Protein AF-F8EYZ6-F1 (afdb_monomer)

Secondary structure (DSSP, 8-state):
---PPPPP---HHHHHHHHHHHHHHHHHHHHHH-SSHHHHHTHHHHHHHHHT--HHHHHHHHHHHHTSEEEEE-TT-SSSEEEEE-SSS-EEEEE-HHHHT---TTHHHHHHHHHTT---S---HHHHHHHHHHHHHHHHHHHHHHHHHH-GGGSHHHHHHHHHHHHHHHHHT--HHHHHHHHHS-SS---EEE-TTSBEEE-SSSSEEEEEE-TTS-EEEEEPTT----S-HHHHHHHHHHHHHHHHHHHHT-SSTTS-SS--SS-GGGS-HHHHHHHH---HHHHHHHHHHT--GGGS-HHHHHHHHHHHHHHHTT-EE-SSSEE----B-SSPPTT--EEEEEETTEEEEEEEEEEEEE-TTGGGGEETTEE---STTSS-EEEEEEEEETTT--EEEEE-S-S-EE-S-SS-SS-EEEETTEEEESSSB--SEEEEEEEE--HHHHSSSEEEEEES-BB--SSSS--BB-TTSSBTT-TTSPPPEE--B-TT---TT-BEEBPSS--TTTTT-TT-EETTEE-HHHHHHHHHIIIIIIS-PPTT--EEEEEEE--SSS----

Mean predicted aligned error: 15.94 Å

Organism: Gracilinema caldarium (strain ATCC 51460 / DSM 7334 / H1) (NCBI:txid744872)

Nearest PDB structures (foldseek):
  4l6t-assembly1_A  TM=3.099E-01  e=2.522E+00  Escherichia coli

Sequence (566 aa):
MNVGMGGADVSLGTVAQSIAGLDAWRVNAELWTSKQDEAHKYTSGMRTLYSVGGAQELALYQELLSGKTNIEELASGDYKAKTEANGDGTKTIYLGQGALADGSRFGLNILLAHEAYRNGIDDGVEGQRIETQQAVLGHIGAAFALAQTYGMGSIGEAMTGEVNTYLEALKSNNYEALGKLLAGYDASKDYWLIKMDGTIEDTEERAFYREYIDANGNIKREKIEGSEYTGSRMLALYNFLGDKMIQKMYEESLTSPSKLATVPKTDIFSFNDKVLQDVLGWSKKDKILARKEGFCMADLTEEQKKKLVIEQLLVQNGYTYGKDIWIGTGMKVPGMKANESIGIRLVNGQWEKFTAGMEIRRDADAFDVWKNNVASNDYNVKDSADVSFYKRNLDTGVTELYNGATTNWASIDKKSSGTEVSIGGNTYKGNTIVSEWFKMHFIDYPVATYGVAYVGVLTDAQILSDTAGTQILTKAGRRTGYPTEDRWLFHSFDKGASSAGCIGPMSDINSPIIWNSAAYSTSGSQSGAYYMQQIVNQLMSQWGIYKGYEFSVHLVGQQTPTYYKY

Structure (mmCIF, N/CA/C/O backbone):
data_AF-F8EYZ6-F1
#
_entry.id   AF-F8EYZ6-F1
#
loop_
_atom_site.group_PDB
_atom_site.id
_atom_site.type_symbol
_atom_site.label_atom_id
_atom_site.label_alt_id
_atom_site.label_comp_id
_atom_site.label_asym_id
_atom_site.label_entity_id
_atom_site.label_seq_id
_atom_site.pdbx_PDB_ins_code
_atom_site.Cartn_x
_ato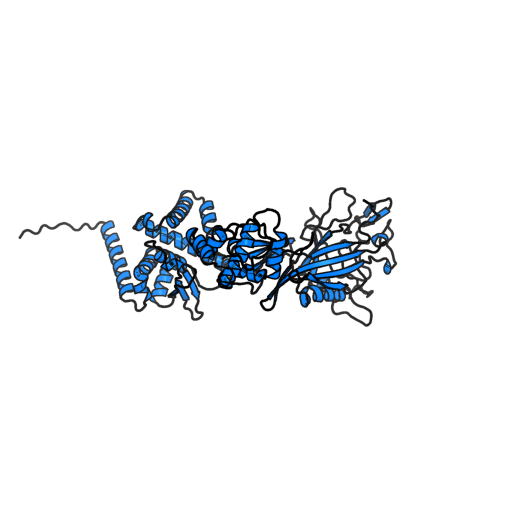m_site.Cartn_y
_atom_site.Cartn_z
_atom_site.occupancy
_atom_site.B_iso_or_equiv
_atom_site.auth_seq_id
_atom_site.auth_comp_id
_atom_site.auth_asym_id
_atom_site.auth_atom_id
_atom_site.pdbx_PDB_model_num
ATOM 1 N N . MET A 1 1 ? -11.326 -37.575 86.635 1.00 35.22 1 MET A N 1
ATOM 2 C CA . MET A 1 1 ? -10.266 -37.292 85.649 1.00 35.22 1 MET A CA 1
ATOM 3 C C . MET A 1 1 ? -9.972 -38.603 84.940 1.00 35.22 1 MET A C 1
ATOM 5 O O . MET A 1 1 ? -9.577 -39.539 85.612 1.00 35.22 1 MET A O 1
ATOM 9 N N . ASN A 1 2 ? -10.271 -38.696 83.647 1.00 32.50 2 ASN A N 1
ATOM 10 C CA . ASN A 1 2 ? -9.780 -39.745 82.754 1.00 32.50 2 ASN A CA 1
ATOM 11 C C . ASN A 1 2 ? -9.542 -39.052 81.413 1.00 32.50 2 ASN A C 1
ATOM 13 O O . ASN A 1 2 ? -10.494 -38.631 80.760 1.00 32.50 2 ASN A O 1
ATOM 17 N N . VAL A 1 3 ? -8.270 -38.854 81.076 1.00 35.31 3 VAL A N 1
ATOM 18 C CA . VAL A 1 3 ? -7.814 -38.310 79.795 1.00 35.31 3 VAL A CA 1
ATOM 19 C C . VAL A 1 3 ? -7.248 -39.494 79.021 1.00 35.31 3 VAL A C 1
ATOM 21 O O . VAL A 1 3 ? -6.259 -40.089 79.441 1.00 35.31 3 VAL A O 1
ATOM 24 N N . GLY A 1 4 ? -7.929 -39.876 77.942 1.00 36.06 4 GLY A N 1
ATOM 25 C CA . GLY A 1 4 ? -7.474 -40.902 77.010 1.00 36.06 4 GLY A CA 1
ATOM 26 C C . GLY A 1 4 ? -6.496 -40.308 75.999 1.00 36.06 4 GLY A C 1
ATOM 27 O O . GLY A 1 4 ? -6.799 -39.309 75.353 1.00 36.06 4 GLY A O 1
ATOM 28 N N . MET A 1 5 ? -5.326 -40.933 75.885 1.00 43.00 5 MET A N 1
ATOM 29 C CA . MET A 1 5 ? -4.312 -40.661 74.868 1.00 43.00 5 MET A CA 1
ATOM 30 C C . MET A 1 5 ? -4.779 -41.219 73.515 1.00 43.00 5 MET A C 1
ATOM 32 O O . MET A 1 5 ? -4.929 -42.430 73.368 1.00 43.00 5 MET A O 1
ATOM 36 N N . GLY A 1 6 ? -4.987 -40.342 72.531 1.00 38.09 6 GLY A N 1
ATOM 37 C CA . GLY A 1 6 ? -5.035 -40.700 71.112 1.00 38.09 6 GLY A CA 1
ATOM 38 C C . GLY A 1 6 ? -3.634 -40.557 70.520 1.00 38.09 6 GLY A C 1
ATOM 39 O O . GLY A 1 6 ? -3.060 -39.471 70.570 1.00 38.09 6 GLY A O 1
ATOM 40 N N . GLY A 1 7 ? -3.059 -41.659 70.036 1.00 42.44 7 GLY A N 1
ATOM 41 C CA . GLY A 1 7 ? -1.725 -41.686 69.433 1.00 42.44 7 GLY A CA 1
ATOM 42 C C . GLY A 1 7 ? -1.625 -40.753 68.224 1.00 42.44 7 GLY A C 1
ATOM 43 O O . GLY A 1 7 ? -2.520 -40.728 67.383 1.00 42.44 7 GLY A O 1
ATOM 44 N N . ALA A 1 8 ? -0.540 -39.979 68.158 1.00 49.12 8 ALA A N 1
ATOM 45 C CA . ALA A 1 8 ? -0.226 -39.116 67.026 1.00 49.12 8 ALA A CA 1
ATOM 46 C C . ALA A 1 8 ? 0.127 -39.970 65.798 1.00 49.12 8 ALA A C 1
ATOM 48 O O . ALA A 1 8 ? 1.050 -40.784 65.846 1.00 49.12 8 ALA A O 1
ATOM 49 N N . ASP A 1 9 ? -0.614 -39.781 64.709 1.00 48.88 9 ASP A N 1
ATOM 50 C CA . ASP A 1 9 ? -0.350 -40.407 63.416 1.00 48.88 9 ASP A CA 1
ATOM 51 C C . ASP A 1 9 ? 0.831 -39.701 62.727 1.00 48.88 9 ASP A C 1
ATOM 53 O O . ASP A 1 9 ? 0.693 -38.600 62.193 1.00 48.88 9 ASP A O 1
ATOM 57 N N . VAL A 1 10 ? 2.014 -40.323 62.767 1.00 46.94 10 VAL A N 1
ATOM 58 C CA . VAL A 1 10 ? 3.248 -39.838 62.121 1.00 46.94 10 VAL A CA 1
ATOM 59 C C . VAL A 1 10 ? 3.447 -40.551 60.777 1.00 46.94 10 VAL A C 1
ATOM 61 O O . VAL A 1 10 ? 4.474 -41.179 60.525 1.00 46.94 10 VAL A O 1
ATOM 64 N N . SER A 1 11 ? 2.441 -40.508 59.905 1.00 45.62 11 SER A N 1
ATOM 65 C CA . SER A 1 11 ? 2.588 -40.958 58.519 1.00 45.62 11 SER A CA 1
ATOM 66 C C . SER A 1 11 ? 3.407 -39.951 57.692 1.00 45.62 11 SER A C 1
ATOM 68 O O . SER A 1 11 ? 3.415 -38.748 57.968 1.00 45.62 11 SER A O 1
ATOM 70 N N . LEU A 1 12 ? 4.074 -40.421 56.630 1.00 44.53 12 LEU A N 1
ATOM 71 C CA . LEU A 1 12 ? 4.745 -39.564 55.632 1.00 44.53 12 LEU A CA 1
ATOM 72 C C . LEU A 1 12 ? 3.799 -38.489 55.060 1.00 44.53 12 LEU A C 1
ATOM 74 O O . LEU A 1 12 ? 4.240 -37.383 54.758 1.00 44.53 12 LEU A O 1
ATOM 78 N N . GLY A 1 13 ? 2.499 -38.795 54.971 1.00 43.28 13 GLY A N 1
ATOM 79 C CA . GLY A 1 13 ? 1.458 -37.847 54.574 1.00 43.28 13 GLY A CA 1
ATOM 80 C C . GLY A 1 13 ? 1.241 -36.733 55.602 1.00 43.28 13 GLY A C 1
ATOM 81 O O . GLY A 1 13 ? 1.203 -35.566 55.219 1.00 43.28 13 GLY A O 1
ATOM 82 N N . THR A 1 14 ? 1.183 -37.062 56.898 1.00 51.81 14 THR A N 1
ATOM 83 C CA . THR A 1 14 ? 1.048 -36.076 57.988 1.00 51.81 14 THR A CA 1
ATOM 84 C C . THR A 1 14 ? 2.268 -35.150 58.065 1.00 51.81 14 THR A C 1
ATOM 86 O O . THR A 1 14 ? 2.126 -33.940 58.241 1.00 51.81 14 THR A O 1
ATOM 89 N N . VAL A 1 15 ? 3.477 -35.691 57.869 1.00 49.38 15 VAL A N 1
ATOM 90 C CA . VAL A 1 15 ? 4.722 -34.902 57.838 1.00 49.38 15 VAL A CA 1
ATOM 91 C C . VAL A 1 15 ? 4.758 -33.978 56.615 1.00 49.38 15 VAL A C 1
ATOM 93 O O . VAL A 1 15 ? 5.010 -32.785 56.770 1.00 49.38 15 VAL A O 1
ATOM 96 N N . ALA A 1 16 ? 4.426 -34.470 55.419 1.00 45.50 16 ALA A N 1
ATOM 97 C CA . ALA A 1 16 ? 4.362 -33.648 54.206 1.00 45.50 16 ALA A CA 1
ATOM 98 C C . ALA A 1 16 ? 3.311 -32.522 54.303 1.00 45.50 16 ALA A C 1
ATOM 100 O O . ALA A 1 16 ? 3.597 -31.378 53.949 1.00 45.50 16 ALA A O 1
ATOM 101 N N . GLN A 1 17 ? 2.126 -32.810 54.851 1.00 51.25 17 GLN A N 1
ATOM 102 C CA . GLN A 1 17 ? 1.082 -31.806 55.096 1.00 51.25 17 GLN A CA 1
ATOM 103 C C . GLN A 1 17 ? 1.520 -30.751 56.122 1.00 51.25 17 GLN A C 1
ATOM 105 O O . GLN A 1 17 ? 1.242 -29.567 55.941 1.00 51.25 17 GLN A O 1
ATOM 110 N N . SER A 1 18 ? 2.249 -31.153 57.170 1.00 48.72 18 SER A N 1
ATOM 111 C CA . SER A 1 18 ? 2.800 -30.221 58.163 1.00 48.72 18 SER A CA 1
ATOM 112 C C . SER A 1 18 ? 3.868 -29.289 57.576 1.00 48.72 18 SER A C 1
ATOM 114 O O . SER A 1 18 ? 3.881 -28.102 57.893 1.00 48.72 18 SER A O 1
ATOM 116 N N . ILE A 1 19 ? 4.702 -29.787 56.655 1.00 58.62 19 ILE A N 1
ATOM 117 C CA . ILE A 1 19 ? 5.711 -28.991 55.941 1.00 58.62 19 ILE A CA 1
ATOM 118 C C . ILE A 1 19 ? 5.032 -27.990 54.995 1.00 58.62 19 ILE A C 1
ATOM 120 O O . ILE A 1 19 ? 5.386 -26.813 54.999 1.00 58.62 19 ILE A O 1
ATOM 124 N N . ALA A 1 20 ? 4.011 -28.422 54.248 1.00 62.31 20 ALA A N 1
ATOM 125 C CA . ALA A 1 20 ? 3.221 -27.534 53.392 1.00 62.31 20 ALA A CA 1
ATOM 126 C C . ALA A 1 20 ? 2.479 -26.452 54.203 1.00 62.31 20 ALA A C 1
ATOM 128 O O . ALA A 1 20 ? 2.418 -25.294 53.792 1.00 62.31 20 ALA A O 1
ATOM 129 N N . GLY A 1 21 ? 1.965 -26.802 55.388 1.00 60.66 21 GLY A N 1
ATOM 130 C CA . GLY A 1 21 ? 1.343 -25.851 56.311 1.00 60.66 21 GLY A CA 1
ATOM 131 C C . GLY A 1 21 ? 2.324 -24.813 56.869 1.00 60.66 21 GLY A C 1
ATOM 132 O O . GLY A 1 21 ? 1.970 -23.639 56.984 1.00 60.66 21 GLY A O 1
ATOM 133 N N . LEU A 1 22 ? 3.563 -25.217 57.169 1.00 69.75 22 LEU A N 1
ATOM 134 C CA . LEU A 1 22 ? 4.625 -24.306 57.611 1.00 69.75 22 LEU A CA 1
ATOM 135 C C . LEU A 1 22 ? 5.080 -23.358 56.496 1.00 69.75 22 LEU A C 1
ATOM 137 O O . LEU A 1 22 ? 5.297 -22.177 56.767 1.00 69.75 22 LEU A O 1
ATOM 141 N N . ASP A 1 23 ? 5.186 -23.832 55.254 1.00 73.12 23 ASP A N 1
ATOM 142 C CA . ASP A 1 23 ? 5.561 -22.971 54.127 1.00 73.12 23 ASP A CA 1
ATOM 143 C C . ASP A 1 23 ? 4.444 -21.975 53.776 1.00 73.12 23 ASP A C 1
ATOM 145 O O . ASP A 1 23 ? 4.701 -20.783 53.609 1.00 73.12 23 ASP A O 1
ATOM 149 N N . ALA A 1 24 ? 3.179 -22.408 53.809 1.00 74.19 24 ALA A N 1
ATOM 150 C CA . ALA A 1 24 ? 2.039 -21.502 53.671 1.00 74.19 24 ALA A CA 1
ATOM 151 C C . ALA A 1 24 ? 2.003 -20.440 54.787 1.00 74.19 24 ALA A C 1
ATOM 153 O O . ALA A 1 24 ? 1.691 -19.274 54.534 1.00 74.19 24 ALA A O 1
ATOM 154 N N . TRP A 1 25 ? 2.342 -20.814 56.027 1.00 74.56 25 TRP A N 1
ATOM 155 C CA . TRP A 1 25 ? 2.467 -19.863 57.134 1.00 74.56 25 TRP A CA 1
ATOM 156 C C . TRP A 1 25 ? 3.609 -18.866 56.908 1.00 74.56 25 TRP A C 1
ATOM 158 O O . TRP A 1 25 ? 3.411 -17.668 57.111 1.00 74.56 25 TRP A O 1
ATOM 168 N N . ARG A 1 26 ? 4.766 -19.333 56.424 1.00 85.44 26 ARG A N 1
ATOM 169 C CA . ARG A 1 26 ? 5.922 -18.488 56.093 1.00 85.44 26 ARG A CA 1
ATOM 170 C C . ARG A 1 26 ? 5.573 -17.441 55.033 1.00 85.44 26 ARG A C 1
ATOM 172 O O . ARG A 1 26 ? 5.820 -16.262 55.265 1.00 85.44 26 ARG A O 1
ATOM 179 N N . VAL A 1 27 ? 4.958 -17.846 53.920 1.00 86.75 27 VAL A N 1
ATOM 180 C CA . VAL A 1 27 ? 4.530 -16.934 52.839 1.00 86.75 27 VAL A CA 1
ATOM 181 C C . VAL A 1 27 ? 3.509 -15.917 53.351 1.00 86.75 27 VAL A C 1
ATOM 183 O O . VAL A 1 27 ? 3.590 -14.731 53.048 1.00 86.75 27 VAL A O 1
ATOM 186 N N . ASN A 1 28 ? 2.565 -16.350 54.189 1.00 82.75 28 ASN A N 1
ATOM 187 C CA . ASN A 1 28 ? 1.597 -15.437 54.794 1.00 82.75 28 ASN A CA 1
ATOM 188 C C . ASN A 1 28 ? 2.245 -14.421 55.738 1.00 82.75 28 ASN A C 1
ATOM 190 O O . ASN A 1 28 ? 1.840 -13.261 55.738 1.00 82.75 28 ASN A O 1
ATOM 194 N N . ALA A 1 29 ? 3.236 -14.837 56.526 1.00 80.81 29 ALA A N 1
ATOM 195 C CA . ALA A 1 29 ? 3.993 -13.936 57.386 1.00 80.81 29 ALA A CA 1
ATOM 196 C C . ALA A 1 29 ? 4.834 -12.942 56.566 1.00 80.81 29 ALA A C 1
ATOM 198 O O . ALA A 1 29 ? 4.887 -11.762 56.906 1.00 80.81 29 ALA A O 1
ATOM 199 N N . GLU A 1 30 ? 5.447 -13.395 55.471 1.00 90.81 30 GLU A N 1
ATOM 200 C CA . GLU A 1 30 ? 6.210 -12.553 54.542 1.00 90.81 30 GLU A CA 1
ATOM 201 C C . GLU A 1 30 ? 5.325 -11.472 53.904 1.00 90.81 30 GLU A C 1
ATOM 203 O O . GLU A 1 30 ? 5.655 -10.291 53.981 1.00 90.81 30 GLU A O 1
ATOM 208 N N . LEU A 1 31 ? 4.148 -11.840 53.385 1.00 90.56 31 LEU A N 1
ATOM 209 C CA . LEU A 1 31 ? 3.188 -10.877 52.835 1.00 90.56 31 LEU A CA 1
ATOM 210 C C . LEU A 1 31 ? 2.663 -9.910 53.904 1.00 90.56 31 LEU A C 1
ATOM 212 O O . LEU A 1 31 ? 2.619 -8.707 53.672 1.00 90.56 31 LEU A O 1
ATOM 216 N N . TRP A 1 32 ? 2.332 -10.414 55.096 1.00 85.56 32 TRP A N 1
ATOM 217 C CA . TRP A 1 32 ? 1.839 -9.597 56.210 1.00 85.56 32 TRP A CA 1
ATOM 218 C C . TRP A 1 32 ? 2.866 -8.581 56.727 1.00 85.56 32 TRP A C 1
ATOM 220 O O . TRP A 1 32 ? 2.503 -7.498 57.178 1.00 85.56 32 TRP A O 1
ATOM 230 N N . THR A 1 33 ? 4.152 -8.929 56.699 1.00 88.38 33 THR A N 1
ATOM 231 C CA . THR A 1 33 ? 5.236 -8.056 57.180 1.00 88.38 33 THR A CA 1
ATOM 232 C C . THR A 1 33 ? 5.881 -7.221 56.076 1.00 88.38 33 THR A C 1
ATOM 234 O O . THR A 1 33 ? 6.733 -6.377 56.371 1.00 88.38 33 THR A O 1
ATOM 237 N N . SER A 1 34 ? 5.465 -7.422 54.822 1.00 90.81 34 SER A N 1
ATOM 238 C CA . SER A 1 34 ? 5.936 -6.648 53.681 1.00 90.81 34 SER A CA 1
ATOM 239 C C . SER A 1 34 ? 5.595 -5.166 53.830 1.00 90.81 34 SER A C 1
ATOM 241 O O . SER A 1 34 ? 4.530 -4.789 54.326 1.00 90.81 34 SER A O 1
ATOM 243 N N . LYS A 1 35 ? 6.516 -4.320 53.361 1.00 91.06 35 LYS A N 1
ATOM 244 C CA . LYS A 1 35 ? 6.344 -2.862 53.295 1.00 91.06 35 LYS A CA 1
ATOM 245 C C . LYS A 1 35 ? 5.756 -2.384 51.963 1.00 91.06 35 LYS A C 1
ATOM 247 O O . LYS A 1 35 ? 5.581 -1.183 51.812 1.00 91.06 35 LYS A O 1
ATOM 252 N N . GLN A 1 36 ? 5.511 -3.298 51.024 1.00 92.50 36 GLN A N 1
ATOM 253 C CA . GLN A 1 36 ? 4.949 -2.994 49.709 1.00 92.50 36 GLN A CA 1
ATOM 254 C C . GLN A 1 36 ? 3.430 -3.147 49.741 1.00 92.50 36 GLN A C 1
ATOM 256 O O . GLN A 1 36 ? 2.921 -4.159 50.237 1.00 92.50 36 GLN A O 1
ATOM 261 N N . ASP A 1 37 ? 2.712 -2.164 49.202 1.00 89.88 37 ASP A N 1
ATOM 262 C CA . ASP A 1 37 ? 1.246 -2.141 49.209 1.00 89.88 37 ASP A CA 1
ATOM 263 C C . ASP A 1 37 ? 0.661 -3.304 48.393 1.00 89.88 37 ASP A C 1
ATOM 265 O O . ASP A 1 37 ? -0.371 -3.875 48.758 1.00 89.88 37 ASP A O 1
ATOM 269 N N . GLU A 1 38 ? 1.358 -3.739 47.342 1.00 91.38 38 GLU A N 1
ATOM 270 C CA . GLU A 1 38 ? 0.985 -4.858 46.479 1.00 91.38 38 GLU A CA 1
ATOM 271 C C . GLU A 1 38 ? 0.835 -6.173 47.252 1.00 91.38 38 GLU A C 1
ATOM 273 O O . GLU A 1 38 ? -0.068 -6.963 46.964 1.00 91.38 38 GLU A O 1
ATOM 278 N N . ALA A 1 39 ? 1.671 -6.399 48.273 1.00 88.75 39 ALA A N 1
ATOM 279 C CA . ALA A 1 39 ? 1.619 -7.604 49.100 1.00 88.75 39 ALA A CA 1
ATOM 280 C C . ALA A 1 39 ? 0.292 -7.723 49.870 1.00 88.75 39 ALA A C 1
ATOM 282 O O . ALA A 1 39 ? -0.222 -8.831 50.070 1.00 88.75 39 ALA A O 1
ATOM 283 N N . HIS A 1 40 ? -0.280 -6.579 50.254 1.00 88.62 40 HIS A N 1
ATOM 284 C CA . HIS A 1 40 ? -1.538 -6.471 50.996 1.00 88.62 40 HIS A CA 1
ATOM 285 C C . HIS A 1 40 ? -2.746 -6.375 50.065 1.00 88.62 40 HIS A C 1
ATOM 287 O O . HIS A 1 40 ? -3.771 -7.008 50.308 1.00 88.62 40 HIS A O 1
ATOM 293 N N . LYS A 1 41 ? -2.631 -5.607 48.976 1.00 90.06 41 LYS A N 1
ATOM 294 C CA . LYS A 1 41 ? -3.729 -5.376 48.030 1.00 90.06 41 LYS A CA 1
ATOM 295 C C . LYS A 1 41 ? -3.989 -6.585 47.130 1.00 90.06 41 LYS A C 1
ATOM 297 O O . LYS A 1 41 ? -5.143 -6.927 46.882 1.00 90.06 41 LYS A O 1
ATOM 302 N N . TYR A 1 42 ? -2.937 -7.281 46.701 1.00 91.62 42 TYR A N 1
ATOM 303 C CA . TYR A 1 42 ? -3.016 -8.405 45.761 1.00 91.62 42 TYR A CA 1
ATOM 304 C C . TYR A 1 42 ? -2.597 -9.738 46.396 1.00 91.62 42 TYR A C 1
ATOM 306 O O . TYR A 1 42 ? -2.127 -10.645 45.710 1.00 91.62 42 TYR A O 1
ATOM 314 N N . THR A 1 43 ? -2.808 -9.907 47.708 1.00 89.69 43 THR A N 1
ATOM 315 C CA . THR A 1 43 ? -2.359 -11.080 48.487 1.00 89.69 43 THR A CA 1
ATOM 316 C C . THR A 1 43 ? -2.746 -12.426 47.860 1.00 89.69 43 THR A C 1
ATOM 318 O O . THR A 1 43 ? -1.966 -13.377 47.899 1.00 89.69 43 THR A O 1
ATOM 321 N N . SER A 1 44 ? -3.945 -12.549 47.275 1.00 88.81 44 SER A N 1
ATOM 322 C CA . SER A 1 44 ? -4.366 -13.799 46.620 1.00 88.81 44 SER A CA 1
ATOM 323 C C . SER A 1 44 ? -3.546 -14.105 45.360 1.00 88.81 44 SER A C 1
ATOM 325 O O . SER A 1 44 ? -3.124 -15.249 45.165 1.00 88.81 44 SER A O 1
ATOM 327 N N . GLY A 1 45 ? -3.258 -13.081 44.555 1.00 90.31 45 GLY A N 1
ATOM 328 C CA . GLY A 1 45 ? -2.374 -13.176 43.397 1.00 90.31 45 GLY A CA 1
ATOM 329 C C . GLY A 1 45 ? -0.947 -13.517 43.810 1.00 90.31 45 GLY A C 1
ATOM 330 O O . GLY A 1 45 ? -0.381 -14.471 43.290 1.00 90.31 45 GLY A O 1
ATOM 331 N N . MET A 1 46 ? -0.423 -12.853 44.843 1.00 93.56 46 MET A N 1
ATOM 332 C CA . MET A 1 46 ? 0.909 -13.126 45.400 1.00 93.56 46 MET A CA 1
ATOM 333 C C . MET A 1 46 ? 1.070 -14.579 45.863 1.00 93.56 46 MET A C 1
ATOM 335 O O . MET A 1 46 ? 2.053 -15.239 45.534 1.00 93.56 46 MET A O 1
ATOM 339 N N . ARG A 1 47 ? 0.073 -15.123 46.575 1.00 90.19 47 ARG A N 1
ATOM 340 C CA . ARG A 1 47 ? 0.066 -16.545 46.960 1.00 90.19 47 ARG A CA 1
ATOM 341 C C . ARG A 1 47 ? 0.046 -17.467 45.747 1.00 90.19 47 ARG A C 1
ATOM 343 O O . ARG A 1 47 ? 0.668 -18.524 45.788 1.00 90.19 47 ARG A O 1
ATOM 350 N N . THR A 1 48 ? -0.671 -17.083 44.693 1.00 90.81 48 THR A N 1
ATOM 351 C CA . THR A 1 48 ? -0.738 -17.865 43.453 1.00 90.81 48 THR A CA 1
ATOM 352 C C . THR A 1 48 ? 0.622 -17.885 42.764 1.00 90.81 48 THR A C 1
ATOM 354 O O . THR A 1 48 ? 1.125 -18.969 42.497 1.00 90.81 48 THR A O 1
ATOM 357 N N . LEU A 1 49 ? 1.256 -16.723 42.581 1.00 91.69 49 LEU A N 1
ATOM 358 C CA . LEU A 1 49 ? 2.594 -16.608 41.992 1.00 91.69 49 LEU A CA 1
ATOM 359 C C . LEU A 1 49 ? 3.618 -17.499 42.707 1.00 91.69 49 LEU A C 1
ATOM 361 O O . LEU A 1 49 ? 4.367 -18.226 42.062 1.00 91.69 49 LEU A O 1
ATOM 365 N N . TYR A 1 50 ? 3.591 -17.513 44.042 1.00 90.88 50 TYR A N 1
ATOM 366 C CA . TYR A 1 50 ? 4.459 -18.388 44.828 1.00 90.88 50 TYR A CA 1
ATOM 367 C C . TYR A 1 50 ? 4.113 -19.882 44.663 1.00 90.88 50 TYR A C 1
ATOM 369 O O . TYR A 1 50 ? 5.000 -20.722 44.533 1.00 90.88 50 TYR A O 1
ATOM 377 N N . SER A 1 51 ? 2.822 -20.232 44.672 1.00 85.56 51 SER A N 1
ATOM 378 C CA . SER A 1 51 ? 2.371 -21.631 44.779 1.00 85.56 51 SER A CA 1
ATOM 379 C C . SER A 1 51 ? 2.340 -22.392 43.451 1.00 85.56 51 SER A C 1
ATOM 381 O O . SER A 1 51 ? 2.363 -23.619 43.467 1.00 85.56 51 SER A O 1
ATOM 383 N N . VAL A 1 52 ? 2.271 -21.698 42.309 1.00 83.19 52 VAL A N 1
ATOM 384 C CA . VAL A 1 52 ? 2.286 -22.331 40.974 1.00 83.19 52 VAL A CA 1
ATOM 385 C C . VAL A 1 52 ? 3.648 -22.983 40.680 1.00 83.19 52 VAL A C 1
ATOM 387 O O . VAL A 1 52 ? 3.711 -23.953 39.929 1.00 83.19 52 VAL A O 1
ATOM 390 N N . GLY A 1 53 ? 4.725 -22.514 41.325 1.00 70.25 53 GLY A N 1
ATOM 391 C CA . GLY A 1 53 ? 6.038 -23.169 41.319 1.00 70.25 53 GLY A CA 1
ATOM 392 C C . GLY A 1 53 ? 6.891 -22.936 40.066 1.00 70.25 53 GLY A C 1
ATOM 393 O O . GLY A 1 53 ? 7.951 -23.551 39.939 1.00 70.25 53 GLY A O 1
ATOM 394 N N . GLY A 1 54 ? 6.458 -22.063 39.152 1.00 83.12 54 GLY A N 1
ATOM 395 C CA . GLY A 1 54 ? 7.252 -21.627 38.003 1.00 83.12 54 GLY A CA 1
ATOM 396 C C . GLY A 1 54 ? 8.299 -20.571 38.380 1.00 83.12 54 GLY A C 1
ATOM 397 O O . GLY A 1 54 ? 8.153 -19.831 39.358 1.00 83.12 54 GLY A O 1
ATOM 398 N N . ALA A 1 55 ? 9.410 -20.537 37.638 1.00 86.69 55 ALA A N 1
ATOM 399 C CA . ALA A 1 55 ? 10.549 -19.677 37.963 1.00 86.69 55 ALA A CA 1
ATOM 400 C C . ALA A 1 55 ? 10.235 -18.186 37.751 1.00 86.69 55 ALA A C 1
ATOM 402 O O . ALA A 1 55 ? 10.660 -17.350 38.546 1.00 86.69 55 ALA A O 1
ATOM 403 N N . GLN A 1 56 ? 9.481 -17.861 36.701 1.00 91.38 56 GLN A N 1
ATOM 404 C CA . GLN A 1 56 ? 9.078 -16.503 36.344 1.00 91.38 56 GLN A CA 1
ATOM 405 C C . GLN A 1 56 ? 8.046 -15.954 37.331 1.00 91.38 56 GLN A C 1
ATOM 407 O O . GLN A 1 56 ? 8.159 -14.817 37.779 1.00 91.38 56 GLN A O 1
ATOM 412 N N . GLU A 1 57 ? 7.081 -16.772 37.742 1.00 92.75 57 GLU A N 1
ATOM 413 C CA . GLU A 1 57 ? 6.069 -16.415 38.733 1.00 92.75 57 GLU A CA 1
ATOM 414 C C . GLU A 1 57 ? 6.706 -16.164 40.105 1.00 92.75 57 GLU A C 1
ATOM 416 O O . GLU A 1 57 ? 6.392 -15.168 40.762 1.00 92.75 57 GLU A O 1
ATOM 421 N N . LEU A 1 58 ? 7.666 -17.006 40.510 1.00 92.25 58 LEU A N 1
ATOM 422 C CA . LEU A 1 58 ? 8.442 -16.782 41.730 1.00 92.25 58 LEU A CA 1
ATOM 423 C C . LEU A 1 58 ? 9.293 -15.506 41.641 1.00 92.25 58 LEU A C 1
ATOM 425 O O . LEU A 1 58 ? 9.412 -14.783 42.633 1.00 92.25 58 LEU A O 1
ATOM 429 N N . ALA A 1 59 ? 9.863 -15.210 40.470 1.00 93.94 59 ALA A N 1
ATOM 430 C CA . ALA A 1 59 ? 10.602 -13.973 40.248 1.00 93.94 59 ALA A CA 1
ATOM 431 C C . ALA A 1 59 ? 9.687 -12.748 40.388 1.00 93.94 59 ALA A C 1
ATOM 433 O O . ALA A 1 59 ? 10.017 -11.840 41.147 1.00 93.94 59 ALA A O 1
ATOM 434 N N . LEU A 1 60 ? 8.502 -12.755 39.764 1.00 95.06 60 LEU A N 1
ATOM 435 C CA . LEU A 1 60 ? 7.533 -11.667 39.906 1.00 95.06 60 LEU A CA 1
ATOM 436 C C . LEU A 1 60 ? 7.080 -11.492 41.367 1.00 95.06 60 LEU A C 1
ATOM 438 O O . LEU A 1 60 ? 7.010 -10.365 41.852 1.00 95.06 60 LEU A O 1
ATOM 442 N N . TYR A 1 61 ? 6.836 -12.586 42.100 1.00 95.69 61 TYR A N 1
ATOM 443 C CA . TYR A 1 61 ? 6.534 -12.538 43.539 1.00 95.69 61 TYR A CA 1
ATOM 444 C C . TYR A 1 61 ? 7.626 -11.797 44.332 1.00 95.69 61 TYR A C 1
ATOM 446 O O . TYR A 1 61 ? 7.328 -10.929 45.153 1.00 95.69 61 TYR A O 1
ATOM 454 N N . GLN A 1 62 ? 8.899 -12.098 44.067 1.00 95.25 62 GLN A N 1
ATOM 455 C CA . GLN A 1 62 ? 10.035 -11.447 44.728 1.00 95.25 62 GLN A CA 1
ATOM 456 C C . GLN A 1 62 ? 10.220 -9.987 44.285 1.00 95.25 62 GLN A C 1
ATOM 458 O O . GLN A 1 62 ? 10.562 -9.124 45.098 1.00 95.25 62 GLN A O 1
ATOM 463 N N . GLU A 1 63 ? 9.992 -9.684 43.008 1.00 95.56 63 GLU A N 1
ATOM 464 C CA . GLU A 1 63 ? 10.053 -8.323 42.472 1.00 95.56 63 GLU A CA 1
ATOM 465 C C . GLU A 1 63 ? 8.999 -7.417 43.112 1.00 95.56 63 GLU A C 1
ATOM 467 O O . GLU A 1 63 ? 9.343 -6.323 43.560 1.00 95.56 63 GLU A O 1
ATOM 472 N N . LEU A 1 64 ? 7.762 -7.900 43.244 1.00 95.50 64 LEU A N 1
ATOM 473 C CA . LEU A 1 64 ? 6.672 -7.195 43.923 1.00 95.50 64 LEU A CA 1
ATOM 474 C C . LEU A 1 64 ? 6.980 -6.974 45.411 1.00 95.50 64 LEU A C 1
ATOM 476 O O . LEU A 1 64 ? 6.757 -5.890 45.934 1.00 95.50 64 LEU A O 1
ATOM 480 N N . LEU A 1 65 ? 7.561 -7.960 46.106 1.00 94.75 65 LEU A N 1
ATOM 481 C CA . LEU A 1 65 ? 7.967 -7.803 47.514 1.00 94.75 65 LEU A CA 1
ATOM 482 C C . LEU A 1 65 ? 9.128 -6.824 47.722 1.00 94.75 65 LEU A C 1
ATOM 484 O O . LEU A 1 65 ? 9.263 -6.229 48.794 1.00 94.75 65 LEU A O 1
ATOM 488 N N . SER A 1 66 ? 9.987 -6.674 46.717 1.00 93.06 66 SER A N 1
ATOM 489 C CA . SER A 1 66 ? 11.157 -5.792 46.771 1.00 93.06 66 SER A CA 1
ATOM 490 C C . SER A 1 66 ? 10.901 -4.391 46.212 1.00 93.06 66 SER A C 1
ATOM 492 O O . SER A 1 66 ? 11.753 -3.523 46.394 1.00 93.06 66 SER A O 1
ATOM 494 N N . GLY A 1 67 ? 9.743 -4.155 45.585 1.00 92.62 67 GLY A N 1
ATOM 495 C CA . GLY A 1 67 ? 9.407 -2.893 44.917 1.00 92.62 67 GLY A CA 1
ATOM 496 C C . GLY A 1 67 ? 10.116 -2.699 43.571 1.00 92.62 67 GLY A C 1
ATOM 497 O O . GLY A 1 67 ? 10.278 -1.573 43.113 1.00 92.62 67 GLY A O 1
ATOM 498 N N . LYS A 1 68 ? 10.601 -3.782 42.946 1.00 94.00 68 LYS A N 1
ATOM 499 C CA . LYS A 1 68 ? 11.146 -3.747 41.574 1.00 94.00 68 LYS A CA 1
ATOM 500 C C . LYS A 1 68 ? 10.054 -3.773 40.512 1.00 94.00 68 LYS A C 1
ATOM 502 O O . LYS A 1 68 ? 10.270 -3.291 39.403 1.00 94.00 68 LYS A O 1
ATOM 507 N N . THR A 1 69 ? 8.907 -4.338 40.863 1.00 95.88 69 THR A N 1
ATOM 508 C CA . THR A 1 69 ? 7.702 -4.307 40.046 1.00 95.88 69 THR A CA 1
ATOM 509 C C . THR A 1 69 ? 6.596 -3.673 40.870 1.00 95.88 69 THR A C 1
ATOM 511 O O . THR A 1 69 ? 6.420 -4.062 42.021 1.00 95.88 69 THR A O 1
ATOM 514 N N . ASN A 1 70 ? 5.871 -2.724 40.284 1.00 95.62 70 ASN A N 1
ATOM 515 C CA . ASN A 1 70 ? 4.716 -2.075 40.905 1.00 95.62 70 ASN A CA 1
ATOM 516 C C . ASN A 1 70 ? 3.432 -2.478 40.176 1.00 95.62 70 ASN A C 1
ATOM 518 O O . ASN A 1 70 ? 3.481 -2.862 39.003 1.00 95.62 70 ASN A O 1
ATOM 522 N N . ILE A 1 71 ? 2.282 -2.369 40.843 1.00 94.81 71 ILE A N 1
ATOM 523 C CA . ILE A 1 71 ? 0.977 -2.604 40.207 1.00 94.81 71 ILE A CA 1
ATOM 524 C C . ILE A 1 71 ? 0.098 -1.364 40.339 1.00 94.81 71 ILE A C 1
ATOM 526 O O . ILE A 1 71 ? -0.323 -0.997 41.437 1.00 94.81 71 ILE A O 1
ATOM 530 N N . GLU A 1 72 ? -0.273 -0.781 39.203 1.00 93.56 72 GLU A N 1
ATOM 531 C CA . GLU A 1 72 ? -1.137 0.396 39.138 1.00 93.56 72 GLU A CA 1
ATOM 532 C C . GLU A 1 72 ? -2.480 0.066 38.487 1.00 93.56 72 GLU A C 1
ATOM 534 O O . GLU A 1 72 ? -2.547 -0.573 37.442 1.00 93.56 72 GLU A O 1
ATOM 539 N N . GLU A 1 73 ? -3.579 0.526 39.083 1.00 90.62 73 GLU A N 1
ATOM 540 C CA . GLU A 1 73 ? -4.911 0.389 38.489 1.00 90.62 73 GLU A CA 1
ATOM 541 C C . GLU A 1 73 ? -5.227 1.614 37.628 1.00 90.62 73 GLU A C 1
ATOM 543 O O . GLU A 1 73 ? -5.360 2.731 38.127 1.00 90.62 73 GLU A O 1
ATOM 548 N N . LEU A 1 74 ? -5.406 1.396 36.329 1.00 84.06 74 LEU A N 1
ATOM 549 C CA . LEU A 1 74 ? -5.814 2.402 35.356 1.00 84.06 74 LEU A CA 1
ATOM 550 C C . LEU A 1 74 ? -7.195 2.032 34.823 1.00 84.06 74 LEU A C 1
ATOM 552 O O . LEU A 1 74 ? -7.333 1.422 33.768 1.00 84.06 74 LEU A O 1
ATOM 556 N N . ALA A 1 75 ? -8.246 2.437 35.536 1.00 74.38 75 ALA A N 1
ATOM 557 C CA . ALA A 1 75 ? -9.630 2.113 35.170 1.00 74.38 75 ALA A CA 1
ATOM 558 C C . ALA A 1 75 ? -10.066 2.645 33.784 1.00 74.38 75 ALA A C 1
ATOM 560 O O . ALA A 1 75 ? -11.076 2.196 33.253 1.00 74.38 75 ALA A O 1
ATOM 561 N N . SER A 1 76 ? -9.317 3.584 33.196 1.00 68.94 76 SER A N 1
ATOM 562 C CA . SER A 1 76 ? -9.494 4.077 31.822 1.00 68.94 76 SER A CA 1
ATOM 563 C C . SER A 1 76 ? -8.752 3.256 30.757 1.00 68.94 76 SER A C 1
ATOM 565 O O . SER A 1 76 ? -8.896 3.533 29.567 1.00 68.94 76 SER A O 1
ATOM 567 N N . GLY A 1 77 ? -7.930 2.283 31.157 1.00 62.28 77 GLY A N 1
ATOM 568 C CA . GLY A 1 77 ? -7.171 1.423 30.257 1.00 62.28 77 GLY A CA 1
ATOM 569 C C . GLY A 1 77 ? -8.053 0.352 29.618 1.00 62.28 77 GLY A C 1
ATOM 570 O O . GLY A 1 77 ? -8.596 -0.500 30.317 1.00 62.28 77 GLY A O 1
ATOM 571 N N . ASP A 1 78 ? -8.156 0.362 28.290 1.00 71.50 78 ASP A N 1
ATOM 572 C CA . ASP A 1 78 ? -8.875 -0.644 27.490 1.00 71.50 78 ASP A CA 1
ATOM 573 C C . ASP A 1 78 ? -7.997 -1.888 27.243 1.00 71.50 78 ASP A C 1
ATOM 575 O O . ASP A 1 78 ? -7.591 -2.201 26.125 1.00 71.50 78 ASP A O 1
ATOM 579 N N . TYR A 1 79 ? -7.586 -2.526 28.339 1.00 69.12 79 TYR A N 1
ATOM 580 C CA . TYR A 1 79 ? -6.809 -3.766 28.383 1.00 69.12 79 TYR A CA 1
ATOM 581 C C . TYR A 1 79 ? -7.072 -4.494 29.711 1.00 69.12 79 TYR A C 1
ATOM 583 O O . TYR A 1 79 ? -7.637 -3.923 30.647 1.00 69.12 79 TYR A O 1
ATOM 591 N N . LYS A 1 80 ? -6.678 -5.772 29.815 1.00 78.75 80 LYS A N 1
ATOM 592 C CA . LYS A 1 80 ? -6.681 -6.487 31.104 1.00 78.75 80 LYS A CA 1
ATOM 593 C C . LYS A 1 80 ? -5.453 -6.102 31.925 1.00 78.75 80 LYS A C 1
ATOM 595 O O . LYS A 1 80 ? -5.599 -5.483 32.973 1.00 78.75 80 LYS A O 1
ATOM 600 N N . ALA A 1 81 ? -4.259 -6.383 31.412 1.00 85.06 81 ALA A N 1
ATOM 601 C CA . ALA A 1 81 ? -3.011 -5.893 31.976 1.00 85.06 81 ALA A CA 1
ATOM 602 C C . ALA A 1 81 ? -2.042 -5.433 30.881 1.00 85.06 81 ALA A C 1
ATOM 604 O O . ALA A 1 81 ? -2.174 -5.826 29.720 1.00 85.06 81 ALA A O 1
ATOM 605 N N . LYS A 1 82 ? -1.098 -4.571 31.260 1.00 84.75 82 LYS A N 1
ATOM 606 C CA . LYS A 1 82 ? 0.041 -4.159 30.440 1.00 84.75 82 LYS A CA 1
ATOM 607 C C . LYS A 1 82 ? 1.258 -3.962 31.337 1.00 84.75 82 LYS A C 1
ATOM 609 O O . LYS A 1 82 ? 1.211 -3.123 32.230 1.00 84.75 82 LYS A O 1
ATOM 614 N N . THR A 1 83 ? 2.345 -4.674 31.067 1.00 88.81 83 THR A N 1
ATOM 615 C CA . THR A 1 83 ? 3.639 -4.432 31.718 1.00 88.81 83 THR A CA 1
ATOM 616 C C . THR A 1 83 ? 4.467 -3.423 30.919 1.00 88.81 83 THR A C 1
ATOM 618 O O . THR A 1 83 ? 4.606 -3.565 29.705 1.00 88.81 83 THR A O 1
ATOM 621 N N . GLU A 1 84 ? 5.036 -2.418 31.584 1.00 88.62 84 GLU A N 1
ATOM 622 C CA . GLU A 1 84 ? 5.966 -1.442 30.997 1.00 88.62 84 GLU A CA 1
ATOM 623 C C . GLU A 1 84 ? 7.227 -1.309 31.855 1.00 88.62 84 GLU A C 1
ATOM 625 O O . GLU A 1 84 ? 7.146 -1.212 33.078 1.00 88.62 84 GLU A O 1
ATOM 630 N N . ALA A 1 85 ? 8.401 -1.288 31.225 1.00 89.88 85 ALA A N 1
ATOM 631 C CA . ALA A 1 85 ? 9.653 -0.983 31.908 1.00 89.88 85 ALA A CA 1
ATOM 632 C C . ALA A 1 85 ? 9.819 0.537 32.086 1.00 89.88 85 ALA A C 1
ATOM 634 O O . ALA A 1 85 ? 9.694 1.300 31.130 1.00 89.88 85 ALA A O 1
ATOM 635 N N . ASN A 1 86 ? 10.189 0.977 33.291 1.00 88.69 86 ASN A N 1
ATOM 636 C CA . ASN A 1 86 ? 10.309 2.402 33.635 1.00 88.69 86 ASN A CA 1
ATOM 637 C C . ASN A 1 86 ? 11.680 3.008 33.264 1.00 88.69 86 ASN A C 1
ATOM 639 O O . ASN A 1 86 ? 11.919 4.199 33.455 1.00 88.69 86 ASN A O 1
ATOM 643 N N . GLY A 1 87 ? 12.611 2.195 32.750 1.00 78.44 87 GLY A N 1
ATOM 644 C CA . GLY A 1 87 ? 13.960 2.622 32.350 1.00 78.44 87 GLY A CA 1
ATOM 645 C C . GLY A 1 87 ? 14.964 2.800 33.499 1.00 78.44 87 GLY A C 1
ATOM 646 O O . GLY A 1 87 ? 16.156 2.951 33.243 1.00 78.44 87 GLY A O 1
ATOM 647 N N . ASP A 1 88 ? 14.523 2.719 34.754 1.00 85.19 88 ASP A N 1
ATOM 648 C CA . ASP A 1 88 ? 15.346 2.810 35.972 1.00 85.19 88 ASP A CA 1
ATOM 649 C C . ASP A 1 88 ? 15.657 1.438 36.608 1.00 85.19 88 ASP A C 1
ATOM 651 O O . ASP A 1 88 ? 16.195 1.349 37.713 1.00 85.19 88 ASP A O 1
ATOM 655 N N . GLY A 1 89 ? 15.337 0.355 35.895 1.00 83.12 89 GLY A N 1
ATOM 656 C CA . GLY A 1 89 ? 15.452 -1.018 36.387 1.00 83.12 89 GLY A CA 1
ATOM 657 C C . GLY A 1 89 ? 14.216 -1.517 37.141 1.00 83.12 89 GLY A C 1
ATOM 658 O O . GLY A 1 89 ? 14.236 -2.655 37.611 1.00 83.12 89 GLY A O 1
ATOM 659 N N . THR A 1 90 ? 13.157 -0.706 37.230 1.00 92.25 90 THR A N 1
ATOM 660 C CA . THR A 1 90 ? 11.824 -1.125 37.678 1.00 92.25 90 THR A CA 1
ATOM 661 C C . THR A 1 90 ? 10.860 -1.288 36.502 1.00 92.25 90 THR A C 1
ATOM 663 O O . THR A 1 90 ? 11.113 -0.809 35.390 1.00 92.25 90 THR A O 1
ATOM 666 N N . LYS A 1 91 ? 9.741 -1.972 36.743 1.00 94.25 91 LYS A N 1
ATOM 667 C CA . LYS A 1 91 ? 8.625 -2.079 35.795 1.00 94.25 91 LYS A CA 1
ATOM 668 C C . LYS A 1 91 ? 7.281 -1.900 36.495 1.00 94.25 91 LYS A C 1
ATOM 670 O O . LYS A 1 91 ? 7.167 -2.109 37.702 1.00 94.25 91 LYS A O 1
ATOM 675 N N . THR A 1 92 ? 6.261 -1.539 35.732 1.00 95.31 92 THR A N 1
ATOM 676 C CA . THR A 1 92 ? 4.900 -1.335 36.231 1.00 95.31 92 THR A CA 1
ATOM 677 C C . THR A 1 92 ? 3.933 -2.223 35.467 1.00 95.31 92 THR A C 1
ATOM 679 O O . THR A 1 92 ? 3.939 -2.243 34.238 1.00 95.31 92 THR A O 1
ATOM 682 N N . ILE A 1 93 ? 3.096 -2.955 36.199 1.00 95.06 93 ILE A N 1
ATOM 683 C CA . ILE A 1 93 ? 1.955 -3.686 35.655 1.00 95.06 93 ILE A CA 1
ATOM 684 C C . ILE A 1 93 ? 0.724 -2.799 35.816 1.00 95.06 93 ILE A C 1
ATOM 686 O O . ILE A 1 93 ? 0.242 -2.571 36.926 1.00 95.06 93 ILE A O 1
ATOM 690 N N . TYR A 1 94 ? 0.195 -2.318 34.702 1.00 92.12 94 TYR A N 1
ATOM 691 C CA . TYR A 1 94 ? -1.042 -1.559 34.665 1.00 92.12 94 TYR A CA 1
ATOM 692 C C . TYR A 1 94 ? -2.235 -2.500 34.545 1.00 92.12 94 TYR A C 1
ATOM 694 O O . TYR A 1 94 ? -2.328 -3.251 33.578 1.00 92.12 94 TYR A O 1
ATOM 702 N N . LEU A 1 95 ? -3.168 -2.442 35.492 1.00 90.31 95 LEU A N 1
ATOM 703 C CA . LEU A 1 95 ? -4.436 -3.168 35.462 1.00 90.31 95 LEU A CA 1
ATOM 704 C C . LEU A 1 95 ? -5.526 -2.268 34.881 1.00 90.31 95 LEU A C 1
ATOM 706 O O . LEU A 1 95 ? -5.877 -1.245 35.470 1.00 90.31 95 LEU A O 1
ATOM 710 N N . GLY A 1 96 ? -6.051 -2.649 33.719 1.00 84.25 96 GLY A N 1
ATOM 711 C CA . GLY A 1 96 ? -7.074 -1.889 33.008 1.00 84.25 96 GLY A CA 1
ATOM 712 C C . GLY A 1 96 ? -8.503 -2.280 33.390 1.00 84.25 96 GLY A C 1
ATOM 713 O O . GLY A 1 96 ? -8.744 -3.158 34.226 1.00 84.25 96 GLY A O 1
ATOM 714 N N . GLN A 1 97 ? -9.482 -1.660 32.730 1.00 78.31 97 GLN A N 1
ATOM 715 C CA . GLN A 1 97 ? -10.910 -1.908 32.940 1.00 78.31 97 GLN A CA 1
ATOM 716 C C . GLN A 1 97 ? -11.262 -3.399 32.831 1.00 78.31 97 GLN A C 1
ATOM 718 O O . GLN A 1 97 ? -12.075 -3.899 33.607 1.00 78.31 97 GLN A O 1
ATOM 723 N N . GLY A 1 98 ? -10.630 -4.124 31.903 1.00 71.81 98 GLY A N 1
ATOM 724 C CA . GLY A 1 98 ? -10.908 -5.539 31.665 1.00 71.81 98 GLY A CA 1
ATOM 725 C C . GLY A 1 98 ? -10.506 -6.456 32.824 1.00 71.81 98 GLY A C 1
ATOM 726 O O . GLY A 1 98 ? -11.156 -7.477 33.026 1.00 71.81 98 GLY A O 1
ATOM 727 N N . ALA A 1 99 ? -9.469 -6.105 33.592 1.00 79.25 99 ALA A N 1
ATOM 728 C CA . ALA A 1 99 ? -9.085 -6.852 34.791 1.00 79.25 99 ALA A CA 1
ATOM 729 C C . ALA A 1 99 ? -9.977 -6.508 35.985 1.00 79.25 99 ALA A C 1
ATOM 731 O O . ALA A 1 99 ? -10.332 -7.384 36.767 1.00 79.25 99 ALA A O 1
ATOM 732 N N . LEU A 1 100 ? -10.368 -5.238 36.102 1.00 76.38 100 LEU A N 1
ATOM 733 C CA . LEU A 1 100 ? -11.195 -4.742 37.203 1.00 76.38 100 LEU A CA 1
ATOM 734 C C . LEU A 1 100 ? -12.670 -5.153 37.075 1.00 76.38 100 LEU A C 1
ATOM 736 O O . LEU A 1 100 ? -13.376 -5.236 38.078 1.00 76.38 100 LEU A O 1
ATOM 740 N N . ALA A 1 101 ? -13.136 -5.414 35.852 1.00 69.00 101 ALA A N 1
ATOM 741 C CA . ALA A 1 101 ? -14.486 -5.892 35.565 1.00 69.00 101 ALA A CA 1
ATOM 742 C C . ALA A 1 101 ? -14.607 -7.430 35.542 1.00 69.00 101 ALA A C 1
ATOM 744 O O . ALA A 1 101 ? -15.720 -7.947 35.415 1.00 69.00 101 ALA A O 1
ATOM 745 N N . ASP A 1 102 ? -13.495 -8.168 35.640 1.00 65.69 102 ASP A N 1
ATOM 746 C CA . ASP A 1 102 ? -13.500 -9.630 35.592 1.00 65.69 102 ASP A CA 1
ATOM 747 C C . ASP A 1 102 ? -14.108 -10.208 36.883 1.00 65.69 102 ASP A C 1
ATOM 749 O O . ASP A 1 102 ? -13.563 -10.076 37.977 1.00 65.69 102 ASP A O 1
ATOM 753 N N . GLY A 1 103 ? -15.275 -10.846 36.756 1.00 58.25 103 GLY A N 1
ATOM 754 C CA . GLY A 1 103 ? -15.994 -11.473 37.868 1.00 58.25 103 GLY A CA 1
ATOM 755 C C . GLY A 1 103 ? -15.502 -12.879 38.227 1.00 58.25 103 GLY A C 1
ATOM 756 O O . GLY A 1 103 ? -16.104 -13.532 39.084 1.00 58.25 103 GLY A O 1
ATOM 757 N N . SER A 1 104 ? -14.460 -13.392 37.564 1.00 66.94 104 SER A N 1
ATOM 758 C CA . SER A 1 104 ? -13.906 -14.708 37.879 1.00 66.94 104 SER A CA 1
ATOM 759 C C . SER A 1 104 ? -13.145 -14.692 39.208 1.00 66.94 104 SER A C 1
ATOM 761 O O . SER A 1 104 ? -12.388 -13.777 39.526 1.00 66.94 104 SER A O 1
ATOM 763 N N . ARG A 1 105 ? -13.322 -15.753 40.008 1.00 73.19 105 ARG A N 1
ATOM 764 C CA . ARG A 1 105 ? -12.760 -15.840 41.369 1.00 73.19 105 ARG A CA 1
ATOM 765 C C . ARG A 1 105 ? -11.232 -15.714 41.406 1.00 73.19 105 ARG A C 1
ATOM 767 O O . ARG A 1 105 ? -10.693 -15.261 42.411 1.00 73.19 105 ARG A O 1
ATOM 774 N N . PHE A 1 106 ? -10.552 -16.140 40.343 1.00 85.69 106 PHE A N 1
ATOM 775 C CA . PHE A 1 106 ? -9.093 -16.147 40.246 1.00 85.69 106 PHE A CA 1
ATOM 776 C C . PHE A 1 106 ? -8.546 -15.410 39.015 1.00 85.69 106 PHE A C 1
ATOM 778 O O . PHE A 1 106 ? -7.351 -15.513 38.749 1.00 85.69 106 PHE A O 1
ATOM 785 N N . GLY A 1 107 ? -9.372 -14.655 38.280 1.00 82.25 107 GLY A N 1
ATOM 786 C CA . GLY A 1 107 ? -8.956 -13.998 37.033 1.00 82.25 107 GLY A CA 1
ATOM 787 C C . GLY A 1 107 ? -7.730 -13.114 37.207 1.00 82.25 107 GLY A C 1
ATOM 788 O O . GLY A 1 107 ? -6.755 -13.261 36.476 1.00 82.25 107 GLY A O 1
ATOM 789 N N . LEU A 1 108 ? -7.720 -12.279 38.250 1.00 87.06 108 LEU A N 1
ATOM 790 C CA . LEU A 1 108 ? -6.572 -11.427 38.561 1.00 87.06 108 LEU A CA 1
ATOM 791 C C . LEU A 1 108 ? -5.317 -12.233 38.933 1.00 87.06 108 LEU A C 1
ATOM 793 O O . LEU A 1 108 ? -4.214 -11.870 38.541 1.00 87.06 108 LEU A O 1
ATOM 797 N N . ASN A 1 109 ? -5.464 -13.347 39.651 1.00 90.31 109 ASN A N 1
ATOM 798 C CA . ASN A 1 109 ? -4.323 -14.180 40.036 1.00 90.31 109 ASN A CA 1
ATOM 799 C C . ASN A 1 109 ? -3.636 -14.780 38.806 1.00 90.31 109 ASN A C 1
ATOM 801 O O . ASN A 1 109 ? -2.411 -14.831 38.737 1.00 90.31 109 ASN A O 1
ATOM 805 N N . ILE A 1 110 ? -4.439 -15.229 37.843 1.00 88.31 110 ILE A N 1
ATOM 806 C CA . ILE A 1 110 ? -3.940 -15.846 36.618 1.00 88.31 110 ILE A CA 1
ATOM 807 C C . ILE A 1 110 ? -3.408 -14.777 35.658 1.00 88.31 110 ILE A C 1
ATOM 809 O O . ILE A 1 110 ? -2.412 -15.003 34.975 1.00 88.31 110 ILE A O 1
ATOM 813 N N . LEU A 1 111 ? -4.008 -13.585 35.659 1.00 89.56 111 LEU A N 1
ATOM 814 C CA . LEU A 1 111 ? -3.485 -12.424 34.948 1.00 89.56 111 LEU A CA 1
ATOM 815 C C . LEU A 1 111 ? -2.095 -12.030 35.462 1.00 89.56 111 LEU A C 1
ATOM 817 O O . LEU A 1 111 ? -1.193 -11.843 34.661 1.00 89.56 111 LEU A O 1
ATOM 821 N N . LEU A 1 112 ? -1.872 -11.984 36.778 1.00 92.06 112 LEU A N 1
ATOM 822 C CA . LEU A 1 112 ? -0.535 -11.701 37.313 1.00 92.06 112 LEU A CA 1
ATOM 823 C C . LEU A 1 112 ? 0.480 -12.796 36.953 1.00 92.06 112 LEU A C 1
ATOM 825 O O . LEU A 1 112 ? 1.628 -12.484 36.656 1.00 92.06 112 LEU A O 1
ATOM 829 N N . ALA A 1 113 ? 0.068 -14.066 36.923 1.00 90.12 113 ALA A N 1
ATOM 830 C CA . ALA A 1 113 ? 0.931 -15.146 36.441 1.00 90.12 113 ALA A CA 1
ATOM 831 C C . ALA A 1 113 ? 1.265 -15.009 34.943 1.00 90.12 113 ALA A C 1
ATOM 833 O O . ALA A 1 113 ? 2.389 -15.296 34.546 1.00 90.12 113 ALA A O 1
ATOM 834 N N . HIS A 1 114 ? 0.331 -14.512 34.122 1.00 89.88 114 HIS A N 1
ATOM 835 C CA . HIS A 1 114 ? 0.599 -14.148 32.725 1.00 89.88 114 HIS A CA 1
ATOM 836 C C . HIS A 1 114 ? 1.648 -13.028 32.634 1.00 89.88 114 HIS A C 1
ATOM 838 O O . HIS A 1 114 ? 2.630 -13.155 31.903 1.00 89.88 114 HIS A O 1
ATOM 844 N N . GLU A 1 115 ? 1.484 -11.958 33.416 1.00 89.94 115 GLU A N 1
ATOM 845 C CA . GLU A 1 115 ? 2.409 -10.817 33.420 1.00 89.94 115 GLU A CA 1
ATOM 846 C C . GLU A 1 115 ? 3.807 -11.165 33.964 1.00 89.94 115 GLU A C 1
ATOM 848 O O . GLU A 1 115 ? 4.767 -10.454 33.685 1.00 89.94 115 GLU A O 1
ATOM 853 N N . ALA A 1 116 ? 3.980 -12.286 34.675 1.00 91.56 116 ALA A N 1
ATOM 854 C CA . ALA A 1 116 ? 5.292 -12.737 35.152 1.00 91.56 116 ALA A CA 1
ATOM 855 C C . ALA A 1 116 ? 6.295 -13.010 34.019 1.00 91.56 116 ALA A C 1
ATOM 857 O O . ALA A 1 116 ? 7.507 -12.903 34.212 1.00 91.56 116 ALA A O 1
ATOM 858 N N . TYR A 1 117 ? 5.790 -13.331 32.830 1.00 89.69 117 TYR A N 1
ATOM 859 C CA . TYR A 1 117 ? 6.597 -13.558 31.634 1.00 89.69 117 TYR A CA 1
ATOM 860 C C . TYR A 1 117 ? 6.811 -12.282 30.829 1.00 89.69 117 TYR A C 1
ATOM 862 O O . TYR A 1 117 ? 7.506 -12.332 29.815 1.00 89.69 117 TYR A O 1
ATOM 870 N N . ARG A 1 118 ? 6.234 -11.155 31.273 1.00 84.75 118 ARG A N 1
ATOM 871 C CA . ARG A 1 118 ? 6.342 -9.883 30.582 1.00 84.75 118 ARG A CA 1
ATOM 872 C C . ARG A 1 118 ? 7.537 -9.064 31.071 1.00 84.75 118 ARG A C 1
ATOM 874 O O . ARG A 1 118 ? 7.709 -8.825 32.274 1.00 84.75 118 ARG A O 1
ATOM 881 N N . ASN A 1 119 ? 8.383 -8.637 30.136 1.00 83.38 119 ASN A N 1
ATOM 882 C CA . ASN A 1 119 ? 9.568 -7.821 30.419 1.00 83.38 119 ASN A CA 1
ATOM 883 C C . ASN A 1 119 ? 9.272 -6.311 30.326 1.00 83.38 119 ASN A C 1
ATOM 885 O O . ASN A 1 119 ? 9.995 -5.515 30.922 1.00 83.38 119 ASN A O 1
ATOM 889 N N . GLY A 1 120 ? 8.190 -5.932 29.635 1.00 79.81 120 GLY A N 1
ATOM 890 C CA . GLY A 1 120 ? 7.763 -4.544 29.454 1.00 79.81 120 GLY A CA 1
ATOM 891 C C . GLY A 1 120 ? 8.642 -3.717 28.511 1.00 79.81 120 GLY A C 1
ATOM 892 O O . GLY A 1 120 ? 8.579 -2.488 28.558 1.00 79.81 120 GLY A O 1
ATOM 893 N N . ILE A 1 121 ? 9.468 -4.364 27.685 1.00 78.50 121 ILE A N 1
ATOM 894 C CA . ILE A 1 121 ? 10.393 -3.755 26.723 1.00 78.50 121 ILE A CA 1
ATOM 895 C C . ILE A 1 121 ? 9.953 -4.149 25.309 1.00 78.50 121 ILE A C 1
ATOM 897 O O . ILE A 1 121 ? 9.674 -5.313 25.052 1.00 78.50 121 ILE A O 1
ATOM 901 N N . ASP A 1 122 ? 9.950 -3.206 24.366 1.00 73.94 122 ASP A N 1
ATOM 902 C CA . ASP A 1 122 ? 9.796 -3.529 22.943 1.00 73.94 122 ASP A CA 1
ATOM 903 C C . ASP A 1 122 ? 11.116 -4.095 22.386 1.00 73.94 122 ASP A C 1
ATOM 905 O O . ASP A 1 122 ? 12.004 -3.359 21.953 1.00 73.94 122 ASP A O 1
ATOM 909 N N . ASP A 1 123 ? 11.275 -5.416 22.461 1.00 66.31 123 ASP A N 1
ATOM 910 C CA . ASP A 1 123 ? 12.420 -6.174 21.946 1.00 66.31 123 ASP A CA 1
ATOM 911 C C . ASP A 1 123 ? 12.219 -6.664 20.494 1.00 66.31 123 ASP A C 1
ATOM 913 O O . ASP A 1 123 ? 12.942 -7.538 20.002 1.00 66.31 123 ASP A O 1
ATOM 917 N N . GLY A 1 124 ? 11.280 -6.039 19.774 1.00 50.19 124 GLY A N 1
ATOM 918 C CA . GLY A 1 124 ? 10.947 -6.340 18.388 1.00 50.19 124 GLY A CA 1
ATOM 919 C C . GLY A 1 124 ? 9.976 -7.513 18.229 1.00 50.19 124 GLY A C 1
ATOM 920 O O . GLY A 1 124 ? 9.682 -8.260 19.157 1.00 50.19 124 GLY A O 1
ATOM 921 N N . VAL A 1 125 ? 9.478 -7.698 17.002 1.00 54.47 125 VAL A N 1
ATOM 922 C CA . VAL A 1 125 ? 8.371 -8.627 16.683 1.00 54.47 125 VAL A CA 1
ATOM 923 C C . VAL A 1 125 ? 8.616 -10.057 17.176 1.00 54.47 125 VAL A C 1
ATOM 925 O O . VAL A 1 125 ? 7.715 -10.687 17.722 1.00 54.47 125 VAL A O 1
ATOM 928 N N . GLU A 1 126 ? 9.827 -10.584 16.992 1.00 57.72 126 GLU A N 1
ATOM 929 C CA . GLU A 1 126 ? 10.142 -11.960 17.390 1.00 57.72 126 GLU A CA 1
ATOM 930 C C . GLU A 1 126 ? 10.283 -12.114 18.912 1.00 57.72 126 GLU A C 1
ATOM 932 O O . GLU A 1 126 ? 9.867 -13.138 19.456 1.00 57.72 126 GLU A O 1
ATOM 937 N N . GLY A 1 127 ? 10.811 -11.098 19.603 1.00 64.19 127 GLY A N 1
ATOM 938 C CA . GLY A 1 127 ? 10.893 -11.076 21.065 1.00 64.19 127 GLY A CA 1
ATOM 939 C C . GLY A 1 127 ? 9.502 -11.049 21.693 1.00 64.19 127 GLY A C 1
ATOM 940 O O . GLY A 1 127 ? 9.150 -11.956 22.448 1.00 64.19 127 GLY A O 1
ATOM 941 N N . GLN A 1 128 ? 8.647 -10.142 21.217 1.00 63.69 128 GLN A N 1
ATOM 942 C CA . GLN A 1 128 ? 7.242 -10.034 21.615 1.00 63.69 128 GLN A CA 1
ATOM 943 C C . GLN A 1 128 ? 6.435 -11.311 21.341 1.00 63.69 128 GLN A C 1
ATOM 945 O O . GLN A 1 128 ? 5.591 -11.725 22.148 1.00 63.69 128 GLN A O 1
ATOM 950 N N . ARG A 1 129 ? 6.715 -11.995 20.222 1.00 63.69 129 ARG A N 1
ATOM 951 C CA . ARG A 1 129 ? 6.110 -13.293 19.890 1.00 63.69 129 ARG A CA 1
ATOM 952 C C . ARG A 1 129 ? 6.490 -14.372 20.902 1.00 63.69 129 ARG A C 1
ATOM 954 O O . ARG A 1 129 ? 5.619 -15.113 21.360 1.00 63.69 129 ARG A O 1
ATOM 961 N N . ILE A 1 130 ? 7.773 -14.477 21.248 1.00 68.38 130 ILE A N 1
ATOM 962 C CA . ILE A 1 130 ? 8.268 -15.453 22.228 1.00 68.38 130 ILE A CA 1
ATOM 963 C C . ILE A 1 130 ? 7.707 -15.138 23.618 1.00 68.38 130 ILE A C 1
ATOM 965 O O . ILE A 1 130 ? 7.184 -16.038 24.276 1.00 68.38 130 ILE A O 1
ATOM 969 N N . GLU A 1 131 ? 7.763 -13.874 24.036 1.00 72.88 131 GLU A N 1
ATOM 970 C CA . GLU A 1 131 ? 7.251 -13.383 25.318 1.00 72.88 131 GLU A CA 1
ATOM 971 C C . GLU A 1 131 ? 5.767 -13.727 25.484 1.00 72.88 131 GLU A C 1
ATOM 973 O O . GLU A 1 131 ? 5.359 -14.297 26.494 1.00 72.88 131 GLU A O 1
ATOM 978 N N . THR A 1 132 ? 4.970 -13.490 24.442 1.00 72.50 132 THR A N 1
ATOM 979 C CA . THR A 1 132 ? 3.543 -13.816 24.448 1.00 72.50 132 THR A CA 1
ATOM 980 C C . THR A 1 132 ? 3.293 -15.313 24.550 1.00 72.50 132 THR A C 1
ATOM 982 O O . THR A 1 132 ? 2.477 -15.739 25.362 1.00 72.50 132 THR A O 1
ATOM 985 N N . GLN A 1 133 ? 4.001 -16.138 23.777 1.00 71.31 133 GLN A N 1
ATOM 986 C CA . GLN A 1 133 ? 3.818 -17.590 23.847 1.00 71.31 133 GLN A CA 1
ATOM 987 C C . GLN A 1 133 ? 4.156 -18.146 25.233 1.00 71.31 133 GLN A C 1
ATOM 989 O O . GLN A 1 133 ? 3.438 -19.008 25.742 1.00 71.31 133 GLN A O 1
ATOM 994 N N . GLN A 1 134 ? 5.216 -17.635 25.863 1.00 76.19 134 GLN A N 1
ATOM 995 C CA . GLN A 1 134 ? 5.588 -18.025 27.222 1.00 76.19 134 GLN A CA 1
ATOM 996 C C . GLN A 1 134 ? 4.568 -17.527 28.254 1.00 76.19 134 GLN A C 1
ATOM 998 O O . GLN A 1 134 ? 4.145 -18.305 29.105 1.00 76.19 134 GLN A O 1
ATOM 1003 N N . ALA A 1 135 ? 4.090 -16.286 28.126 1.00 81.56 135 ALA A N 1
ATOM 1004 C CA . ALA A 1 135 ? 3.061 -15.721 28.999 1.00 81.56 135 ALA A CA 1
ATOM 1005 C C . ALA A 1 135 ? 1.746 -16.511 28.951 1.00 81.56 135 ALA A C 1
ATOM 1007 O O . ALA A 1 135 ? 1.090 -16.711 29.973 1.00 81.56 135 ALA A O 1
ATOM 1008 N N . VAL A 1 136 ? 1.369 -17.019 27.778 1.00 78.31 136 VAL A N 1
ATOM 1009 C CA . VAL A 1 136 ? 0.169 -17.849 27.596 1.00 78.31 136 VAL A CA 1
ATOM 1010 C C . VAL A 1 136 ? 0.351 -19.238 28.198 1.00 78.31 136 VAL A C 1
ATOM 1012 O O . VAL A 1 136 ? -0.560 -19.760 28.836 1.00 78.31 136 VAL A O 1
ATOM 1015 N N . LEU A 1 137 ? 1.533 -19.838 28.061 1.00 77.69 137 LEU A N 1
ATOM 1016 C CA . LEU A 1 137 ? 1.829 -21.106 28.728 1.00 77.69 137 LEU A CA 1
ATOM 1017 C C . LEU A 1 137 ? 1.836 -20.957 30.256 1.00 77.69 137 LEU A C 1
ATOM 1019 O O . LEU A 1 137 ? 1.256 -21.799 30.941 1.00 77.69 137 LEU A O 1
ATOM 1023 N N . GLY A 1 138 ? 2.411 -19.873 30.781 1.00 78.69 138 GLY A N 1
ATOM 1024 C CA . GLY A 1 138 ? 2.353 -19.524 32.202 1.00 78.69 138 GLY A CA 1
ATOM 1025 C C . GLY A 1 138 ? 0.924 -19.302 32.700 1.00 78.69 138 GLY A C 1
ATOM 1026 O O . GLY A 1 138 ? 0.515 -19.860 33.717 1.00 78.69 138 GLY A O 1
ATOM 1027 N N . HIS A 1 139 ? 0.119 -18.574 31.923 1.00 85.38 139 HIS A N 1
ATOM 1028 C CA . HIS A 1 139 ? -1.310 -18.365 32.162 1.00 85.38 139 HIS A CA 1
ATOM 1029 C C . HIS A 1 139 ? -2.078 -19.690 32.281 1.00 85.38 139 HIS A C 1
ATOM 1031 O O . HIS A 1 139 ? -2.762 -19.929 33.280 1.00 85.38 139 HIS A O 1
ATOM 1037 N N . ILE A 1 140 ? -1.926 -20.585 31.299 1.00 82.38 140 ILE A N 1
ATOM 1038 C CA . ILE A 1 140 ? -2.571 -21.906 31.295 1.00 82.38 140 ILE A CA 1
ATOM 1039 C C . ILE A 1 140 ? -2.060 -22.766 32.462 1.00 82.38 140 ILE A C 1
ATOM 1041 O O . ILE A 1 140 ? -2.848 -23.459 33.110 1.00 82.38 140 ILE A O 1
ATOM 1045 N N . GLY A 1 141 ? -0.762 -22.705 32.768 1.00 83.38 141 GLY A N 1
ATOM 1046 C CA . GLY A 1 141 ? -0.150 -23.418 33.890 1.00 83.38 141 GLY A CA 1
ATOM 1047 C C . GLY A 1 141 ? -0.724 -22.992 35.243 1.00 83.38 141 GLY A C 1
ATOM 1048 O O . GLY A 1 141 ? -1.134 -23.840 36.040 1.00 83.38 141 GLY A O 1
ATOM 1049 N N . ALA A 1 142 ? -0.842 -21.685 35.479 1.00 85.75 142 ALA A N 1
ATOM 1050 C CA . ALA A 1 142 ? -1.448 -21.139 36.690 1.00 85.75 142 ALA A CA 1
ATOM 1051 C C . ALA A 1 142 ? -2.938 -21.500 36.801 1.00 85.75 142 ALA A C 1
ATOM 1053 O O . ALA A 1 142 ? -3.405 -21.906 37.870 1.00 85.75 142 ALA A O 1
ATOM 1054 N N . ALA A 1 143 ? -3.674 -21.425 35.688 1.00 85.88 143 ALA A N 1
ATOM 1055 C CA . ALA A 1 143 ? -5.068 -21.855 35.610 1.00 85.88 143 ALA A CA 1
ATOM 1056 C C . ALA A 1 143 ? -5.228 -23.328 36.003 1.00 85.88 143 ALA A C 1
ATOM 1058 O O . ALA A 1 143 ? -6.091 -23.681 36.809 1.00 85.88 143 ALA A O 1
ATOM 1059 N N . PHE A 1 144 ? -4.363 -24.189 35.467 1.00 85.38 144 PHE A N 1
ATOM 1060 C CA . PHE A 1 144 ? -4.370 -25.614 35.751 1.00 85.38 144 PHE A CA 1
ATOM 1061 C C . PHE A 1 144 ? -4.058 -25.912 37.223 1.00 85.38 144 PHE A C 1
ATOM 1063 O O . PHE A 1 144 ? -4.781 -26.687 37.849 1.00 85.38 144 PHE A O 1
ATOM 1070 N N . ALA A 1 145 ? -3.045 -25.269 37.808 1.00 85.31 145 ALA A N 1
ATOM 1071 C CA . ALA A 1 145 ? -2.692 -25.444 39.220 1.00 85.31 145 ALA A CA 1
ATOM 1072 C C . ALA A 1 145 ? -3.839 -25.034 40.165 1.00 85.31 145 ALA A C 1
ATOM 1074 O O . ALA A 1 145 ? -4.168 -25.741 41.127 1.00 85.31 145 ALA A O 1
ATOM 1075 N N . LEU A 1 146 ? -4.508 -23.919 39.861 1.00 85.88 146 LEU A N 1
ATOM 1076 C CA . LEU A 1 146 ? -5.690 -23.482 40.600 1.00 85.88 146 LEU A CA 1
ATOM 1077 C C . LEU A 1 146 ? -6.860 -24.450 40.419 1.00 85.88 146 LEU A C 1
ATOM 1079 O O . LEU A 1 146 ? -7.523 -24.784 41.400 1.00 85.88 146 LEU A O 1
ATOM 1083 N N . ALA A 1 147 ? -7.083 -24.955 39.206 1.00 84.75 147 ALA A N 1
ATOM 1084 C CA . ALA A 1 147 ? -8.129 -25.932 38.940 1.00 84.75 147 ALA A CA 1
ATOM 1085 C C . ALA A 1 147 ? -7.887 -27.281 39.638 1.00 84.75 147 ALA A C 1
ATOM 1087 O O . ALA A 1 147 ? -8.848 -27.908 40.079 1.00 84.75 147 ALA A O 1
ATOM 1088 N N . GLN A 1 148 ? -6.633 -27.718 39.805 1.00 83.69 148 GLN A N 1
ATOM 1089 C CA . GLN A 1 148 ? -6.315 -28.904 40.611 1.00 83.69 148 GLN A CA 1
ATOM 1090 C C . GLN A 1 148 ? -6.678 -28.716 42.087 1.00 83.69 148 GLN A C 1
ATOM 1092 O O . GLN A 1 148 ? -7.133 -29.653 42.738 1.00 83.69 148 GLN A O 1
ATOM 1097 N N . THR A 1 149 ? -6.484 -27.504 42.608 1.00 83.62 149 THR A N 1
ATOM 1098 C CA . THR A 1 149 ? -6.687 -27.202 44.030 1.00 83.62 149 THR A CA 1
ATOM 1099 C C . THR A 1 149 ? -8.154 -26.907 44.356 1.00 83.62 149 THR A C 1
ATOM 1101 O O . THR A 1 149 ? -8.662 -27.343 45.387 1.00 83.62 149 THR A O 1
ATOM 1104 N N . TYR A 1 150 ? -8.847 -26.167 43.486 1.00 82.44 150 TYR A N 1
ATOM 1105 C CA . TYR A 1 150 ? -10.180 -25.607 43.748 1.00 82.44 150 TYR A CA 1
ATOM 1106 C C . TYR A 1 150 ? -11.274 -26.103 42.784 1.00 82.44 150 TYR A C 1
ATOM 1108 O O . TYR A 1 150 ? -12.445 -25.762 42.964 1.00 82.44 150 TYR A O 1
ATOM 1116 N N . GLY A 1 151 ? -10.915 -26.935 41.802 1.00 83.25 151 GLY A N 1
ATOM 1117 C CA . GLY A 1 151 ? -11.805 -27.492 40.781 1.00 83.25 151 GLY A CA 1
ATOM 1118 C C . GLY A 1 151 ? -11.912 -26.631 39.515 1.00 83.25 151 GLY A C 1
ATOM 1119 O O . GLY A 1 151 ? -11.834 -25.410 39.567 1.00 83.25 151 GLY A O 1
ATOM 1120 N N . MET A 1 152 ? -12.168 -27.255 38.356 1.00 80.12 152 MET A N 1
ATOM 1121 C CA . MET A 1 152 ? -12.270 -26.558 37.054 1.00 80.12 152 MET A CA 1
ATOM 1122 C C . MET A 1 152 ? -13.309 -25.422 37.040 1.00 80.12 152 MET A C 1
ATOM 1124 O O . MET A 1 152 ? -13.113 -24.403 36.387 1.00 80.12 152 MET A O 1
ATOM 1128 N N . GLY A 1 153 ? -14.393 -25.542 37.812 1.00 77.94 153 GLY A N 1
ATOM 1129 C CA . GLY A 1 153 ? -15.412 -24.491 37.904 1.00 77.94 153 GLY A CA 1
ATOM 1130 C C . GLY A 1 153 ? -14.904 -23.169 38.498 1.00 77.94 153 GLY A C 1
ATOM 1131 O O . GLY A 1 153 ? -15.549 -22.141 38.311 1.00 77.94 153 GLY A O 1
ATOM 1132 N N . SER A 1 154 ? -13.758 -23.157 39.193 1.00 78.88 154 SER A N 1
ATOM 1133 C CA . SER A 1 154 ? -13.229 -21.941 39.822 1.00 78.88 154 SER A CA 1
ATOM 1134 C C . SER A 1 154 ? -12.485 -21.005 38.868 1.00 78.88 154 SER A C 1
ATOM 1136 O O . SER A 1 154 ? -12.257 -19.853 39.234 1.00 78.88 154 SER A O 1
ATOM 1138 N N . ILE A 1 155 ? -12.088 -21.487 37.685 1.00 78.06 155 ILE A N 1
ATOM 1139 C CA . ILE A 1 155 ? -11.326 -20.715 36.686 1.00 78.06 155 ILE A CA 1
ATOM 1140 C C . ILE A 1 155 ? -12.199 -20.184 35.534 1.00 78.06 155 ILE A C 1
ATOM 1142 O O . ILE A 1 155 ? -11.712 -19.469 34.669 1.00 78.06 155 ILE A O 1
ATOM 1146 N N . GLY A 1 156 ? -13.501 -20.489 35.530 1.00 77.00 156 GLY A N 1
ATOM 1147 C CA . GLY A 1 156 ? -14.433 -20.058 34.482 1.00 77.00 156 GLY A CA 1
ATOM 1148 C C . GLY A 1 156 ? -14.374 -20.905 33.202 1.00 77.00 156 GLY A C 1
ATOM 1149 O O . GLY A 1 156 ? -13.467 -21.714 32.994 1.00 77.00 156 GLY A O 1
ATOM 1150 N N . GLU A 1 157 ? -15.382 -20.743 32.339 1.00 74.19 157 GLU A N 1
ATOM 1151 C CA . GLU A 1 157 ? -15.582 -21.593 31.152 1.00 74.19 157 GLU A CA 1
ATOM 1152 C C . GLU A 1 157 ? -14.493 -21.414 30.086 1.00 74.19 157 GLU A C 1
ATOM 1154 O O . GLU A 1 157 ? -14.004 -22.403 29.542 1.00 74.19 157 GLU A O 1
ATOM 1159 N N . ALA A 1 158 ? -14.072 -20.172 29.824 1.00 72.00 158 ALA A N 1
ATOM 1160 C CA . ALA A 1 158 ? -13.037 -19.878 28.832 1.00 72.00 158 ALA A CA 1
ATOM 1161 C C . ALA A 1 158 ? -11.710 -20.575 29.185 1.00 72.00 158 ALA A C 1
ATOM 1163 O O . ALA A 1 158 ? -11.183 -21.355 28.394 1.00 72.00 158 ALA A O 1
ATOM 1164 N N . MET A 1 159 ? -11.239 -20.399 30.422 1.00 79.38 159 MET A N 1
ATOM 1165 C CA . MET A 1 159 ? -9.980 -20.992 30.890 1.00 79.38 159 MET A CA 1
ATOM 1166 C C . MET A 1 159 ? -10.059 -22.514 31.018 1.00 79.38 159 MET A C 1
ATOM 1168 O O . MET A 1 159 ? -9.077 -23.219 30.792 1.00 79.38 159 MET A O 1
ATOM 1172 N N . THR A 1 160 ? -11.245 -23.045 31.330 1.00 81.50 160 THR A N 1
ATOM 1173 C CA . THR A 1 160 ? -11.498 -24.492 31.320 1.00 81.50 160 THR A CA 1
ATOM 1174 C C . THR A 1 160 ? -11.211 -25.091 29.941 1.00 81.50 160 THR A C 1
ATOM 1176 O O . THR A 1 160 ? -10.598 -26.156 29.852 1.00 81.50 160 THR A O 1
ATOM 1179 N N . GLY A 1 161 ? -11.613 -24.410 28.863 1.00 80.00 161 GLY A N 1
ATOM 1180 C CA . GLY A 1 161 ? -11.340 -24.846 27.491 1.00 80.00 161 GLY A CA 1
ATOM 1181 C C . GLY A 1 161 ? -9.845 -24.909 27.161 1.00 80.00 161 GLY A C 1
ATOM 1182 O O . GLY A 1 161 ? -9.379 -25.867 26.538 1.00 80.00 161 GLY A O 1
ATOM 1183 N N . GLU A 1 162 ? -9.076 -23.932 27.629 1.00 81.50 162 GLU A N 1
ATOM 1184 C CA . GLU A 1 162 ? -7.633 -23.839 27.380 1.00 81.50 162 GLU A CA 1
ATOM 1185 C C . GLU A 1 162 ? -6.839 -24.889 28.149 1.00 81.50 162 GLU A C 1
ATOM 1187 O O . GLU A 1 162 ? -6.014 -25.595 27.566 1.00 81.50 162 GLU A O 1
ATOM 1192 N N . VAL A 1 163 ? -7.156 -25.067 29.434 1.00 84.81 163 VAL A N 1
ATOM 1193 C CA . VAL A 1 163 ? -6.567 -26.119 30.272 1.00 84.81 163 VAL A CA 1
ATOM 1194 C C . VAL A 1 163 ? -6.865 -27.501 29.690 1.00 84.81 163 VAL A C 1
ATOM 1196 O O . VAL A 1 163 ? -5.967 -28.337 29.609 1.00 84.81 163 VAL A O 1
ATOM 1199 N N . ASN A 1 164 ? -8.091 -27.748 29.219 1.00 85.88 164 ASN A N 1
ATOM 1200 C CA . ASN A 1 164 ? -8.430 -29.014 28.565 1.00 85.88 164 ASN A CA 1
ATOM 1201 C C . ASN A 1 164 ? -7.627 -29.225 27.274 1.00 85.88 164 ASN A C 1
ATOM 1203 O O . ASN A 1 164 ? -7.111 -30.318 27.053 1.00 85.88 164 ASN A O 1
ATOM 1207 N N . THR A 1 165 ? -7.466 -28.185 26.454 1.00 80.19 165 THR A N 1
ATOM 1208 C CA . THR A 1 165 ? -6.660 -28.249 25.223 1.00 80.19 165 THR A CA 1
ATOM 1209 C C . THR A 1 165 ? -5.198 -28.584 25.530 1.00 80.19 165 THR A C 1
ATOM 1211 O O . THR A 1 165 ? -4.600 -29.434 24.870 1.00 80.19 165 THR A O 1
ATOM 1214 N N . TYR A 1 166 ? -4.635 -27.968 26.570 1.00 82.88 166 TYR A N 1
ATOM 1215 C CA . TYR A 1 166 ? -3.283 -28.251 27.047 1.00 82.88 166 TYR A CA 1
ATOM 1216 C C . TYR A 1 166 ? -3.132 -29.688 27.569 1.00 82.88 166 TYR A C 1
ATOM 1218 O O . TYR A 1 166 ? -2.198 -30.395 27.187 1.00 82.88 166 TYR A O 1
ATOM 1226 N N . LEU A 1 167 ? -4.079 -30.165 28.381 1.00 82.62 167 LEU A N 1
ATOM 1227 C CA . LEU A 1 167 ? -4.065 -31.530 28.912 1.00 82.62 167 LEU A CA 1
ATOM 1228 C C . LEU A 1 167 ? -4.205 -32.592 27.823 1.00 82.62 167 LEU A C 1
ATOM 1230 O O . LEU A 1 167 ? -3.520 -33.613 27.879 1.00 82.62 167 LEU A O 1
ATOM 1234 N N . GLU A 1 168 ? -5.065 -32.373 26.832 1.00 82.38 168 GLU A N 1
ATOM 1235 C CA . GLU A 1 168 ? -5.211 -33.300 25.710 1.00 82.38 168 GLU A CA 1
ATOM 1236 C C . GLU A 1 168 ? -3.949 -33.349 24.846 1.00 82.38 168 GLU A C 1
ATOM 1238 O O . GLU A 1 168 ? -3.552 -34.437 24.425 1.00 82.38 168 GLU A O 1
ATOM 1243 N N . ALA A 1 169 ? -3.249 -32.225 24.657 1.00 81.56 169 ALA A N 1
ATOM 1244 C CA . ALA A 1 169 ? -1.955 -32.220 23.974 1.00 81.56 169 ALA A CA 1
ATOM 1245 C C . ALA A 1 169 ? -0.908 -33.067 24.717 1.00 81.56 169 ALA A C 1
ATOM 1247 O O . ALA A 1 169 ? -0.226 -33.883 24.096 1.00 81.56 169 ALA A O 1
ATOM 1248 N N . LEU A 1 170 ? -0.834 -32.946 26.050 1.00 80.12 170 LEU A N 1
ATOM 1249 C CA . LEU A 1 170 ? 0.070 -33.752 26.881 1.00 80.12 170 LEU A CA 1
ATOM 1250 C C . LEU A 1 170 ? -0.276 -35.248 26.862 1.00 80.12 170 LEU A C 1
ATOM 1252 O O . LEU A 1 170 ? 0.621 -36.084 26.793 1.00 80.12 170 LEU A O 1
ATOM 1256 N N . LYS A 1 171 ? -1.566 -35.601 26.916 1.00 81.50 171 LYS A N 1
ATOM 1257 C CA . LYS A 1 171 ? -2.015 -37.005 26.913 1.00 81.50 171 LYS A CA 1
ATOM 1258 C C . LYS A 1 171 ? -1.826 -37.685 25.559 1.00 81.50 171 LYS A C 1
ATOM 1260 O O . LYS A 1 171 ? -1.466 -38.857 25.510 1.00 81.50 171 LYS A O 1
ATOM 1265 N N . SER A 1 172 ? -2.125 -36.974 24.473 1.00 79.31 172 SER A N 1
ATOM 1266 C CA . SER A 1 172 ? -2.123 -37.523 23.111 1.00 79.31 172 SER A CA 1
ATOM 1267 C C . SER A 1 172 ? -0.775 -37.397 22.400 1.00 79.31 172 SER A C 1
ATOM 1269 O O . SER A 1 172 ? -0.599 -37.979 21.331 1.00 79.31 172 SER A O 1
ATOM 1271 N N . ASN A 1 173 ? 0.166 -36.636 22.972 1.00 76.44 173 ASN A N 1
ATOM 1272 C CA . ASN A 1 173 ? 1.413 -36.224 22.327 1.00 76.44 173 ASN A CA 1
ATOM 1273 C C . ASN A 1 173 ? 1.181 -35.544 20.956 1.00 76.44 173 ASN A C 1
ATOM 1275 O O . ASN A 1 173 ? 2.029 -35.612 20.065 1.00 76.44 173 ASN A O 1
ATOM 1279 N N . ASN A 1 174 ? 0.014 -34.907 20.776 1.00 71.19 174 ASN A N 1
ATOM 1280 C CA . ASN A 1 174 ? -0.358 -34.142 19.590 1.00 71.19 174 ASN A CA 1
ATOM 1281 C C . ASN A 1 174 ? -0.566 -32.671 19.966 1.00 71.19 174 ASN A C 1
ATOM 1283 O O . ASN A 1 174 ? -1.556 -32.289 20.588 1.00 71.19 174 ASN A O 1
ATOM 1287 N N . TYR A 1 175 ? 0.375 -31.837 19.538 1.00 73.88 175 TYR A N 1
ATOM 1288 C CA . TYR A 1 175 ? 0.415 -30.418 19.866 1.00 73.88 175 TYR A CA 1
ATOM 1289 C C . TYR A 1 175 ? -0.285 -29.528 18.835 1.00 73.88 175 TYR A C 1
ATOM 1291 O O . TYR A 1 175 ? -0.203 -28.314 18.955 1.00 73.88 175 TYR A O 1
ATOM 1299 N N . GLU A 1 176 ? -0.979 -30.069 17.830 1.00 70.94 176 GLU A N 1
ATOM 1300 C CA . GLU A 1 176 ? -1.593 -29.253 16.772 1.00 70.94 176 GLU A CA 1
ATOM 1301 C C . GLU A 1 176 ? -2.671 -28.301 17.320 1.00 70.94 176 GLU A C 1
ATOM 1303 O O . GLU A 1 176 ? -2.676 -27.111 17.005 1.00 70.94 176 GLU A O 1
ATOM 1308 N N . ALA A 1 177 ? -3.568 -28.804 18.174 1.00 68.25 177 ALA A N 1
ATOM 1309 C CA . ALA A 1 177 ? -4.620 -27.994 18.787 1.00 68.25 177 ALA A CA 1
ATOM 1310 C C . ALA A 1 177 ? -4.049 -26.963 19.773 1.00 68.25 177 ALA A C 1
ATOM 1312 O O . ALA A 1 177 ? -4.491 -25.816 19.779 1.00 68.25 177 ALA A O 1
ATOM 1313 N N . LEU A 1 178 ? -3.023 -27.344 20.546 1.00 68.94 178 LEU A N 1
ATOM 1314 C CA . LEU A 1 178 ? -2.309 -26.414 21.421 1.00 68.94 178 LEU A CA 1
ATOM 1315 C C . LEU A 1 178 ? -1.552 -25.359 20.606 1.00 68.94 178 LEU A C 1
ATOM 1317 O O . LEU A 1 178 ? -1.596 -24.190 20.949 1.00 68.94 178 LEU A O 1
ATOM 1321 N N . GLY A 1 179 ? -0.923 -25.733 19.493 1.00 64.56 179 GLY A N 1
ATOM 1322 C CA . GLY A 1 179 ? -0.248 -24.812 18.582 1.00 64.56 179 GLY A CA 1
ATOM 1323 C C . GLY A 1 179 ? -1.211 -23.807 17.955 1.00 64.56 179 GLY A C 1
ATOM 1324 O O . GLY A 1 179 ? -0.886 -22.629 17.884 1.00 64.56 179 GLY A 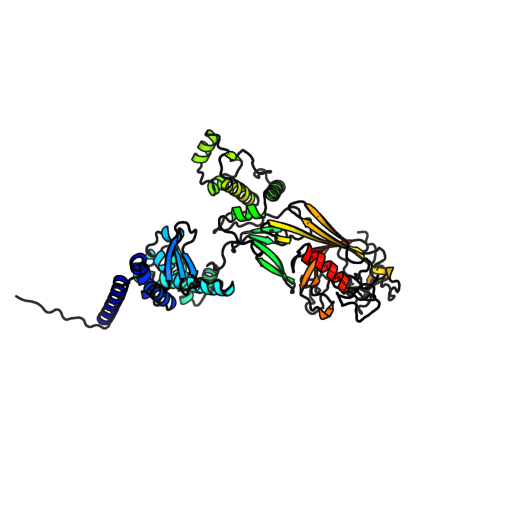O 1
ATOM 1325 N N . LYS A 1 180 ? -2.424 -24.233 17.574 1.00 68.38 180 LYS A N 1
ATOM 1326 C CA . LYS A 1 180 ? -3.494 -23.331 17.111 1.00 68.38 180 LYS A CA 1
ATOM 1327 C C . LYS A 1 180 ? -4.021 -22.428 18.224 1.00 68.38 180 LYS A C 1
ATOM 1329 O O . LYS A 1 180 ? -4.311 -21.272 17.950 1.00 68.38 180 LYS A O 1
ATOM 1334 N N . LEU A 1 181 ? -4.129 -22.932 19.455 1.00 66.38 181 LEU A N 1
ATOM 1335 C CA . LEU A 1 181 ? -4.493 -22.120 20.616 1.00 66.38 181 LEU A CA 1
ATOM 1336 C C . LEU A 1 181 ? -3.424 -21.051 20.882 1.00 66.38 181 LEU A C 1
ATOM 1338 O O . LEU A 1 181 ? -3.757 -19.878 20.943 1.00 66.38 181 LEU A O 1
ATOM 1342 N N . LEU A 1 182 ? -2.147 -21.440 20.953 1.00 62.00 182 LEU A N 1
ATOM 1343 C CA . LEU A 1 182 ? -1.011 -20.533 21.158 1.00 62.00 182 LEU A CA 1
ATOM 1344 C C . LEU A 1 182 ? -0.825 -19.541 20.002 1.00 62.00 182 LEU A C 1
ATOM 1346 O O . LEU A 1 182 ? -0.381 -18.428 20.238 1.00 62.00 182 LEU A O 1
ATOM 1350 N N . ALA A 1 183 ? -1.154 -19.930 18.766 1.00 54.81 183 ALA A N 1
ATOM 1351 C CA . ALA A 1 183 ? -1.157 -19.039 17.603 1.00 54.81 183 ALA A CA 1
ATOM 1352 C C . ALA A 1 183 ? -2.404 -18.143 17.529 1.00 54.81 183 ALA A C 1
ATOM 1354 O O . ALA A 1 183 ? -2.370 -17.121 16.858 1.00 54.81 183 ALA A O 1
ATOM 1355 N N . GLY A 1 184 ? -3.503 -18.537 18.179 1.00 53.72 184 GLY A N 1
ATOM 1356 C CA . GLY A 1 184 ? -4.700 -17.711 18.354 1.00 53.72 184 GLY A CA 1
ATOM 1357 C C . GLY A 1 184 ? -4.617 -16.786 19.568 1.00 53.72 184 GLY A C 1
ATOM 1358 O O . GLY A 1 184 ? -5.490 -15.940 19.743 1.00 53.72 184 GLY A O 1
ATOM 1359 N N . TYR A 1 185 ? -3.590 -16.965 20.401 1.00 46.53 185 TYR A N 1
ATOM 1360 C CA . TYR A 1 185 ? -3.222 -16.051 21.461 1.00 46.53 185 TYR A CA 1
ATOM 1361 C C . TYR A 1 185 ? -2.322 -14.962 20.902 1.00 46.53 185 TYR A C 1
ATOM 1363 O O . TYR A 1 185 ? -1.246 -15.216 20.359 1.00 46.53 185 TYR A O 1
ATOM 1371 N N . ASP A 1 186 ? -2.812 -13.745 21.037 1.00 43.69 186 ASP A N 1
ATOM 1372 C CA . ASP A 1 186 ? -2.328 -12.635 20.261 1.00 43.69 186 ASP A CA 1
ATOM 1373 C C . ASP A 1 186 ? -1.021 -12.034 20.810 1.00 43.69 186 ASP A C 1
ATOM 1375 O O . ASP A 1 186 ? -0.983 -11.498 21.921 1.00 43.69 186 ASP A O 1
ATOM 1379 N N . ALA A 1 187 ? 0.052 -12.117 20.017 1.00 37.72 187 ALA A N 1
ATOM 1380 C CA . ALA A 1 187 ? 1.314 -11.404 20.237 1.00 37.72 187 ALA A CA 1
ATOM 1381 C C . ALA A 1 187 ? 1.424 -10.105 19.408 1.00 37.72 187 ALA A C 1
ATOM 1383 O O . ALA A 1 187 ? 2.470 -9.456 19.409 1.00 37.72 187 ALA A O 1
ATOM 1384 N N . SER A 1 188 ? 0.369 -9.740 18.678 1.00 38.97 188 SER A N 1
ATOM 1385 C CA . SER A 1 188 ? 0.310 -8.766 17.583 1.00 38.97 188 SER A CA 1
ATOM 1386 C C . SER A 1 188 ? -1.102 -8.145 17.462 1.00 38.97 188 SER A C 1
ATOM 1388 O O . SER A 1 188 ? -2.024 -8.763 16.965 1.00 38.97 188 SER A O 1
ATOM 1390 N N . LYS A 1 189 ? -1.270 -6.885 17.872 1.00 43.56 189 LYS A N 1
ATOM 1391 C CA . LYS A 1 189 ? -2.555 -6.202 18.174 1.00 43.56 189 LYS A CA 1
ATOM 1392 C C . LYS A 1 189 ? -3.220 -5.364 17.034 1.00 43.56 189 LYS A C 1
ATOM 1394 O O . LYS A 1 189 ? -2.714 -4.292 16.816 1.00 43.56 189 LYS A O 1
ATOM 1399 N N . ASP A 1 190 ? -4.393 -5.636 16.429 1.00 48.22 190 ASP A N 1
ATOM 1400 C CA . ASP A 1 190 ? -5.295 -4.773 15.539 1.00 48.22 190 ASP A CA 1
ATOM 1401 C C . ASP A 1 190 ? -4.834 -3.809 14.342 1.00 48.22 190 ASP A C 1
ATOM 1403 O O . ASP A 1 190 ? -4.664 -2.622 14.587 1.00 48.22 190 ASP A O 1
ATOM 1407 N N . TYR A 1 191 ? -4.726 -4.188 13.027 1.00 67.94 191 TYR A N 1
ATOM 1408 C CA . TYR A 1 191 ? -4.116 -3.425 11.864 1.00 67.94 191 TYR A CA 1
ATOM 1409 C C . TYR A 1 191 ? -5.082 -3.166 10.723 1.00 67.94 191 TYR A C 1
ATOM 1411 O O . TYR A 1 191 ? -5.946 -3.978 10.447 1.00 67.94 191 TYR A O 1
ATOM 1419 N N . TRP A 1 192 ? -4.862 -2.079 9.977 1.00 88.50 192 TRP A N 1
ATOM 1420 C CA . TRP A 1 192 ? -5.434 -1.907 8.640 1.00 88.50 192 TRP A CA 1
ATOM 1421 C C . TRP A 1 192 ? -4.399 -2.242 7.569 1.00 88.50 192 TRP A C 1
ATOM 1423 O O . TRP A 1 192 ? -3.413 -1.522 7.414 1.00 88.50 192 TRP A O 1
ATOM 1433 N N . LEU A 1 193 ? -4.621 -3.303 6.797 1.00 90.81 193 LEU A N 1
ATOM 1434 C CA . LEU A 1 193 ? -3.825 -3.621 5.616 1.00 90.81 193 LEU A CA 1
ATOM 1435 C C . LEU A 1 193 ? -4.451 -3.016 4.371 1.00 90.81 193 LEU A C 1
ATOM 1437 O O . LEU A 1 193 ? -5.615 -3.269 4.069 1.00 90.81 193 LEU A O 1
ATOM 1441 N N . ILE A 1 194 ? -3.643 -2.306 3.591 1.00 94.19 194 ILE A N 1
ATOM 1442 C CA . ILE A 1 194 ? -4.032 -1.875 2.256 1.00 94.19 194 ILE A CA 1
ATOM 1443 C C . ILE A 1 194 ? -3.255 -2.675 1.214 1.00 94.19 194 ILE A C 1
ATOM 1445 O O . ILE A 1 194 ? -2.027 -2.585 1.110 1.00 94.19 194 ILE A O 1
ATOM 1449 N N . LYS A 1 195 ? -3.988 -3.483 0.450 1.00 93.25 195 LYS A N 1
ATOM 1450 C CA . LYS A 1 195 ? -3.445 -4.315 -0.625 1.00 93.25 195 LYS A CA 1
ATOM 1451 C C . LYS A 1 195 ? -3.064 -3.482 -1.835 1.00 93.25 195 LYS A C 1
ATOM 1453 O O . LYS A 1 195 ? -3.604 -2.395 -2.036 1.00 93.25 195 LYS A O 1
ATOM 1458 N N . MET A 1 196 ? -2.188 -4.013 -2.688 1.00 93.06 196 MET A N 1
ATOM 1459 C CA . MET A 1 196 ? -1.748 -3.302 -3.901 1.00 93.06 196 MET A CA 1
ATOM 1460 C C . MET A 1 196 ? -2.908 -2.941 -4.840 1.00 93.06 196 MET A C 1
ATOM 1462 O O . MET A 1 196 ? -2.846 -1.921 -5.522 1.00 93.06 196 MET A O 1
ATOM 1466 N N . ASP A 1 197 ? -3.984 -3.730 -4.845 1.00 91.38 197 ASP A N 1
ATOM 1467 C CA . ASP A 1 197 ? -5.192 -3.475 -5.637 1.00 91.38 197 ASP A CA 1
ATOM 1468 C C . ASP A 1 197 ? -6.179 -2.493 -4.973 1.00 91.38 197 ASP A C 1
ATOM 1470 O O . ASP A 1 197 ? -7.289 -2.289 -5.470 1.00 91.38 197 ASP A O 1
ATOM 1474 N N . GLY A 1 198 ? -5.786 -1.889 -3.848 1.00 92.56 198 GLY A N 1
ATOM 1475 C CA . GLY A 1 198 ? -6.572 -0.916 -3.098 1.00 92.56 198 GLY A CA 1
ATOM 1476 C C . GLY A 1 198 ? -7.527 -1.523 -2.081 1.00 92.56 198 GLY A C 1
ATOM 1477 O O . GLY A 1 198 ? -8.175 -0.757 -1.370 1.00 92.56 198 GLY A O 1
ATOM 1478 N N . THR A 1 199 ? -7.632 -2.853 -1.993 1.00 91.75 199 THR A N 1
ATOM 1479 C CA . THR A 1 199 ? -8.486 -3.515 -0.999 1.00 91.75 199 TH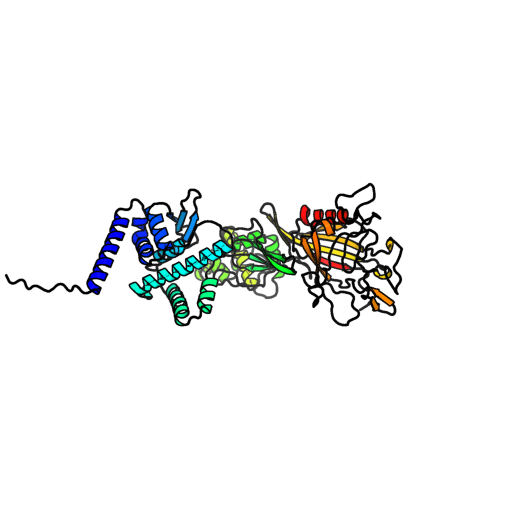R A CA 1
ATOM 1480 C C . THR A 1 199 ? -8.027 -3.186 0.417 1.00 91.75 199 THR A C 1
ATOM 1482 O O . THR A 1 199 ? -6.831 -3.199 0.705 1.00 91.75 199 THR A O 1
ATOM 1485 N N . ILE A 1 200 ? -8.988 -2.896 1.293 1.00 93.00 200 ILE A N 1
ATOM 1486 C CA . ILE A 1 200 ? -8.762 -2.555 2.700 1.00 93.00 200 ILE A CA 1
ATOM 1487 C C . ILE A 1 200 ? -9.166 -3.749 3.560 1.00 93.00 200 ILE A C 1
ATOM 1489 O O . ILE A 1 200 ? -10.309 -4.189 3.496 1.00 93.00 200 ILE A O 1
ATOM 1493 N N . GLU A 1 201 ? -8.265 -4.267 4.380 1.00 89.81 201 GLU A N 1
ATOM 1494 C CA . GLU A 1 201 ? -8.554 -5.370 5.301 1.00 89.81 201 GLU A CA 1
ATOM 1495 C C . GLU A 1 201 ? -8.269 -4.935 6.737 1.00 89.81 201 GLU A C 1
ATOM 1497 O O . GLU A 1 201 ? -7.244 -4.306 6.999 1.00 89.81 201 GLU A O 1
ATOM 1502 N N . ASP A 1 202 ? -9.191 -5.249 7.650 1.00 83.81 202 ASP A N 1
ATOM 1503 C CA . ASP A 1 202 ? -8.912 -5.186 9.086 1.00 83.81 202 ASP A CA 1
ATOM 1504 C C . ASP A 1 202 ? -8.224 -6.483 9.504 1.00 83.81 202 ASP A C 1
ATOM 1506 O O . ASP A 1 202 ? -8.520 -7.572 9.008 1.00 83.81 202 ASP A O 1
ATOM 1510 N N . THR A 1 203 ? -7.274 -6.335 10.397 1.00 68.88 203 THR A N 1
ATOM 1511 C CA . THR A 1 203 ? -6.226 -7.297 10.718 1.00 68.88 203 THR A CA 1
ATOM 1512 C C . THR A 1 203 ? -5.686 -6.928 12.109 1.00 68.88 203 THR A C 1
ATOM 1514 O O . THR A 1 203 ? -6.434 -6.382 12.909 1.00 68.88 203 THR A O 1
ATOM 1517 N N . GLU A 1 204 ? -4.423 -7.187 12.459 1.00 59.47 204 GLU A N 1
ATOM 1518 C CA . GLU A 1 204 ? -3.988 -7.399 13.855 1.00 59.47 204 GLU A CA 1
ATOM 1519 C C . GLU A 1 204 ? -2.720 -6.568 14.336 1.00 59.47 204 GLU A C 1
ATOM 1521 O O . GLU A 1 204 ? -1.863 -7.107 14.973 1.00 59.47 204 GLU A O 1
ATOM 1526 N N . GLU A 1 205 ? -2.493 -5.268 14.057 1.00 65.38 205 GLU A N 1
ATOM 1527 C CA . GLU A 1 205 ? -1.402 -4.259 14.341 1.00 65.38 205 GLU A CA 1
ATOM 1528 C C . GLU A 1 205 ? -1.883 -2.765 14.467 1.00 65.38 205 GLU A C 1
ATOM 1530 O O . GLU A 1 205 ? -2.082 -2.196 13.416 1.00 65.38 205 GLU A O 1
ATOM 1535 N N . ARG A 1 206 ? -2.061 -2.050 15.609 1.00 72.56 206 ARG A N 1
ATOM 1536 C CA . ARG A 1 206 ? -2.672 -0.674 15.711 1.00 72.56 206 ARG A CA 1
ATOM 1537 C C . ARG A 1 206 ? -1.918 0.424 14.960 1.00 72.56 206 ARG A C 1
ATOM 1539 O O . ARG A 1 206 ? -1.338 1.330 15.550 1.00 72.56 206 ARG A O 1
ATOM 1546 N N . ALA A 1 207 ? -1.965 0.333 13.649 1.00 85.81 207 ALA A N 1
ATOM 1547 C CA . ALA A 1 207 ? -1.154 0.966 12.642 1.00 85.81 207 ALA A CA 1
ATOM 1548 C C . ALA A 1 207 ? -1.769 0.653 11.265 1.00 85.81 207 ALA A C 1
ATOM 1550 O O . ALA A 1 207 ? -2.742 -0.102 11.127 1.00 85.81 207 ALA A O 1
ATOM 1551 N N . PHE A 1 208 ? -1.182 1.234 10.226 1.00 91.56 208 PHE A N 1
ATOM 1552 C CA . PHE A 1 208 ? -1.508 0.916 8.845 1.00 91.56 208 PHE A CA 1
ATOM 1553 C C . PHE A 1 208 ? -0.350 0.187 8.185 1.00 91.56 208 PHE A C 1
ATOM 1555 O O . PHE A 1 208 ? 0.820 0.543 8.332 1.00 91.56 208 PHE A O 1
ATOM 1562 N N . TYR A 1 209 ? -0.715 -0.802 7.387 1.00 92.44 209 TYR A N 1
ATOM 1563 C CA . TYR A 1 209 ? 0.178 -1.619 6.596 1.00 92.44 209 TYR A CA 1
ATOM 1564 C C . TYR A 1 209 ? -0.107 -1.437 5.118 1.00 92.44 209 TYR A C 1
ATOM 1566 O O . TYR A 1 209 ? -1.235 -1.165 4.702 1.00 92.44 209 TYR A O 1
ATOM 1574 N N . ARG A 1 210 ? 0.923 -1.660 4.310 1.00 93.56 210 ARG A N 1
ATOM 1575 C CA . ARG A 1 210 ? 0.799 -1.759 2.856 1.00 93.56 210 ARG A CA 1
ATOM 1576 C C . ARG A 1 210 ? 1.491 -3.007 2.338 1.00 93.56 210 ARG A C 1
ATOM 1578 O O . ARG A 1 210 ? 2.446 -3.497 2.945 1.00 93.56 210 ARG A O 1
ATOM 1585 N N . GLU A 1 211 ? 1.013 -3.506 1.208 1.00 93.50 211 GLU A N 1
ATOM 1586 C CA . GLU A 1 211 ? 1.719 -4.533 0.449 1.00 93.50 211 GLU A CA 1
ATOM 1587 C C . GLU A 1 211 ? 2.829 -3.927 -0.419 1.00 93.50 211 GLU A C 1
ATOM 1589 O O . GLU A 1 211 ? 2.673 -2.849 -0.991 1.00 93.50 211 GLU A O 1
ATOM 1594 N N . TYR A 1 212 ? 3.941 -4.648 -0.535 1.00 93.50 212 TYR A N 1
ATOM 1595 C CA . TYR A 1 212 ? 5.042 -4.339 -1.444 1.00 93.50 212 TYR A CA 1
ATOM 1596 C C . TYR A 1 212 ? 5.647 -5.632 -2.002 1.00 93.50 212 TYR A C 1
ATOM 1598 O O . TYR A 1 212 ? 5.445 -6.718 -1.452 1.00 93.50 212 TYR A O 1
ATOM 1606 N N . ILE A 1 213 ? 6.400 -5.525 -3.095 1.00 91.75 213 ILE A N 1
ATOM 1607 C CA . ILE A 1 213 ? 7.115 -6.652 -3.701 1.00 91.75 213 ILE A CA 1
ATOM 1608 C C . ILE A 1 213 ? 8.570 -6.642 -3.226 1.00 91.75 213 ILE A C 1
ATOM 1610 O O . ILE A 1 213 ? 9.294 -5.668 -3.436 1.00 91.75 213 ILE A O 1
ATOM 1614 N N . ASP A 1 214 ? 9.009 -7.725 -2.583 1.00 90.31 214 ASP A N 1
ATOM 1615 C CA . ASP A 1 214 ? 10.403 -7.873 -2.163 1.00 90.31 214 ASP A CA 1
ATOM 1616 C C . ASP A 1 214 ? 11.343 -8.160 -3.346 1.00 90.31 214 ASP A C 1
ATOM 1618 O O . ASP A 1 214 ? 10.922 -8.459 -4.464 1.00 90.31 214 ASP A O 1
ATOM 1622 N N . ALA A 1 215 ? 12.656 -8.128 -3.102 1.00 89.50 215 ALA A N 1
ATOM 1623 C CA . ALA A 1 215 ? 13.642 -8.360 -4.155 1.00 89.50 215 ALA A CA 1
ATOM 1624 C C . ALA A 1 215 ? 13.541 -9.752 -4.803 1.00 89.50 215 ALA A C 1
ATOM 1626 O O . ALA A 1 215 ? 14.088 -9.958 -5.881 1.00 89.50 215 ALA A O 1
ATOM 1627 N N . ASN A 1 216 ? 12.869 -10.724 -4.187 1.00 86.88 216 ASN A N 1
ATOM 1628 C CA . ASN A 1 216 ? 12.667 -12.063 -4.739 1.00 86.88 216 ASN A CA 1
ATOM 1629 C C . ASN A 1 216 ? 11.334 -12.201 -5.486 1.00 86.88 216 ASN A C 1
ATOM 1631 O O . ASN A 1 216 ? 11.052 -13.279 -6.006 1.00 86.88 216 ASN A O 1
ATOM 1635 N N . GLY A 1 217 ? 10.543 -11.131 -5.581 1.00 85.88 217 GLY A N 1
ATOM 1636 C CA . GLY A 1 217 ? 9.237 -11.141 -6.226 1.00 85.88 217 GLY A CA 1
ATOM 1637 C C . GLY A 1 217 ? 8.105 -11.638 -5.329 1.00 85.88 217 GLY A C 1
ATOM 1638 O O . GLY A 1 217 ? 7.032 -11.953 -5.840 1.00 85.88 217 GLY A O 1
ATOM 1639 N N . ASN A 1 218 ? 8.310 -11.745 -4.014 1.00 89.81 218 ASN A N 1
ATOM 1640 C CA . ASN A 1 218 ? 7.231 -12.125 -3.107 1.00 89.81 218 ASN A CA 1
ATOM 1641 C C . ASN A 1 218 ? 6.457 -10.889 -2.662 1.00 89.81 218 ASN A C 1
ATOM 1643 O O . ASN A 1 218 ? 7.050 -9.862 -2.331 1.00 89.81 218 ASN A O 1
ATOM 1647 N N . ILE A 1 219 ? 5.138 -11.030 -2.559 1.00 86.88 219 ILE A N 1
ATOM 1648 C CA . ILE A 1 219 ? 4.300 -10.030 -1.901 1.00 86.88 219 ILE A CA 1
ATOM 1649 C C . ILE A 1 219 ? 4.571 -10.106 -0.398 1.00 86.88 219 ILE A C 1
ATOM 1651 O O . ILE A 1 219 ? 4.451 -11.165 0.227 1.00 86.88 219 ILE A O 1
ATOM 1655 N N . LYS A 1 220 ? 4.963 -8.975 0.173 1.00 89.62 220 LYS A N 1
ATOM 1656 C CA . LYS A 1 220 ? 5.217 -8.771 1.595 1.00 89.62 220 LYS A CA 1
ATOM 1657 C C . LYS A 1 220 ? 4.355 -7.628 2.102 1.00 89.62 220 LYS A C 1
ATOM 1659 O O . LYS A 1 220 ? 3.784 -6.869 1.327 1.00 89.62 220 LYS A O 1
ATOM 1664 N N . ARG A 1 221 ? 4.257 -7.529 3.422 1.00 88.50 221 ARG A N 1
ATOM 1665 C CA . ARG A 1 221 ? 3.561 -6.450 4.119 1.00 88.50 221 ARG A CA 1
ATOM 1666 C C . ARG A 1 221 ? 4.590 -5.667 4.911 1.00 88.50 221 ARG A C 1
ATOM 1668 O O . ARG A 1 221 ? 5.505 -6.266 5.474 1.00 88.50 221 ARG A O 1
ATOM 1675 N N . GLU A 1 222 ? 4.440 -4.355 4.952 1.00 87.44 222 GLU A N 1
ATOM 1676 C CA . GLU A 1 222 ? 5.244 -3.488 5.809 1.00 87.44 222 GLU A CA 1
ATOM 1677 C C . GLU A 1 222 ? 4.364 -2.476 6.526 1.00 87.44 222 GLU A C 1
ATOM 1679 O O . GLU A 1 222 ? 3.373 -1.989 5.968 1.00 87.44 222 GLU A O 1
ATOM 1684 N N . LYS A 1 223 ? 4.747 -2.167 7.764 1.00 89.56 223 LYS A N 1
ATOM 1685 C CA . LYS A 1 223 ? 4.142 -1.090 8.529 1.00 89.56 223 LYS A CA 1
ATOM 1686 C C . LYS A 1 223 ? 4.522 0.242 7.907 1.00 89.56 223 LYS A C 1
ATOM 1688 O O . LYS A 1 223 ? 5.682 0.466 7.565 1.00 89.56 223 LYS A O 1
ATOM 1693 N N . ILE A 1 224 ? 3.563 1.150 7.816 1.00 90.12 224 ILE A N 1
ATOM 1694 C CA . ILE A 1 224 ? 3.838 2.533 7.448 1.00 90.12 224 ILE A CA 1
ATOM 1695 C C . ILE A 1 224 ? 4.354 3.252 8.695 1.00 90.12 224 ILE A C 1
ATOM 1697 O O . ILE A 1 224 ? 3.668 3.311 9.712 1.00 90.12 224 ILE A O 1
ATOM 1701 N N . GLU A 1 225 ? 5.569 3.788 8.635 1.00 85.81 225 GLU A N 1
ATOM 1702 C CA . GLU A 1 225 ? 6.187 4.487 9.766 1.00 85.81 225 GLU A CA 1
ATOM 1703 C C . GLU A 1 225 ? 5.310 5.647 10.272 1.00 85.81 225 GLU A C 1
ATOM 1705 O O . GLU A 1 225 ? 4.808 6.452 9.481 1.00 85.81 225 GLU A O 1
ATOM 1710 N N . GLY A 1 226 ? 5.106 5.712 11.592 1.00 84.44 226 GLY A N 1
ATOM 1711 C CA . GLY A 1 226 ? 4.295 6.738 12.254 1.00 84.44 226 GLY A CA 1
ATOM 1712 C C . GLY A 1 226 ? 2.784 6.568 12.082 1.00 84.44 226 GLY A C 1
ATOM 1713 O O . GLY A 1 226 ? 2.025 7.470 12.436 1.00 84.44 226 GLY A O 1
ATOM 1714 N N . SER A 1 227 ? 2.334 5.452 11.502 1.00 89.06 227 SER A N 1
ATOM 1715 C CA . SER A 1 227 ? 0.911 5.168 11.300 1.00 89.06 227 SER A CA 1
ATOM 1716 C C . SER A 1 227 ? 0.199 4.619 12.530 1.00 89.06 227 SER A C 1
ATOM 1718 O O . SER A 1 227 ? -1.009 4.374 12.464 1.00 89.06 227 SER A O 1
ATOM 1720 N N . GLU A 1 228 ? 0.930 4.417 13.626 1.00 84.88 228 GLU A N 1
ATOM 1721 C CA . GLU A 1 228 ? 0.387 3.932 14.880 1.00 84.88 228 GLU A CA 1
ATOM 1722 C C . GLU A 1 228 ? -0.734 4.843 15.385 1.00 84.88 228 GLU A C 1
ATOM 1724 O O . GLU A 1 228 ? -0.648 6.072 15.329 1.00 84.88 228 GLU A O 1
ATOM 1729 N N . TYR A 1 229 ? -1.799 4.241 15.907 1.00 73.31 229 TYR A N 1
ATOM 1730 C CA . TYR A 1 229 ? -2.942 4.990 16.411 1.00 73.31 229 TYR A CA 1
ATOM 1731 C C . TYR A 1 229 ? -3.429 4.475 17.763 1.00 73.31 229 TYR A C 1
ATOM 1733 O O . TYR A 1 229 ? -3.428 3.282 18.067 1.00 73.31 229 TYR A O 1
ATOM 1741 N N . THR A 1 230 ? -3.910 5.406 18.583 1.00 63.28 230 THR A N 1
ATOM 1742 C CA . THR A 1 230 ? -4.567 5.125 19.862 1.00 63.28 230 THR A CA 1
ATOM 1743 C C . THR A 1 230 ? -6.073 5.356 19.739 1.00 63.28 230 THR A C 1
ATOM 1745 O O . THR A 1 230 ? -6.544 6.119 18.894 1.00 63.28 230 THR A O 1
ATOM 1748 N N . GLY A 1 231 ? -6.865 4.667 20.562 1.00 64.31 231 GLY A N 1
ATOM 1749 C CA . GLY A 1 231 ? -8.325 4.778 20.513 1.00 64.31 231 GLY A CA 1
ATOM 1750 C C . GLY A 1 231 ? -8.962 4.033 19.332 1.00 64.31 231 GLY A C 1
ATOM 1751 O O . GLY A 1 231 ? -8.443 3.032 18.847 1.00 64.31 231 GLY A O 1
ATOM 1752 N N . SER A 1 232 ? -10.144 4.467 18.904 1.00 74.19 232 SER A N 1
ATOM 1753 C CA . SER A 1 232 ? -10.999 3.690 17.995 1.00 74.19 232 SER A CA 1
ATOM 1754 C C . SER A 1 232 ? -10.364 3.399 16.623 1.00 74.19 232 SER A C 1
ATOM 1756 O O . SER A 1 232 ? -10.082 4.327 15.861 1.00 74.19 232 SER A O 1
ATOM 1758 N N . ARG A 1 233 ? -10.280 2.113 16.242 1.00 79.56 233 ARG A N 1
ATOM 1759 C CA . ARG A 1 233 ? -9.857 1.667 14.894 1.00 79.56 233 ARG A CA 1
ATOM 1760 C C . ARG A 1 233 ? -10.702 2.263 13.770 1.00 79.56 233 ARG A C 1
ATOM 1762 O O . ARG A 1 233 ? -10.195 2.565 12.695 1.00 79.56 233 ARG A O 1
ATOM 1769 N N . MET A 1 234 ? -11.989 2.484 14.042 1.00 82.62 234 MET A N 1
ATOM 1770 C CA . MET A 1 234 ? -12.919 3.101 13.100 1.00 82.62 234 MET A CA 1
ATOM 1771 C C . MET A 1 234 ? -12.547 4.561 12.841 1.00 82.62 234 MET A C 1
ATOM 1773 O O . MET A 1 234 ? -12.602 5.027 11.708 1.00 82.62 234 MET A O 1
ATOM 1777 N N . LEU A 1 235 ? -12.117 5.283 13.879 1.00 84.19 235 LEU A N 1
ATOM 1778 C CA . LEU A 1 235 ? -11.656 6.662 13.719 1.00 84.19 235 LEU A CA 1
ATOM 1779 C C . LEU A 1 235 ? -10.314 6.720 12.997 1.00 84.19 235 LEU A C 1
ATOM 1781 O O . LEU A 1 235 ? -10.110 7.621 12.190 1.00 84.19 235 LEU A O 1
ATOM 1785 N N . ALA A 1 236 ? -9.423 5.760 13.253 1.00 89.12 236 ALA A N 1
ATOM 1786 C CA . ALA A 1 236 ? -8.175 5.641 12.513 1.00 89.12 236 ALA A CA 1
ATOM 1787 C C . ALA A 1 236 ? -8.446 5.452 11.014 1.00 89.12 236 ALA A C 1
ATOM 1789 O O . ALA A 1 236 ? -7.919 6.214 10.202 1.00 89.12 236 ALA A O 1
ATOM 1790 N N . LEU A 1 237 ? -9.345 4.529 10.648 1.00 93.38 237 LEU A N 1
ATOM 1791 C CA . LEU A 1 237 ? -9.758 4.331 9.257 1.00 93.38 237 LEU A CA 1
ATOM 1792 C C . LEU A 1 237 ? -10.428 5.579 8.668 1.00 93.38 237 LEU A C 1
ATOM 1794 O O . LEU A 1 237 ? -10.112 5.971 7.545 1.00 93.38 237 LEU A O 1
ATOM 1798 N N . TYR A 1 238 ? -11.308 6.242 9.427 1.00 93.81 238 TYR A N 1
ATOM 1799 C CA . TYR A 1 238 ? -11.925 7.500 9.002 1.00 93.81 238 TYR A CA 1
ATOM 1800 C C . TYR A 1 238 ? -10.862 8.552 8.670 1.00 93.81 238 TYR A C 1
ATOM 1802 O O . TYR A 1 238 ? -10.924 9.183 7.619 1.00 93.81 238 TYR A O 1
ATOM 1810 N N . ASN A 1 239 ? -9.873 8.735 9.548 1.00 92.19 239 ASN A N 1
ATOM 1811 C CA . ASN A 1 239 ? -8.807 9.720 9.366 1.00 92.19 239 ASN A CA 1
ATOM 1812 C C . ASN A 1 239 ? -7.865 9.350 8.208 1.00 92.19 239 ASN A C 1
ATOM 1814 O O . ASN A 1 239 ? -7.367 10.242 7.525 1.00 92.19 239 ASN A O 1
ATOM 1818 N N . PHE A 1 240 ? -7.641 8.055 7.964 1.00 94.94 240 PHE A N 1
ATOM 1819 C CA . PHE A 1 240 ? -6.890 7.567 6.806 1.00 94.94 240 PHE A CA 1
ATOM 1820 C C . PHE A 1 240 ? -7.579 7.894 5.481 1.00 94.94 240 PHE A C 1
ATOM 1822 O O . PHE A 1 240 ? -6.940 8.408 4.556 1.00 94.94 240 PHE A O 1
ATOM 1829 N N . LEU A 1 241 ? -8.879 7.611 5.386 1.00 94.94 241 LEU A N 1
ATOM 1830 C CA . LEU A 1 241 ? -9.657 7.862 4.177 1.00 94.94 241 LEU A CA 1
ATOM 1831 C C . LEU A 1 241 ? -9.900 9.364 3.979 1.00 94.94 241 LEU A C 1
ATOM 1833 O O . LEU A 1 241 ? -9.663 9.891 2.895 1.00 94.94 241 LEU A O 1
ATOM 1837 N N . GLY A 1 242 ? -10.335 10.059 5.027 1.00 93.75 242 GLY A N 1
ATOM 1838 C CA . GLY A 1 242 ? -10.771 11.450 4.969 1.00 93.75 242 GLY A CA 1
ATOM 1839 C C . GLY A 1 242 ? -12.123 11.629 4.266 1.00 93.75 242 GLY A C 1
ATOM 1840 O O . GLY A 1 242 ? -12.580 10.782 3.495 1.00 93.75 242 GLY A O 1
ATOM 1841 N N . ASP A 1 243 ? -12.766 12.773 4.507 1.00 91.69 243 ASP A N 1
ATOM 1842 C CA . ASP A 1 243 ? -14.155 13.033 4.094 1.00 91.69 243 ASP A CA 1
ATOM 1843 C C . ASP A 1 243 ? -14.386 12.851 2.588 1.00 91.69 243 ASP A C 1
ATOM 1845 O O . ASP A 1 243 ? -15.377 12.259 2.162 1.00 91.69 243 ASP A O 1
ATOM 1849 N N . LYS A 1 244 ? -13.451 13.348 1.765 1.00 90.62 244 LYS A N 1
ATOM 1850 C CA . LYS A 1 244 ? -13.556 13.281 0.300 1.00 90.62 244 LYS A CA 1
ATOM 1851 C C . LYS A 1 244 ? -13.514 11.843 -0.206 1.00 90.62 244 LYS A C 1
ATOM 1853 O O . LYS A 1 244 ? -14.276 11.505 -1.107 1.00 90.62 244 LYS A O 1
ATOM 1858 N N . MET A 1 245 ? -12.630 11.014 0.349 1.00 92.44 245 MET A N 1
ATOM 1859 C CA . MET A 1 245 ? -12.510 9.618 -0.066 1.00 92.44 245 MET A CA 1
ATOM 1860 C C . MET A 1 245 ? -13.720 8.817 0.398 1.00 92.44 245 MET A C 1
ATOM 1862 O O . MET A 1 245 ? -14.293 8.076 -0.391 1.00 92.44 245 MET A O 1
ATOM 1866 N N . ILE A 1 246 ? -14.154 9.026 1.643 1.00 93.75 246 ILE A N 1
ATOM 1867 C CA . ILE A 1 246 ? -15.364 8.406 2.188 1.00 93.75 246 ILE A CA 1
ATOM 1868 C C . ILE A 1 246 ? -16.557 8.718 1.285 1.00 93.75 246 ILE A C 1
ATOM 1870 O O . ILE A 1 246 ? -17.245 7.799 0.855 1.00 93.75 246 ILE A O 1
ATOM 1874 N N . GLN A 1 247 ? -16.768 9.986 0.924 1.00 90.75 247 GLN A N 1
ATOM 1875 C CA . GLN A 1 247 ? -17.867 10.374 0.042 1.00 90.75 247 GLN A CA 1
ATOM 1876 C C . GLN A 1 247 ? -17.803 9.661 -1.322 1.00 90.75 247 GLN A C 1
ATOM 1878 O O . GLN A 1 247 ? -18.817 9.114 -1.751 1.00 90.75 247 GLN A O 1
ATOM 1883 N N . LYS A 1 248 ? -16.622 9.574 -1.958 1.00 89.19 248 LYS A N 1
ATOM 1884 C CA . LYS A 1 248 ? -16.440 8.790 -3.197 1.00 89.19 248 LYS A CA 1
ATOM 1885 C C . LYS A 1 248 ? -16.785 7.311 -2.997 1.00 89.19 248 LYS A C 1
ATOM 1887 O O . LYS A 1 248 ? -17.452 6.715 -3.832 1.00 89.19 248 LYS A O 1
ATOM 1892 N N . MET A 1 249 ? -16.378 6.713 -1.877 1.00 90.25 249 MET A N 1
ATOM 1893 C CA . MET A 1 249 ? -16.679 5.307 -1.581 1.00 90.25 249 MET A CA 1
ATOM 1894 C C . MET A 1 249 ? -18.176 5.056 -1.355 1.00 90.25 249 MET A C 1
ATOM 1896 O O . MET A 1 249 ? -18.671 3.990 -1.713 1.00 90.25 249 MET A O 1
ATOM 1900 N N . TYR A 1 250 ? -18.915 6.019 -0.794 1.00 89.31 250 TYR A N 1
ATOM 1901 C CA . TYR A 1 250 ? -20.380 5.951 -0.735 1.00 89.31 250 TYR A CA 1
ATOM 1902 C C . TYR A 1 250 ? -20.989 5.963 -2.145 1.00 89.31 250 TYR A C 1
ATOM 1904 O O . TYR A 1 250 ? -21.802 5.092 -2.457 1.00 89.31 250 TYR A O 1
ATOM 1912 N N . GLU A 1 251 ? -20.539 6.880 -3.004 1.00 85.50 251 GLU A N 1
ATOM 1913 C CA . GLU A 1 251 ? -21.003 7.013 -4.393 1.00 85.50 251 GLU A CA 1
ATOM 1914 C C . GLU A 1 251 ? -20.713 5.758 -5.236 1.00 85.50 251 GLU A C 1
ATOM 1916 O O . GLU A 1 251 ? -21.555 5.338 -6.026 1.00 85.50 251 GLU A O 1
ATOM 1921 N N . GLU A 1 252 ? -19.554 5.122 -5.049 1.00 80.88 252 GLU A N 1
ATOM 1922 C CA . GLU A 1 252 ? -19.148 3.929 -5.805 1.00 80.88 252 GLU A CA 1
ATOM 1923 C C . GLU A 1 252 ? -19.747 2.619 -5.267 1.00 80.88 252 GLU A C 1
ATOM 1925 O O . GLU A 1 252 ? -19.82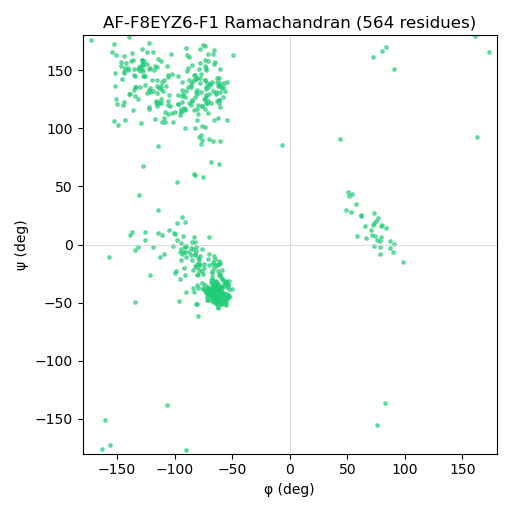2 1.628 -5.992 1.00 80.88 252 GLU A O 1
ATOM 1930 N N . SER A 1 253 ? -20.237 2.588 -4.023 1.00 71.19 253 SER A N 1
ATOM 1931 C CA . SER A 1 253 ? -20.761 1.362 -3.393 1.00 71.19 253 SER A CA 1
ATOM 1932 C C . SER A 1 253 ? -22.100 0.847 -3.970 1.00 71.19 253 SER A C 1
ATOM 1934 O O . SER A 1 253 ? -22.673 -0.118 -3.448 1.00 71.19 253 SER A O 1
ATOM 1936 N N . LEU A 1 254 ? -22.605 1.445 -5.054 1.00 61.78 254 LEU A N 1
ATOM 1937 C CA . LEU A 1 254 ? -23.943 1.246 -5.617 1.00 61.78 254 LEU A CA 1
ATOM 1938 C C . LEU A 1 254 ? -24.100 -0.058 -6.413 1.00 61.78 254 LEU A C 1
ATOM 1940 O O . LEU A 1 254 ? -23.898 -0.102 -7.623 1.00 61.78 254 LEU A O 1
ATOM 1944 N N . THR A 1 255 ? -24.584 -1.107 -5.748 1.00 53.41 255 THR A N 1
ATOM 1945 C CA . THR A 1 255 ? -25.139 -2.299 -6.424 1.00 53.41 255 THR A CA 1
ATOM 1946 C C . THR A 1 255 ? -26.411 -2.862 -5.769 1.00 53.41 255 THR A C 1
ATOM 1948 O O . THR A 1 255 ? -26.885 -3.917 -6.182 1.00 53.41 255 THR A O 1
ATOM 1951 N N . SER A 1 256 ? -27.010 -2.183 -4.774 1.00 50.97 256 SER A N 1
ATOM 1952 C CA . SER A 1 256 ? -28.240 -2.656 -4.109 1.00 50.97 256 SER A CA 1
ATOM 1953 C C . SER A 1 256 ? -29.111 -1.509 -3.547 1.00 50.97 256 SER A C 1
ATOM 1955 O O . SER A 1 256 ? -28.540 -0.515 -3.093 1.00 50.97 256 SER A O 1
ATOM 1957 N N . PRO A 1 257 ? -30.462 -1.621 -3.509 1.00 48.72 257 PRO A N 1
ATOM 1958 C CA . PRO A 1 257 ? -31.380 -0.548 -3.081 1.00 48.72 257 PRO A CA 1
ATOM 1959 C C . PRO A 1 257 ? -31.295 -0.137 -1.600 1.00 48.72 257 PRO A C 1
ATOM 1961 O O . PRO A 1 257 ? -31.915 0.843 -1.203 1.00 48.72 257 PRO A O 1
ATOM 1964 N N . SER A 1 258 ? -30.573 -0.895 -0.771 1.00 57.00 258 SER A N 1
ATOM 1965 C CA . SER A 1 258 ? -30.457 -0.685 0.679 1.00 57.00 258 SER A CA 1
ATOM 1966 C C . SER A 1 258 ? -29.173 0.038 1.107 1.00 57.00 258 SER A C 1
ATOM 1968 O O . SER A 1 258 ? -28.861 0.060 2.297 1.00 57.00 258 SER A O 1
ATOM 1970 N N . LYS A 1 259 ? -28.391 0.566 0.157 1.00 70.88 259 LYS A N 1
ATOM 1971 C CA . LYS A 1 259 ? -27.125 1.268 0.418 1.00 70.88 259 LYS A CA 1
ATOM 1972 C C . LYS A 1 259 ? -27.303 2.780 0.313 1.00 70.88 259 LYS A C 1
ATOM 1974 O O . LYS A 1 259 ? -28.093 3.261 -0.497 1.00 70.88 259 LYS A O 1
ATOM 1979 N N . LEU A 1 260 ? -26.554 3.532 1.116 1.00 75.50 260 LEU A N 1
ATOM 1980 C CA . LEU A 1 260 ? -26.559 4.990 1.052 1.00 75.50 260 LEU A CA 1
ATOM 1981 C C . LEU A 1 260 ? -25.658 5.450 -0.098 1.00 75.50 260 LEU A C 1
ATOM 1983 O O . LEU A 1 260 ? -24.507 5.038 -0.184 1.00 75.50 260 LEU A O 1
ATOM 1987 N N . ALA A 1 261 ? -26.170 6.326 -0.964 1.00 75.81 261 ALA A N 1
ATOM 1988 C CA . ALA A 1 261 ? -25.399 6.895 -2.077 1.00 75.81 261 ALA A CA 1
ATOM 1989 C C . ALA A 1 261 ? -24.490 8.061 -1.647 1.00 75.81 261 ALA A C 1
ATOM 1991 O O . ALA A 1 261 ? -23.559 8.430 -2.354 1.00 75.81 261 ALA A O 1
ATOM 1992 N N . THR A 1 262 ? -24.777 8.676 -0.499 1.00 81.50 262 THR A N 1
ATOM 1993 C CA . THR A 1 262 ? -24.051 9.836 0.031 1.00 81.50 262 THR A CA 1
ATOM 1994 C C . THR A 1 262 ? -24.031 9.783 1.547 1.00 81.50 262 THR A C 1
ATOM 1996 O O . THR A 1 262 ? -24.978 9.270 2.147 1.00 81.50 262 THR A O 1
ATOM 1999 N N . VAL A 1 263 ? -23.024 10.398 2.167 1.00 79.94 263 VAL A N 1
ATOM 2000 C CA . VAL A 1 263 ? -22.984 10.552 3.624 1.00 79.94 263 VAL A CA 1
ATOM 2001 C C . VAL A 1 263 ? -24.195 11.377 4.101 1.00 79.94 263 VAL A C 1
ATOM 2003 O O . VAL A 1 263 ? -24.364 12.519 3.655 1.00 79.94 263 VAL A O 1
ATOM 2006 N N . PRO A 1 264 ? -25.049 10.845 4.998 1.00 79.81 264 PRO A N 1
ATOM 2007 C CA . PRO A 1 264 ? -26.182 11.588 5.538 1.00 79.81 264 PRO A CA 1
ATOM 2008 C C . PRO A 1 264 ? -25.724 12.835 6.294 1.00 79.81 264 PRO A C 1
ATOM 2010 O O . PRO A 1 264 ? -24.931 12.756 7.230 1.00 79.81 264 PRO A O 1
ATOM 2013 N N . LYS A 1 265 ? -26.238 14.004 5.897 1.00 79.75 265 LYS A N 1
ATOM 2014 C CA . LYS A 1 265 ? -25.862 15.291 6.511 1.00 79.75 265 LYS A CA 1
ATOM 2015 C C . LYS A 1 265 ? -26.751 15.692 7.685 1.00 79.75 265 LYS A C 1
ATOM 2017 O O . LYS A 1 265 ? -26.319 16.456 8.540 1.00 79.75 265 LYS A O 1
ATOM 2022 N N . THR A 1 266 ? -27.993 15.219 7.705 1.00 79.56 266 THR A N 1
ATOM 2023 C CA . THR A 1 266 ? -29.019 15.658 8.663 1.00 79.56 266 THR A CA 1
ATOM 2024 C C . THR A 1 266 ? -29.785 14.483 9.256 1.00 79.56 266 THR A C 1
ATOM 2026 O O . THR A 1 266 ? -29.893 14.388 10.476 1.00 79.56 266 THR A O 1
ATOM 2029 N N . ASP A 1 267 ? -30.281 13.571 8.417 1.00 85.75 267 ASP A N 1
ATOM 2030 C CA . ASP A 1 267 ? -31.110 12.447 8.857 1.00 85.75 267 ASP A CA 1
ATOM 2031 C C . ASP A 1 267 ? -30.275 11.266 9.375 1.00 85.75 267 ASP A C 1
ATOM 2033 O O . ASP A 1 267 ? -29.767 10.446 8.606 1.00 85.75 267 ASP A O 1
ATOM 2037 N N . ILE A 1 268 ? -30.181 11.163 10.700 1.00 87.56 268 ILE A N 1
ATOM 2038 C CA . ILE A 1 268 ? -29.530 10.057 11.412 1.00 87.56 268 ILE A CA 1
ATOM 2039 C C . ILE A 1 268 ? -30.262 8.716 11.230 1.00 87.56 268 ILE A C 1
ATOM 2041 O O . ILE A 1 268 ? -29.672 7.653 11.393 1.00 87.56 268 ILE A O 1
ATOM 2045 N N . PHE A 1 269 ? -31.541 8.717 10.857 1.00 87.69 269 PHE A N 1
ATOM 2046 C CA . PHE A 1 269 ? -32.315 7.481 10.718 1.00 87.69 269 PHE A CA 1
ATOM 2047 C C . PHE A 1 269 ? -32.156 6.804 9.356 1.00 87.69 269 PHE A C 1
ATOM 2049 O O . PHE A 1 269 ? -32.786 5.776 9.106 1.00 87.69 269 PHE A O 1
ATOM 2056 N N . SER A 1 270 ? -31.323 7.374 8.489 1.00 87.12 270 SER A N 1
ATOM 2057 C CA . SER A 1 270 ? -30.898 6.757 7.235 1.00 87.12 270 SER A CA 1
ATOM 2058 C C . SER A 1 270 ? -29.812 5.687 7.435 1.00 87.12 270 SER A C 1
ATOM 2060 O O . SER A 1 270 ? -29.620 4.840 6.564 1.00 87.12 270 SER A O 1
ATOM 2062 N N . PHE A 1 271 ? -29.131 5.689 8.588 1.00 87.25 271 PHE A N 1
ATOM 2063 C CA . PHE A 1 271 ? -28.150 4.673 8.964 1.00 87.25 271 PHE A CA 1
ATOM 2064 C C . PHE A 1 271 ? -28.811 3.337 9.319 1.00 87.25 271 PHE A C 1
ATOM 2066 O O . PHE A 1 271 ? -29.947 3.277 9.791 1.00 87.25 271 PHE A O 1
ATOM 2073 N N . ASN A 1 272 ? -28.072 2.247 9.116 1.00 87.50 272 ASN A N 1
ATOM 2074 C CA . ASN A 1 272 ? -28.512 0.907 9.463 1.00 87.50 272 ASN A CA 1
ATOM 2075 C C . ASN A 1 272 ? -28.789 0.795 10.971 1.00 87.50 272 ASN A C 1
ATOM 2077 O O . ASN A 1 272 ? -28.026 1.268 11.811 1.00 87.50 272 ASN A O 1
ATOM 2081 N N . ASP A 1 273 ? -29.871 0.100 11.310 1.00 85.75 273 ASP A N 1
ATOM 2082 C CA . ASP A 1 273 ? -30.315 -0.114 12.685 1.00 85.75 273 ASP A CA 1
ATOM 2083 C C . ASP A 1 273 ? -29.245 -0.717 13.606 1.00 85.75 273 ASP A C 1
ATOM 2085 O O . ASP A 1 273 ? -29.198 -0.364 14.784 1.00 85.75 273 ASP A O 1
ATOM 2089 N N . LYS A 1 274 ? -28.418 -1.626 13.078 1.00 83.62 274 LYS A N 1
ATOM 2090 C CA . LYS A 1 274 ? -27.310 -2.254 13.799 1.00 83.62 274 LYS A CA 1
ATOM 2091 C C . LYS A 1 274 ? -26.174 -1.260 14.037 1.00 83.62 274 LYS A C 1
ATOM 2093 O O . LYS A 1 274 ? -25.689 -1.183 15.153 1.00 83.62 274 LYS A O 1
ATOM 2098 N N . VAL A 1 275 ? -25.860 -0.424 13.049 1.00 85.94 275 VAL A N 1
ATOM 2099 C CA . VAL A 1 275 ? -24.844 0.637 13.166 1.00 85.94 275 VAL A CA 1
ATOM 2100 C C . VAL A 1 275 ? -25.247 1.679 14.214 1.00 85.94 275 VAL A C 1
ATOM 2102 O O . VAL A 1 275 ? -24.444 2.085 15.048 1.00 85.94 275 VAL A O 1
ATOM 2105 N N . LEU A 1 276 ? -26.522 2.082 14.234 1.00 83.50 276 LEU A N 1
ATOM 2106 C CA . LEU A 1 276 ? -27.041 2.976 15.275 1.00 83.50 276 LEU A CA 1
ATOM 2107 C C . LEU A 1 276 ? -26.947 2.346 16.671 1.00 83.50 276 LEU A C 1
ATOM 2109 O O . LEU A 1 276 ? -26.631 3.034 17.641 1.00 83.50 276 LEU A O 1
ATOM 2113 N N . GLN A 1 277 ? -27.218 1.045 16.780 1.00 80.38 277 GLN A N 1
ATOM 2114 C CA . GLN A 1 277 ? -27.071 0.321 18.038 1.00 80.38 277 GLN A CA 1
ATOM 2115 C C . GLN A 1 277 ? -25.603 0.242 18.476 1.00 80.38 277 GLN A C 1
ATOM 2117 O O . GLN A 1 277 ? -25.321 0.463 19.649 1.00 80.38 277 GLN A O 1
ATOM 2122 N N . ASP A 1 278 ? -24.688 -0.050 17.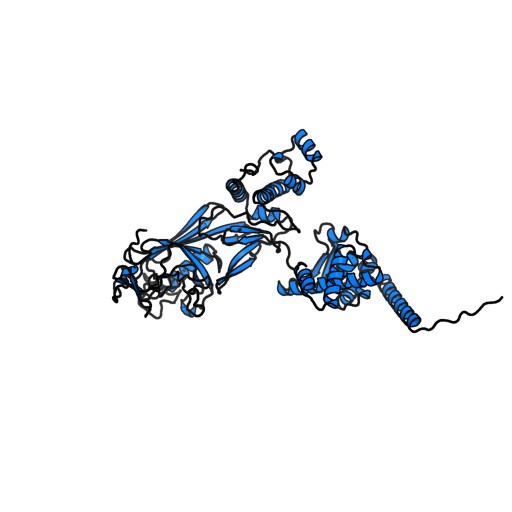559 1.00 76.69 278 ASP A N 1
ATOM 2123 C CA . ASP A 1 278 ? -23.279 -0.301 17.869 1.00 76.69 278 ASP A CA 1
ATOM 2124 C C . ASP A 1 278 ? -22.532 0.991 18.224 1.00 76.69 278 ASP A C 1
ATOM 2126 O O . ASP A 1 278 ? -21.780 1.024 19.198 1.00 76.69 278 ASP A O 1
ATOM 2130 N N . VAL A 1 279 ? -22.812 2.095 17.524 1.00 78.56 279 VAL A N 1
ATOM 2131 C CA . VAL A 1 279 ? -22.140 3.378 17.780 1.00 78.56 279 VAL A CA 1
ATOM 2132 C C . VAL A 1 279 ? -22.784 4.175 18.917 1.00 78.56 279 VAL A C 1
ATOM 2134 O O . VAL A 1 279 ? -22.080 4.857 19.663 1.00 78.56 279 VAL A O 1
ATOM 2137 N N . LEU A 1 280 ? -24.116 4.141 19.041 1.00 80.56 280 LEU A N 1
ATOM 2138 C CA . LEU A 1 280 ? -24.855 4.996 19.985 1.00 80.56 280 LEU A CA 1
ATOM 2139 C C . LEU A 1 280 ? -25.452 4.229 21.170 1.00 80.56 280 LEU A C 1
ATOM 2141 O O . LEU A 1 280 ? -25.999 4.850 22.079 1.00 80.56 280 LEU A O 1
ATOM 2145 N N . GLY A 1 281 ? -25.399 2.894 21.165 1.00 77.94 281 GLY A N 1
ATOM 2146 C CA . GLY A 1 281 ? -26.046 2.059 22.180 1.00 77.94 281 GLY A CA 1
ATOM 2147 C C . GLY A 1 281 ? -27.576 2.051 22.089 1.00 77.94 281 GLY A C 1
ATOM 2148 O O . GLY A 1 281 ? -28.246 1.616 23.024 1.00 77.94 281 GLY A O 1
ATOM 2149 N N . TRP A 1 282 ? -28.154 2.555 20.995 1.00 81.12 282 TRP A N 1
ATOM 2150 C CA . TRP A 1 282 ? -29.594 2.775 20.891 1.00 81.12 282 TRP A CA 1
ATOM 2151 C C . TRP A 1 282 ? -30.388 1.474 20.764 1.00 81.12 282 TRP A C 1
ATOM 2153 O O . TRP A 1 282 ? -30.264 0.717 19.799 1.00 81.12 282 TRP A O 1
ATOM 2163 N N . SER A 1 283 ? -31.311 1.259 21.699 1.00 81.75 283 SER A N 1
ATOM 2164 C CA . SER A 1 283 ? -32.348 0.240 21.585 1.00 81.75 283 SER A CA 1
ATOM 2165 C C . SER A 1 283 ? -33.452 0.664 20.605 1.00 81.75 283 SER A C 1
ATOM 2167 O O . SER A 1 283 ? -33.564 1.816 20.178 1.00 81.75 283 SER A O 1
ATOM 2169 N N . LYS A 1 284 ? -34.367 -0.263 20.281 1.00 84.12 284 LYS A N 1
ATOM 2170 C CA . LYS A 1 284 ? -35.571 0.065 19.492 1.00 84.12 284 LYS A CA 1
ATOM 2171 C C . LYS A 1 284 ? -36.405 1.190 20.119 1.00 84.12 284 LYS A C 1
ATOM 2173 O O . LYS A 1 284 ? -37.007 1.962 19.380 1.00 84.12 284 LYS A O 1
ATOM 2178 N N . LYS A 1 285 ? -36.458 1.276 21.454 1.00 82.19 285 LYS A N 1
ATOM 2179 C CA . LYS A 1 285 ? -37.213 2.323 22.159 1.00 82.19 285 LYS A CA 1
ATOM 2180 C C . LYS A 1 285 ? -36.518 3.677 22.046 1.00 82.19 285 LYS A C 1
ATOM 2182 O O . LYS A 1 285 ? -37.195 4.658 21.750 1.00 82.19 285 LYS A O 1
ATOM 2187 N N . ASP A 1 286 ? -35.194 3.700 22.188 1.00 83.88 286 ASP A N 1
ATOM 2188 C CA . ASP A 1 286 ? -34.393 4.928 22.096 1.00 83.88 286 ASP A CA 1
ATOM 2189 C C . ASP A 1 286 ? -34.534 5.563 20.713 1.00 83.88 286 ASP A C 1
ATOM 2191 O O . ASP A 1 286 ? -34.774 6.758 20.606 1.00 83.88 286 ASP A O 1
ATOM 2195 N N . LYS A 1 287 ? -34.544 4.750 19.650 1.00 85.38 287 LYS A N 1
ATOM 2196 C CA . LYS A 1 287 ? -34.775 5.230 18.277 1.00 85.38 287 LYS A CA 1
ATOM 2197 C C . LYS A 1 287 ? -36.141 5.885 18.076 1.00 85.38 287 LYS A C 1
ATOM 2199 O O . LYS A 1 287 ? -36.243 6.897 17.387 1.00 85.38 287 LYS A O 1
ATOM 2204 N N . ILE A 1 288 ? -37.202 5.307 18.647 1.00 87.88 288 ILE A N 1
ATOM 2205 C CA . ILE A 1 288 ? -38.559 5.872 18.552 1.00 87.88 288 ILE A CA 1
ATOM 2206 C C . ILE A 1 288 ? -38.618 7.211 19.289 1.00 87.88 288 ILE A C 1
ATOM 2208 O O . ILE A 1 288 ? -39.202 8.164 18.772 1.00 87.88 288 ILE A O 1
ATOM 2212 N N . LEU A 1 289 ? -38.013 7.278 20.477 1.00 87.75 289 LEU A N 1
ATOM 2213 C CA . LEU A 1 289 ? -37.958 8.498 21.271 1.00 87.75 289 LEU A CA 1
ATOM 2214 C C . LEU A 1 289 ? -37.153 9.587 20.552 1.00 87.75 289 LEU A C 1
ATOM 2216 O O . LEU A 1 289 ? -37.697 10.657 20.299 1.00 87.75 289 LEU A O 1
ATOM 2220 N N . ALA A 1 290 ? -35.938 9.267 20.105 1.00 88.62 290 ALA A N 1
ATOM 2221 C CA . ALA A 1 290 ? -35.072 10.167 19.349 1.00 88.62 290 ALA A CA 1
ATOM 2222 C C . ALA A 1 290 ? -35.777 10.720 18.100 1.00 88.62 290 ALA A C 1
ATOM 2224 O O . ALA A 1 290 ? -35.735 11.918 17.832 1.00 88.62 290 ALA A O 1
ATOM 2225 N N . ARG A 1 291 ? -36.510 9.875 17.357 1.00 89.94 291 ARG A N 1
ATOM 2226 C CA . ARG A 1 291 ? -37.279 10.322 16.184 1.00 89.94 291 ARG A CA 1
ATOM 2227 C C . ARG A 1 291 ? -38.412 11.273 16.562 1.00 89.94 291 ARG A C 1
ATOM 2229 O O . ARG A 1 291 ? -38.659 12.238 15.845 1.00 89.94 291 ARG A O 1
ATOM 2236 N N . LYS A 1 292 ? -39.113 11.004 17.666 1.00 90.81 292 LYS A N 1
ATOM 2237 C CA . LYS A 1 292 ? -40.195 11.864 18.165 1.00 90.81 292 LYS A CA 1
ATOM 2238 C C . LYS A 1 292 ? -39.670 13.224 18.632 1.00 90.81 292 LYS A C 1
ATOM 2240 O O . LYS A 1 292 ? -40.360 14.224 18.468 1.00 90.81 292 LYS A O 1
ATOM 2245 N N . GLU A 1 293 ? -38.473 13.243 19.204 1.00 90.62 293 GLU A N 1
ATOM 2246 C CA . GLU A 1 293 ? -37.802 14.447 19.703 1.00 90.62 293 GLU A CA 1
ATOM 2247 C C . GLU A 1 293 ? -37.088 15.240 18.600 1.00 90.62 293 GLU A C 1
ATOM 2249 O O . GLU A 1 293 ? -36.622 16.346 18.849 1.00 90.62 293 GLU A O 1
ATOM 2254 N N . GLY A 1 294 ? -37.053 14.720 17.368 1.00 88.12 294 GLY A N 1
ATOM 2255 C CA . GLY A 1 294 ? -36.418 15.390 16.234 1.00 88.12 294 GLY A CA 1
ATOM 2256 C C . GLY A 1 294 ? -34.891 15.297 16.238 1.00 88.12 294 GLY A C 1
ATOM 2257 O O . GLY A 1 294 ? -34.247 16.126 15.602 1.00 88.12 294 GLY A O 1
ATOM 2258 N N . PHE A 1 295 ? -34.327 14.298 16.926 1.00 88.94 295 PHE A N 1
ATOM 2259 C CA . PHE A 1 295 ? -32.886 14.068 17.003 1.00 88.94 295 PHE A CA 1
ATOM 2260 C C . PHE A 1 295 ? -32.288 13.883 15.605 1.00 88.94 295 PHE A C 1
ATOM 2262 O O . PHE A 1 295 ? -32.827 13.150 14.769 1.00 88.94 295 PHE A O 1
ATOM 2269 N N . CYS A 1 296 ? -31.159 14.529 15.351 1.00 88.88 296 CYS A N 1
ATOM 2270 C CA . CYS A 1 296 ? -30.527 14.579 14.043 1.00 88.88 296 CYS A CA 1
ATOM 2271 C C . CYS A 1 296 ? -29.003 14.459 14.145 1.00 88.88 296 CYS A C 1
ATOM 2273 O O . CYS A 1 296 ? -28.423 14.377 15.226 1.00 88.88 296 CYS A O 1
ATOM 2275 N N . MET A 1 297 ? -28.327 14.471 12.994 1.00 87.25 297 MET A N 1
ATOM 2276 C CA . MET A 1 297 ? -26.863 14.424 12.958 1.00 87.25 297 MET A CA 1
ATOM 2277 C C . MET A 1 297 ? -26.213 15.564 13.754 1.00 87.25 297 MET A C 1
ATOM 2279 O O . MET A 1 297 ? -25.138 15.358 14.303 1.00 87.25 297 MET A O 1
ATOM 2283 N N . ALA A 1 298 ? -26.834 16.747 13.847 1.00 89.44 298 ALA A N 1
ATOM 2284 C CA . ALA A 1 298 ? -26.259 17.894 14.557 1.00 89.44 298 ALA A CA 1
ATOM 2285 C C . ALA A 1 298 ? -26.157 17.691 16.080 1.00 89.44 298 ALA A C 1
ATOM 2287 O O . ALA A 1 298 ? -25.308 18.324 16.703 1.00 89.44 298 ALA A O 1
ATOM 2288 N N . ASP A 1 299 ? -26.961 16.788 16.647 1.00 87.69 299 ASP A N 1
ATOM 2289 C CA . ASP A 1 299 ? -27.008 16.506 18.087 1.00 87.69 299 ASP A CA 1
ATOM 2290 C C . ASP A 1 299 ? -25.900 15.538 18.547 1.00 87.69 299 ASP A C 1
ATOM 2292 O O . ASP A 1 299 ? -25.702 15.320 19.742 1.00 87.69 299 ASP A O 1
ATOM 2296 N N . LEU A 1 300 ? -25.162 14.950 17.600 1.00 85.44 300 LEU A N 1
ATOM 2297 C CA . LEU A 1 300 ? -24.059 14.028 17.859 1.00 85.44 300 LEU A CA 1
ATOM 2298 C C . LEU A 1 300 ? -22.720 14.749 18.036 1.00 85.44 300 LEU A C 1
ATOM 2300 O O . LEU A 1 300 ? -22.445 15.765 17.389 1.00 85.44 300 LEU A O 1
ATOM 2304 N N . THR A 1 301 ? -21.822 14.142 18.816 1.00 87.19 301 THR A N 1
ATOM 2305 C CA . THR A 1 301 ? -20.411 14.550 18.826 1.00 87.19 301 THR A CA 1
ATOM 2306 C C . THR A 1 301 ? -19.750 14.253 17.478 1.00 87.19 301 THR A C 1
ATOM 2308 O O . THR A 1 301 ? -20.153 13.344 16.750 1.00 87.19 301 THR A O 1
ATOM 2311 N N . GLU A 1 302 ? -18.684 14.984 17.144 1.00 86.00 302 GLU A N 1
ATOM 2312 C CA . GLU A 1 302 ? -17.911 14.723 15.919 1.00 86.00 302 GLU A CA 1
ATOM 2313 C C . GLU A 1 302 ? -17.378 13.289 15.857 1.00 86.00 302 GLU A C 1
ATOM 2315 O O . GLU A 1 302 ? -17.355 12.672 14.796 1.00 86.00 302 GLU A O 1
ATOM 2320 N N . GLU A 1 303 ? -17.000 12.719 16.999 1.00 81.56 303 GLU A N 1
ATOM 2321 C CA . GLU A 1 303 ? -16.551 11.334 17.069 1.00 81.56 303 GLU A CA 1
ATOM 2322 C C . GLU A 1 303 ? -17.665 10.341 16.712 1.00 81.56 303 GLU A C 1
ATOM 2324 O O . GLU A 1 303 ? -17.447 9.425 15.916 1.00 81.56 303 GLU A O 1
ATOM 2329 N N . GLN A 1 304 ? -18.868 10.542 17.259 1.00 85.69 304 GLN A N 1
ATOM 2330 C CA . GLN A 1 304 ? -20.036 9.712 16.956 1.00 85.69 304 GLN A CA 1
ATOM 2331 C C . GLN A 1 304 ? -20.414 9.811 15.479 1.00 85.69 304 GLN A C 1
ATOM 2333 O O . GLN A 1 304 ? -20.647 8.784 14.845 1.00 85.69 304 GLN A O 1
ATOM 2338 N N . LYS A 1 305 ? -20.401 11.022 14.903 1.00 90.12 305 LYS A N 1
ATOM 2339 C CA . LYS A 1 305 ? -20.632 11.229 13.464 1.00 90.12 305 LYS A CA 1
ATOM 2340 C C . LYS A 1 305 ? -19.643 10.417 12.632 1.00 90.12 305 LYS A C 1
ATOM 2342 O O . LYS A 1 305 ? -20.057 9.657 11.762 1.00 90.12 305 LYS A O 1
ATOM 2347 N N . LYS A 1 306 ? -18.344 10.527 12.926 1.00 90.12 306 LYS A N 1
ATOM 2348 C CA . LYS A 1 306 ? -17.288 9.807 12.198 1.00 90.12 306 LYS A CA 1
ATOM 2349 C C . LYS A 1 306 ? -17.442 8.291 12.301 1.00 90.12 306 LYS A C 1
ATOM 2351 O O . LYS A 1 306 ? -17.358 7.608 11.283 1.00 90.12 306 LYS A O 1
ATOM 2356 N N . LYS A 1 307 ? -17.708 7.773 13.506 1.00 86.81 307 LYS A N 1
ATOM 2357 C CA . LYS A 1 307 ? -17.944 6.340 13.752 1.00 86.81 307 LYS A CA 1
ATOM 2358 C C . LYS A 1 307 ? -19.162 5.820 12.984 1.00 86.81 307 LYS A C 1
ATOM 2360 O O . LYS A 1 307 ? -19.034 4.828 12.280 1.00 86.81 307 LYS A O 1
ATOM 2365 N N . LEU A 1 308 ? -20.295 6.524 13.025 1.00 90.38 308 LEU A N 1
ATOM 2366 C CA . LEU A 1 308 ? -21.488 6.151 12.251 1.00 90.38 308 LEU A CA 1
ATOM 2367 C C . LEU A 1 308 ? -21.197 6.074 10.754 1.00 90.38 308 LEU A C 1
ATOM 2369 O O . LEU A 1 308 ? -21.567 5.106 10.095 1.00 90.38 308 LEU A O 1
ATOM 2373 N N . VAL A 1 309 ? -20.514 7.088 10.218 1.00 93.19 309 VAL A N 1
ATOM 2374 C CA . VAL A 1 309 ? -20.213 7.175 8.787 1.00 93.19 309 VAL A CA 1
ATOM 2375 C C . VAL A 1 309 ? -19.297 6.044 8.332 1.00 93.19 309 VAL A C 1
ATOM 2377 O O . VAL A 1 309 ? -19.557 5.442 7.289 1.00 93.19 309 VAL A O 1
ATOM 2380 N N . ILE A 1 310 ? -18.236 5.738 9.079 1.00 92.69 310 ILE A N 1
ATOM 2381 C CA . ILE A 1 310 ? -17.296 4.690 8.669 1.00 92.69 310 ILE A CA 1
ATOM 2382 C C . ILE A 1 310 ? -17.858 3.286 8.894 1.00 92.69 310 ILE A C 1
ATOM 2384 O O . ILE A 1 310 ? -17.678 2.418 8.045 1.00 92.69 310 ILE A O 1
ATOM 2388 N N . GLU A 1 311 ? -18.599 3.064 9.978 1.00 90.38 311 GLU A N 1
ATOM 2389 C CA . GLU A 1 311 ? -19.200 1.765 10.267 1.00 90.38 311 GLU A CA 1
ATOM 2390 C C . GLU A 1 311 ? -20.279 1.407 9.242 1.00 90.38 311 GLU A C 1
ATOM 2392 O O . GLU A 1 311 ? -20.313 0.304 8.698 1.00 90.38 311 GLU A O 1
ATOM 2397 N N . GLN A 1 312 ? -21.112 2.380 8.883 1.00 91.38 312 GLN A N 1
ATOM 2398 C CA . GLN A 1 312 ? -22.071 2.226 7.799 1.00 91.38 312 GLN A CA 1
ATOM 2399 C C . GLN A 1 312 ? -21.394 1.946 6.455 1.00 91.38 312 GLN A C 1
ATOM 2401 O O . GLN A 1 312 ? -21.904 1.134 5.679 1.00 91.38 312 GLN A O 1
ATOM 2406 N N . LEU A 1 313 ? -20.245 2.579 6.187 1.00 91.31 313 LEU A N 1
ATOM 2407 C CA . LEU A 1 313 ? -19.462 2.319 4.981 1.00 91.31 313 LEU A CA 1
ATOM 2408 C C . LEU A 1 313 ? -18.920 0.880 4.962 1.00 91.31 313 LEU A C 1
ATOM 2410 O O . LEU A 1 313 ? -18.976 0.222 3.923 1.00 91.31 313 LEU A O 1
ATOM 2414 N N . LEU A 1 314 ? -18.442 0.379 6.100 1.00 89.56 314 LEU A N 1
ATOM 2415 C CA . LEU A 1 314 ? -17.983 -1.002 6.263 1.00 89.56 314 LEU A CA 1
ATOM 2416 C C . LEU A 1 314 ? -19.134 -1.989 6.019 1.00 89.56 314 LEU A C 1
ATOM 2418 O O . LEU A 1 314 ? -19.048 -2.844 5.133 1.00 89.56 314 LEU A O 1
ATOM 2422 N N . VAL A 1 315 ? -20.258 -1.816 6.718 1.00 88.81 315 VAL A N 1
ATOM 2423 C CA . VAL A 1 315 ? -21.432 -2.696 6.607 1.00 88.81 315 VAL A CA 1
ATOM 2424 C C . VAL A 1 315 ? -21.991 -2.726 5.180 1.00 88.81 315 VAL A C 1
ATOM 2426 O O . VAL A 1 315 ? -22.274 -3.801 4.647 1.00 88.81 315 VAL A O 1
ATOM 2429 N N . GLN A 1 316 ? -22.116 -1.578 4.504 1.00 88.44 316 GLN A N 1
ATOM 2430 C CA . GLN A 1 316 ? -22.648 -1.546 3.132 1.00 88.44 316 GLN A CA 1
ATOM 2431 C C . GLN A 1 316 ? -21.698 -2.157 2.091 1.00 88.44 316 GLN A C 1
ATOM 2433 O O . GLN A 1 316 ? -22.133 -2.517 0.993 1.00 88.44 316 GLN A O 1
ATOM 2438 N N . ASN A 1 317 ? -20.417 -2.301 2.429 1.00 86.50 317 ASN A N 1
ATOM 2439 C CA . ASN A 1 317 ? -19.426 -3.009 1.625 1.00 86.50 317 ASN A CA 1
ATOM 2440 C C . ASN A 1 317 ? -19.193 -4.449 2.111 1.00 86.50 317 ASN A C 1
ATOM 2442 O O . ASN A 1 317 ? -18.204 -5.076 1.742 1.00 86.50 317 ASN A O 1
ATOM 2446 N N . GLY A 1 318 ? -20.128 -4.995 2.894 1.00 84.75 318 GLY A N 1
ATOM 2447 C CA . GLY A 1 318 ? -20.149 -6.409 3.260 1.00 84.75 318 GLY A CA 1
ATOM 2448 C C . GLY A 1 318 ? -19.193 -6.788 4.386 1.00 84.75 318 GLY A C 1
ATOM 2449 O O . GLY A 1 318 ? -18.918 -7.973 4.546 1.00 84.75 318 GLY A O 1
ATOM 2450 N N . TYR A 1 319 ? -18.694 -5.819 5.156 1.00 86.44 319 TYR A N 1
ATOM 2451 C CA . TYR A 1 319 ? -17.913 -6.115 6.352 1.00 86.44 319 TYR A CA 1
ATOM 2452 C C . TYR A 1 319 ? -18.845 -6.440 7.511 1.00 86.44 319 TYR A C 1
ATOM 2454 O O . TYR A 1 319 ? -19.895 -5.820 7.694 1.00 86.44 319 TYR A O 1
ATOM 2462 N N . THR A 1 320 ? -18.421 -7.393 8.328 1.00 84.06 320 THR A N 1
ATOM 2463 C CA . THR A 1 320 ? -19.083 -7.751 9.581 1.00 84.06 320 THR A CA 1
ATOM 2464 C C . THR A 1 320 ? -18.084 -7.682 10.719 1.00 84.06 320 THR A C 1
ATOM 2466 O O . THR A 1 320 ? -16.963 -8.168 10.575 1.00 84.06 320 THR A O 1
ATOM 2469 N N . TYR A 1 321 ? -18.491 -7.119 11.852 1.00 75.94 321 TYR A N 1
ATOM 2470 C CA . TYR A 1 321 ? -17.653 -7.098 13.045 1.00 75.94 321 TYR A CA 1
ATOM 2471 C C . TYR A 1 321 ? -17.648 -8.483 13.715 1.00 75.94 321 TYR A C 1
ATOM 2473 O O . TYR A 1 321 ? -18.708 -9.016 14.053 1.00 75.94 321 TYR A O 1
ATOM 2481 N N . GLY A 1 322 ? -16.464 -9.090 13.821 1.00 68.88 322 GLY A N 1
ATOM 2482 C CA . GLY A 1 322 ? -16.217 -10.431 14.356 1.00 68.88 322 GLY A CA 1
ATOM 2483 C C . GLY A 1 322 ? -15.557 -10.412 15.738 1.00 68.88 322 GLY A C 1
ATOM 2484 O O . GLY A 1 322 ? -15.942 -9.621 16.594 1.00 68.88 322 GLY A O 1
ATOM 2485 N N . LYS A 1 323 ? -14.573 -11.300 15.959 1.00 61.75 323 LYS A N 1
ATOM 2486 C CA . LYS A 1 323 ? -13.726 -11.359 17.170 1.00 61.75 323 LYS A CA 1
ATOM 2487 C C . LYS A 1 323 ? -12.799 -10.139 17.233 1.00 61.75 323 LYS A C 1
ATOM 2489 O O . LYS A 1 323 ? -11.616 -10.255 16.947 1.00 61.75 323 LYS A O 1
ATOM 2494 N N . ASP A 1 324 ? -13.379 -8.979 17.501 1.00 68.06 324 ASP A N 1
ATOM 2495 C CA . ASP A 1 324 ? -12.680 -7.701 17.592 1.00 68.06 324 ASP A CA 1
ATOM 2496 C C . ASP A 1 324 ? -11.988 -7.255 16.297 1.00 68.06 324 ASP A C 1
ATOM 2498 O O . ASP A 1 324 ? -11.061 -6.472 16.348 1.00 68.06 324 ASP A O 1
ATOM 2502 N N . ILE A 1 325 ? -12.445 -7.700 15.122 1.00 75.69 325 ILE A N 1
ATOM 2503 C CA . ILE A 1 325 ? -11.968 -7.219 13.811 1.00 75.69 325 ILE A CA 1
ATOM 2504 C C . ILE A 1 325 ? -13.126 -7.092 12.819 1.00 75.69 325 ILE A C 1
ATOM 2506 O O . ILE A 1 325 ? -14.110 -7.838 12.887 1.00 75.69 325 ILE A O 1
ATOM 2510 N N . TRP A 1 326 ? -13.007 -6.179 11.858 1.00 82.25 326 TRP A N 1
ATOM 2511 C CA . TRP A 1 326 ? -13.905 -6.089 10.708 1.00 82.25 326 TRP A CA 1
ATOM 2512 C C . TRP A 1 326 ? -13.526 -7.101 9.626 1.00 82.25 326 TRP A C 1
ATOM 2514 O O . TRP A 1 326 ? -12.570 -6.929 8.878 1.00 82.25 326 TRP A O 1
ATOM 2524 N N . ILE A 1 327 ? -14.331 -8.147 9.478 1.00 81.94 327 ILE A N 1
ATOM 2525 C CA . ILE A 1 327 ? -14.096 -9.192 8.482 1.00 81.94 327 ILE A CA 1
ATOM 2526 C C . ILE A 1 327 ? -14.827 -8.819 7.195 1.00 81.94 327 ILE A C 1
ATOM 2528 O O . ILE A 1 327 ? -16.057 -8.760 7.172 1.00 81.94 327 ILE A O 1
ATOM 2532 N N . GLY A 1 328 ? -14.072 -8.585 6.124 1.00 78.19 328 GLY A N 1
ATOM 2533 C CA . GLY A 1 328 ? -14.596 -8.293 4.794 1.00 78.19 328 GLY A CA 1
ATOM 2534 C C . GLY A 1 328 ? -13.490 -7.904 3.814 1.00 78.19 328 GLY A C 1
ATOM 2535 O O . GLY A 1 328 ? -12.367 -7.613 4.213 1.00 78.19 328 GLY A O 1
ATOM 2536 N N . THR A 1 329 ? -13.812 -7.913 2.521 1.00 74.94 329 THR A N 1
ATOM 2537 C CA . THR A 1 329 ? -12.883 -7.542 1.432 1.00 74.94 329 THR A CA 1
ATOM 2538 C C . THR A 1 329 ? -13.540 -6.654 0.372 1.00 74.94 329 THR A C 1
ATOM 2540 O O . THR A 1 329 ? -12.999 -6.443 -0.713 1.00 74.94 329 THR A O 1
ATOM 2543 N N . GLY A 1 330 ? -14.746 -6.151 0.653 1.00 79.69 330 GLY A N 1
ATOM 2544 C CA . GLY A 1 330 ? -15.551 -5.415 -0.319 1.00 79.69 330 GLY A CA 1
ATOM 2545 C C . GLY A 1 330 ? -15.186 -3.937 -0.474 1.00 79.69 330 GLY A C 1
ATOM 2546 O O . GLY A 1 330 ? -15.708 -3.294 -1.380 1.00 79.69 330 GLY A O 1
ATOM 2547 N N . MET A 1 331 ? -14.317 -3.380 0.379 1.00 88.19 331 MET A N 1
ATOM 2548 C CA . MET A 1 331 ? -13.899 -1.979 0.308 1.00 88.19 331 MET A CA 1
ATOM 2549 C C . MET A 1 331 ? -12.580 -1.866 -0.436 1.00 88.19 331 MET A C 1
ATOM 2551 O O . MET A 1 331 ? -11.593 -2.502 -0.067 1.00 88.19 331 MET A O 1
ATOM 2555 N N . LYS A 1 332 ? -12.556 -0.985 -1.437 1.00 90.31 332 LYS A N 1
ATOM 2556 C CA . LYS A 1 332 ? -11.340 -0.588 -2.144 1.00 90.31 332 LYS A CA 1
ATOM 2557 C C . LYS A 1 332 ? -11.187 0.923 -2.140 1.00 90.31 332 LYS A C 1
ATOM 2559 O O . LYS A 1 332 ? -12.179 1.641 -2.237 1.00 90.31 332 LYS A O 1
ATOM 2564 N N . VAL A 1 333 ? -9.951 1.404 -2.057 1.00 92.50 333 VAL A N 1
ATOM 2565 C CA . VAL A 1 333 ? -9.655 2.825 -2.259 1.00 92.50 333 VAL A CA 1
ATOM 2566 C C . VAL A 1 333 ? -10.017 3.213 -3.706 1.00 92.50 333 VAL A C 1
ATOM 2568 O O . VAL A 1 333 ? -9.498 2.596 -4.640 1.00 92.50 333 VAL A O 1
ATOM 2571 N N . PRO A 1 334 ? -10.890 4.214 -3.913 1.00 90.81 334 PRO A N 1
ATOM 2572 C CA . PRO A 1 334 ? -11.390 4.580 -5.235 1.00 90.81 334 PRO A CA 1
ATOM 2573 C C . PRO A 1 334 ? -10.384 5.410 -6.053 1.00 90.81 334 PRO A C 1
ATOM 2575 O O . PRO A 1 334 ? -9.399 5.942 -5.536 1.00 90.81 334 PRO A O 1
ATOM 2578 N N . GLY A 1 335 ? -10.661 5.568 -7.353 1.00 89.75 335 GLY A N 1
ATOM 2579 C CA . GLY A 1 335 ? -9.903 6.446 -8.264 1.00 89.75 335 GLY A CA 1
ATOM 2580 C C . GLY A 1 335 ? -8.714 5.807 -8.999 1.00 89.75 335 GLY A C 1
ATOM 2581 O O . GLY A 1 335 ? -8.046 6.483 -9.796 1.00 89.75 335 GLY A O 1
ATOM 2582 N N . MET A 1 336 ? -8.454 4.519 -8.770 1.00 92.38 336 MET A N 1
ATOM 2583 C CA . MET A 1 336 ? -7.506 3.736 -9.566 1.00 92.38 336 MET A CA 1
ATOM 2584 C C . MET A 1 336 ? -8.153 3.202 -10.846 1.00 92.38 336 MET A C 1
ATOM 2586 O O . MET A 1 336 ? -9.333 2.858 -10.875 1.00 92.38 336 MET A O 1
ATOM 2590 N N . LYS A 1 337 ? -7.363 3.130 -11.914 1.00 91.56 337 LYS A N 1
ATOM 2591 C CA . LYS A 1 337 ? -7.722 2.507 -13.189 1.00 91.56 337 LYS A CA 1
ATOM 2592 C C . LYS A 1 337 ? -7.327 1.030 -13.184 1.00 91.56 337 LYS A C 1
ATOM 2594 O O . LYS A 1 337 ? -6.588 0.561 -12.320 1.00 91.56 337 LYS A O 1
ATOM 2599 N N . ALA A 1 338 ? -7.797 0.294 -14.188 1.00 87.00 338 ALA A N 1
ATOM 2600 C CA . ALA A 1 338 ? -7.340 -1.071 -14.418 1.00 87.00 338 ALA A CA 1
ATOM 2601 C C . ALA A 1 338 ? -5.805 -1.114 -14.542 1.00 87.00 338 ALA A C 1
ATOM 2603 O O . ALA A 1 338 ? -5.210 -0.237 -15.163 1.00 87.00 338 ALA A O 1
ATOM 2604 N N . ASN A 1 339 ? -5.183 -2.140 -13.955 1.00 88.44 339 ASN A N 1
ATOM 2605 C CA . ASN A 1 339 ? -3.731 -2.352 -13.935 1.00 88.44 339 ASN A CA 1
ATOM 2606 C C . ASN A 1 339 ? -2.902 -1.312 -13.147 1.00 88.44 339 ASN A C 1
ATOM 2608 O O . ASN A 1 339 ? -1.672 -1.384 -13.156 1.00 88.44 339 ASN A O 1
ATOM 2612 N N . GLU A 1 340 ? -3.520 -0.369 -12.440 1.00 95.75 340 GLU A N 1
ATOM 2613 C CA . GLU A 1 340 ? -2.825 0.498 -11.481 1.00 95.75 340 GLU A CA 1
ATOM 2614 C C . GLU A 1 340 ? -2.716 -0.174 -10.104 1.00 95.75 340 GLU A C 1
ATOM 2616 O O . GLU A 1 340 ? -3.527 -1.035 -9.761 1.00 95.75 340 GLU A O 1
ATOM 2621 N N . SER A 1 341 ? -1.702 0.220 -9.332 1.00 96.94 341 SER A N 1
ATOM 2622 C CA . SER A 1 341 ? -1.518 -0.221 -7.944 1.00 96.94 341 SER A CA 1
ATOM 2623 C C . SER A 1 341 ? -1.479 0.988 -7.011 1.00 96.94 341 SER A C 1
ATOM 2625 O O . SER A 1 341 ? -1.064 2.086 -7.414 1.00 96.94 341 SER A O 1
ATOM 2627 N N . ILE A 1 342 ? -1.902 0.802 -5.762 1.00 97.50 342 ILE A N 1
ATOM 2628 C CA . ILE A 1 342 ? -1.934 1.870 -4.761 1.00 97.50 342 ILE A CA 1
ATOM 2629 C C . ILE A 1 342 ? -0.593 2.025 -4.043 1.00 97.50 342 ILE A C 1
ATOM 2631 O O . ILE A 1 342 ? 0.052 1.063 -3.633 1.00 97.50 342 ILE A O 1
ATOM 2635 N N . GLY A 1 343 ? -0.169 3.271 -3.881 1.00 97.19 343 GLY A N 1
ATOM 2636 C CA . GLY A 1 343 ? 0.923 3.687 -3.020 1.00 97.19 343 GLY A CA 1
ATOM 2637 C C . GLY A 1 343 ? 0.378 4.501 -1.855 1.00 97.19 343 GLY A C 1
ATOM 2638 O O . GLY A 1 343 ? -0.496 5.349 -2.036 1.00 97.19 343 GLY A O 1
ATOM 2639 N N . ILE A 1 344 ? 0.876 4.239 -0.648 1.00 96.06 344 ILE A N 1
ATOM 2640 C CA . ILE A 1 344 ? 0.431 4.933 0.564 1.00 96.06 344 ILE A CA 1
ATOM 2641 C C . ILE A 1 344 ? 1.640 5.334 1.370 1.00 96.06 344 ILE A C 1
ATOM 2643 O O . ILE A 1 344 ? 2.544 4.526 1.568 1.00 96.06 344 ILE A O 1
ATOM 2647 N N . ARG A 1 345 ? 1.642 6.566 1.862 1.00 94.06 345 ARG A N 1
ATOM 2648 C CA . ARG A 1 345 ? 2.632 7.043 2.821 1.00 94.06 345 ARG A CA 1
ATOM 2649 C C . ARG A 1 345 ? 2.009 8.042 3.783 1.00 94.06 345 ARG A C 1
ATOM 2651 O O . ARG A 1 345 ? 1.009 8.685 3.463 1.00 94.06 345 ARG A O 1
ATOM 2658 N N . LEU A 1 346 ? 2.636 8.181 4.941 1.00 93.00 346 LEU A N 1
ATOM 2659 C CA . LEU A 1 346 ? 2.331 9.225 5.901 1.00 93.00 346 LEU A CA 1
ATOM 2660 C C . LEU A 1 346 ? 3.426 10.290 5.806 1.00 93.00 346 LEU A C 1
ATOM 2662 O O . LEU A 1 346 ? 4.600 9.994 6.002 1.00 93.00 346 LEU A O 1
ATOM 2666 N N . VAL A 1 347 ? 3.058 11.522 5.457 1.00 89.12 347 VAL A N 1
ATOM 2667 C CA . VAL A 1 347 ? 4.000 12.640 5.302 1.00 89.12 347 VAL A CA 1
ATOM 2668 C C . VAL A 1 347 ? 3.563 13.756 6.232 1.00 89.12 347 VAL A C 1
ATOM 2670 O O . VAL A 1 347 ? 2.477 14.304 6.070 1.00 89.12 347 VAL A O 1
ATOM 2673 N N . ASN A 1 348 ? 4.397 14.095 7.218 1.00 87.25 348 ASN A N 1
ATOM 2674 C CA . ASN A 1 348 ? 4.097 15.132 8.214 1.00 87.25 348 ASN A CA 1
ATOM 2675 C C . ASN A 1 348 ? 2.724 14.930 8.894 1.00 87.25 348 ASN A C 1
ATOM 2677 O O . ASN A 1 348 ? 1.950 15.873 9.054 1.00 87.25 348 ASN A O 1
ATOM 2681 N N . GLY A 1 349 ? 2.393 13.677 9.233 1.00 86.31 349 GLY A N 1
ATOM 2682 C CA . GLY A 1 349 ? 1.113 13.306 9.847 1.00 86.31 349 GLY A CA 1
ATOM 2683 C C . GLY A 1 349 ? -0.101 13.375 8.912 1.00 86.31 349 GLY A C 1
ATOM 2684 O O . GLY A 1 349 ? -1.229 13.253 9.379 1.00 86.31 349 GLY A O 1
ATOM 2685 N N . GLN A 1 350 ? 0.101 13.585 7.607 1.00 90.94 350 GLN A N 1
ATOM 2686 C CA . GLN A 1 350 ? -0.957 13.591 6.599 1.00 90.94 350 GLN A CA 1
ATOM 2687 C C . GLN A 1 350 ? -0.847 12.371 5.689 1.00 90.94 350 GLN A C 1
ATOM 2689 O O . GLN A 1 350 ? 0.226 12.042 5.177 1.00 90.94 350 GLN A O 1
ATOM 2694 N N . TRP A 1 351 ? -1.977 11.699 5.487 1.00 95.12 351 TRP A N 1
ATOM 2695 C CA . TRP A 1 351 ? -2.064 10.534 4.621 1.00 95.12 351 TRP A CA 1
ATOM 2696 C C . TRP A 1 351 ? -2.015 10.931 3.158 1.00 95.12 351 TRP A C 1
ATOM 2698 O O . TRP A 1 351 ? -2.871 11.672 2.681 1.00 95.12 351 TRP A O 1
ATOM 2708 N N . GLU A 1 352 ? -1.080 10.347 2.425 1.00 95.31 352 GLU A N 1
ATOM 2709 C CA . GLU A 1 352 ? -1.030 10.454 0.979 1.00 95.31 352 GLU A CA 1
ATOM 2710 C C . GLU A 1 352 ? -1.303 9.099 0.344 1.00 95.31 352 GLU A C 1
ATOM 2712 O O . GLU A 1 352 ? -0.582 8.127 0.574 1.00 95.31 352 GLU A O 1
ATOM 2717 N N . LYS A 1 353 ? -2.346 9.066 -0.484 1.00 96.94 353 LYS A N 1
ATOM 2718 C CA . LYS A 1 353 ? -2.745 7.914 -1.288 1.00 96.94 353 LYS A CA 1
ATOM 2719 C C . LYS A 1 353 ? -2.494 8.274 -2.746 1.00 96.94 353 LYS A C 1
ATOM 2721 O O . LYS A 1 353 ? -3.004 9.284 -3.233 1.00 96.94 353 LYS A O 1
ATOM 2726 N N . PHE A 1 354 ? -1.684 7.492 -3.441 1.00 97.81 354 PHE A N 1
ATOM 2727 C CA . PHE A 1 354 ? -1.289 7.772 -4.816 1.00 97.81 354 PHE A CA 1
ATOM 2728 C C . PHE A 1 354 ? -1.315 6.515 -5.677 1.00 97.81 354 PHE A C 1
ATOM 2730 O O . PHE A 1 354 ? -1.332 5.395 -5.182 1.00 97.81 354 PHE A O 1
ATOM 2737 N N . THR A 1 355 ? -1.288 6.708 -6.985 1.00 98.31 355 THR A N 1
ATOM 2738 C CA . THR A 1 355 ? -0.875 5.683 -7.941 1.00 98.31 355 THR A CA 1
ATOM 2739 C C . THR A 1 355 ? 0.196 6.273 -8.847 1.00 98.31 355 THR A C 1
ATOM 2741 O O . THR A 1 355 ? 0.219 7.484 -9.067 1.00 98.31 355 THR A O 1
ATOM 2744 N N . ALA A 1 356 ? 1.118 5.456 -9.327 1.00 98.12 356 ALA A N 1
ATOM 2745 C CA . ALA A 1 356 ? 2.207 5.873 -10.181 1.00 98.12 356 ALA A CA 1
ATOM 2746 C C . ALA A 1 356 ? 2.498 4.809 -11.238 1.00 98.12 356 ALA A C 1
ATOM 2748 O O . ALA A 1 356 ? 2.272 3.611 -11.050 1.00 98.12 356 ALA A O 1
ATOM 2749 N N . GLY A 1 357 ? 3.006 5.267 -12.371 1.00 97.12 357 GLY A N 1
ATOM 2750 C CA . GLY A 1 357 ? 3.264 4.406 -13.508 1.00 97.12 357 GLY A CA 1
ATOM 2751 C C . GLY A 1 357 ? 4.204 5.042 -14.513 1.00 97.12 357 GLY A C 1
ATOM 2752 O O . GLY A 1 357 ? 4.743 6.130 -14.297 1.00 97.12 357 GLY A O 1
ATOM 2753 N N . MET A 1 358 ? 4.405 4.318 -15.603 1.00 96.00 358 MET A N 1
ATOM 2754 C CA . MET A 1 358 ? 5.307 4.658 -16.690 1.00 96.00 358 MET A CA 1
ATOM 2755 C C . MET A 1 358 ? 4.605 4.411 -18.026 1.00 96.00 358 MET A C 1
ATOM 2757 O O . MET A 1 358 ? 4.016 3.351 -18.221 1.00 96.00 358 MET A O 1
ATOM 2761 N N . GLU A 1 359 ? 4.691 5.366 -18.945 1.00 95.62 359 GLU A N 1
ATOM 2762 C CA . GLU A 1 359 ? 4.346 5.175 -20.353 1.00 95.62 359 GLU A CA 1
ATOM 2763 C C . GLU A 1 359 ? 5.642 5.076 -21.158 1.00 95.62 359 GLU A C 1
ATOM 2765 O O . GLU A 1 359 ? 6.513 5.938 -21.039 1.00 95.62 359 GLU A O 1
ATOM 2770 N N . ILE A 1 360 ? 5.763 4.026 -21.966 1.00 93.38 360 ILE A N 1
ATOM 2771 C CA . ILE A 1 360 ? 6.840 3.834 -22.935 1.00 93.38 360 ILE A CA 1
ATOM 2772 C C . ILE A 1 360 ? 6.201 3.862 -24.316 1.00 93.38 360 ILE A C 1
ATOM 2774 O O . ILE A 1 360 ? 5.377 3.010 -24.638 1.00 93.38 360 ILE A O 1
ATOM 2778 N N . ARG A 1 361 ? 6.598 4.806 -25.158 1.00 92.06 361 ARG A N 1
ATOM 2779 C CA . ARG A 1 361 ? 6.141 4.907 -26.541 1.00 92.06 361 ARG A CA 1
ATOM 2780 C C . ARG A 1 361 ? 7.274 4.528 -27.472 1.00 92.06 361 ARG A C 1
ATOM 2782 O O . ARG A 1 361 ? 8.188 5.316 -27.658 1.00 92.06 361 ARG A O 1
ATOM 2789 N N . ARG A 1 362 ? 7.202 3.332 -28.056 1.00 88.88 362 ARG A N 1
ATOM 2790 C CA . ARG A 1 362 ? 8.161 2.892 -29.076 1.00 88.88 362 ARG A CA 1
ATOM 2791 C C . ARG A 1 362 ? 7.855 3.521 -30.425 1.00 88.88 362 ARG A C 1
ATOM 2793 O O . ARG A 1 362 ? 6.691 3.549 -30.844 1.00 88.88 362 ARG A O 1
ATOM 2800 N N . ASP A 1 363 ? 8.910 3.921 -31.119 1.00 86.06 363 ASP A N 1
ATOM 2801 C CA . ASP A 1 363 ? 8.819 4.442 -32.477 1.00 86.06 363 ASP A CA 1
ATOM 2802 C C . ASP A 1 363 ? 8.328 3.384 -33.472 1.00 86.06 363 ASP A C 1
ATOM 2804 O O . ASP A 1 363 ? 8.423 2.174 -33.245 1.00 86.06 363 ASP A O 1
ATOM 2808 N N . ALA A 1 364 ? 7.769 3.845 -34.594 1.00 85.50 364 ALA A N 1
ATOM 2809 C CA . ALA A 1 364 ? 7.172 2.977 -35.613 1.00 85.50 364 ALA A CA 1
ATOM 2810 C C . ALA A 1 364 ? 8.180 1.991 -36.235 1.00 85.50 364 ALA A C 1
ATOM 2812 O O . ALA A 1 364 ? 7.790 0.922 -36.704 1.00 85.50 364 ALA A O 1
ATOM 2813 N N . ASP A 1 365 ? 9.464 2.342 -36.223 1.00 83.06 365 ASP A N 1
ATOM 2814 C CA . ASP A 1 365 ? 10.592 1.576 -36.749 1.00 83.06 365 ASP A CA 1
ATOM 2815 C C . ASP A 1 365 ? 11.443 0.917 -35.647 1.00 83.06 365 ASP A C 1
ATOM 2817 O O . ASP A 1 365 ? 12.509 0.379 -35.939 1.00 83.06 365 ASP A O 1
ATOM 2821 N N . ALA A 1 366 ? 10.975 0.867 -34.390 1.00 84.31 366 ALA A N 1
ATOM 2822 C CA . ALA A 1 366 ? 11.755 0.341 -33.260 1.00 84.31 366 ALA A CA 1
ATOM 2823 C C . ALA A 1 366 ? 12.306 -1.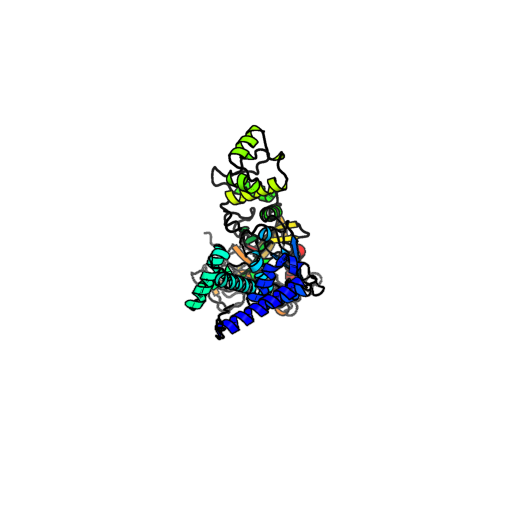084 -33.494 1.00 84.31 366 ALA A C 1
ATOM 2825 O O . ALA A 1 366 ? 13.417 -1.407 -33.077 1.00 84.31 366 ALA A O 1
ATOM 2826 N N . PHE A 1 367 ? 11.567 -1.943 -34.207 1.00 85.94 367 PHE A N 1
ATOM 2827 C CA . PHE A 1 367 ? 12.007 -3.307 -34.538 1.00 85.94 367 PHE A CA 1
ATOM 2828 C C . PHE A 1 367 ? 12.980 -3.392 -35.721 1.00 85.94 367 PHE A C 1
ATOM 2830 O O . PHE A 1 367 ? 13.596 -4.438 -35.914 1.00 85.94 367 PHE A O 1
ATOM 2837 N N . ASP A 1 368 ? 13.166 -2.324 -36.498 1.00 85.62 368 ASP A N 1
ATOM 2838 C CA . ASP A 1 368 ? 14.172 -2.289 -37.565 1.00 85.62 368 ASP A CA 1
ATOM 2839 C C . ASP A 1 368 ? 15.598 -2.106 -37.004 1.00 85.62 368 ASP A C 1
ATOM 2841 O O . ASP A 1 368 ? 16.581 -2.238 -37.738 1.00 85.62 368 ASP A O 1
ATOM 2845 N N . VAL A 1 369 ? 15.743 -1.921 -35.681 1.00 84.25 369 VAL A N 1
ATOM 2846 C CA . VAL A 1 369 ? 17.037 -1.979 -34.983 1.00 84.25 369 VAL A CA 1
ATOM 2847 C C . VAL A 1 369 ? 17.769 -3.307 -35.219 1.00 84.25 369 VAL A C 1
ATOM 2849 O O . VAL A 1 369 ? 19.003 -3.333 -35.277 1.00 84.25 369 VAL A O 1
ATOM 2852 N N . TRP A 1 370 ? 17.025 -4.407 -35.384 1.00 87.38 370 TRP A N 1
ATOM 2853 C CA . TRP A 1 370 ? 17.549 -5.695 -35.824 1.00 87.38 370 TRP A CA 1
ATOM 2854 C C . TRP A 1 370 ? 16.495 -6.483 -36.595 1.00 87.38 370 TRP A C 1
ATOM 2856 O O . TRP A 1 370 ? 15.446 -6.836 -36.056 1.00 87.38 370 TRP A O 1
ATOM 2866 N N . LYS A 1 371 ? 16.808 -6.826 -37.844 1.00 88.31 371 LYS A N 1
ATOM 2867 C CA . LYS A 1 371 ? 15.908 -7.576 -38.720 1.00 88.31 371 LYS A CA 1
ATOM 2868 C C . LYS A 1 371 ? 16.695 -8.394 -39.729 1.00 88.31 371 LYS A C 1
ATOM 2870 O O . LYS A 1 371 ? 17.643 -7.896 -40.329 1.00 88.31 371 LYS A O 1
ATOM 2875 N N . ASN A 1 372 ? 16.288 -9.643 -39.948 1.00 89.69 372 ASN A N 1
ATOM 2876 C CA . ASN A 1 372 ? 16.857 -10.524 -40.977 1.00 89.69 372 ASN A CA 1
ATOM 2877 C C . ASN A 1 372 ? 18.395 -10.609 -40.924 1.00 89.69 372 ASN A C 1
ATOM 2879 O O . ASN A 1 372 ? 19.064 -10.520 -41.952 1.00 89.69 372 ASN A O 1
ATOM 2883 N N . ASN A 1 373 ? 18.956 -10.777 -39.720 1.00 85.06 373 ASN A N 1
ATOM 2884 C CA . ASN A 1 373 ? 20.404 -10.833 -39.467 1.00 85.06 373 ASN A CA 1
ATOM 2885 C C . ASN A 1 373 ? 21.178 -9.536 -39.752 1.00 85.06 373 ASN A C 1
ATOM 2887 O O . ASN A 1 373 ? 22.407 -9.555 -39.805 1.00 85.06 373 ASN A O 1
ATOM 2891 N N . VAL A 1 374 ? 20.485 -8.405 -39.882 1.00 85.12 374 VAL A N 1
ATOM 2892 C CA . VAL A 1 374 ? 21.091 -7.085 -40.055 1.00 85.12 374 VAL A CA 1
ATOM 2893 C C . VAL A 1 374 ? 20.743 -6.217 -38.850 1.00 85.12 374 VAL A C 1
ATOM 2895 O O . VAL A 1 374 ? 19.571 -6.002 -38.550 1.00 85.12 374 VAL A O 1
ATOM 2898 N N . ALA A 1 375 ? 21.768 -5.723 -38.155 1.00 83.38 375 ALA A N 1
ATOM 2899 C CA . ALA A 1 375 ? 21.616 -4.709 -37.116 1.00 83.38 375 ALA A CA 1
ATOM 2900 C C . ALA A 1 375 ? 21.688 -3.310 -37.743 1.00 83.38 375 ALA A C 1
ATOM 2902 O O . ALA A 1 375 ? 22.574 -3.049 -38.564 1.00 83.38 375 ALA A O 1
ATOM 2903 N N . SER A 1 376 ? 20.794 -2.406 -37.342 1.00 76.50 376 SER A N 1
ATOM 2904 C CA . SER A 1 376 ? 20.853 -1.012 -37.780 1.00 76.50 376 SER A CA 1
ATOM 2905 C C . SER A 1 376 ? 22.062 -0.292 -37.172 1.00 76.50 376 SER A C 1
ATOM 2907 O O . SER A 1 376 ? 22.378 -0.439 -35.987 1.00 76.50 376 SER A O 1
ATOM 2909 N N . ASN A 1 377 ? 22.733 0.514 -37.997 1.00 67.38 377 ASN A N 1
ATOM 2910 C CA . ASN A 1 377 ? 23.840 1.375 -37.578 1.00 67.38 377 ASN A CA 1
ATOM 2911 C C . ASN A 1 377 ? 23.386 2.805 -37.231 1.00 67.38 377 ASN A C 1
ATOM 2913 O O . ASN A 1 377 ? 24.170 3.549 -36.637 1.00 67.38 377 ASN A O 1
ATOM 2917 N N . ASP A 1 378 ? 22.158 3.193 -37.594 1.00 64.00 378 ASP A N 1
ATOM 2918 C CA . ASP A 1 378 ? 21.630 4.537 -37.343 1.00 64.00 378 ASP A CA 1
ATOM 2919 C C . ASP A 1 378 ? 21.320 4.712 -35.855 1.00 64.00 378 ASP A C 1
ATOM 2921 O O . ASP A 1 378 ? 20.619 3.901 -35.258 1.00 64.00 378 ASP A O 1
ATOM 2925 N N . TYR A 1 379 ? 21.866 5.773 -35.259 1.00 55.19 379 TYR A N 1
ATOM 2926 C CA . TYR A 1 379 ? 21.644 6.121 -33.861 1.00 55.19 379 TYR A CA 1
ATOM 2927 C C . TYR A 1 379 ? 20.174 6.429 -33.557 1.00 55.19 379 TYR A C 1
ATOM 2929 O O . TYR A 1 379 ? 19.719 6.068 -32.483 1.00 55.19 379 TYR A O 1
ATOM 2937 N N . ASN A 1 380 ? 19.429 7.012 -34.500 1.00 57.62 380 ASN A N 1
ATOM 2938 C CA . ASN A 1 380 ? 18.008 7.327 -34.316 1.00 57.62 380 ASN A CA 1
ATOM 2939 C C . ASN A 1 380 ? 17.109 6.086 -34.422 1.00 57.62 380 ASN A C 1
ATOM 2941 O O . ASN A 1 380 ? 16.022 6.069 -33.861 1.00 57.62 380 ASN A O 1
ATOM 2945 N N . VAL A 1 381 ? 17.592 5.033 -35.090 1.00 60.16 381 VAL A N 1
ATOM 2946 C CA . VAL A 1 381 ? 16.943 3.711 -35.187 1.00 60.16 381 VAL A CA 1
ATOM 2947 C C . VAL A 1 381 ? 17.415 2.784 -34.053 1.00 60.16 381 VAL A C 1
ATOM 2949 O O . VAL A 1 381 ? 16.980 1.637 -33.942 1.00 60.16 381 VAL A O 1
ATOM 2952 N N . LYS A 1 382 ? 18.324 3.239 -33.173 1.00 60.28 382 LYS A N 1
ATOM 2953 C CA . LYS A 1 382 ? 18.691 2.482 -31.972 1.00 60.28 382 LYS A CA 1
ATOM 2954 C C . LYS A 1 382 ? 17.593 2.638 -30.941 1.00 60.28 382 LYS A C 1
ATOM 2956 O O . LYS A 1 382 ? 17.721 3.434 -30.026 1.00 60.28 382 LYS A O 1
ATOM 2961 N N . ASP A 1 383 ? 16.604 1.764 -31.049 1.00 62.00 383 ASP A N 1
ATOM 2962 C CA . ASP A 1 383 ? 15.818 1.345 -29.894 1.00 62.00 383 ASP A CA 1
ATOM 2963 C C . ASP A 1 383 ? 15.031 2.481 -29.199 1.00 62.00 383 ASP A C 1
ATOM 2965 O O . ASP A 1 383 ? 14.699 2.430 -28.014 1.00 62.00 383 ASP A O 1
ATOM 2969 N N . SER A 1 384 ? 14.741 3.520 -29.981 1.00 66.19 384 SER A N 1
ATOM 2970 C CA . SER A 1 384 ? 14.166 4.776 -29.533 1.00 66.19 384 SER A CA 1
ATOM 2971 C C . SER A 1 384 ? 12.761 4.577 -28.971 1.00 66.19 384 SER A C 1
ATOM 2973 O O . SER A 1 384 ? 11.890 3.925 -29.562 1.00 66.19 384 SER A O 1
ATOM 2975 N N . ALA A 1 385 ? 12.559 5.151 -27.790 1.00 82.00 385 ALA A N 1
ATOM 2976 C CA . ALA A 1 385 ? 11.264 5.250 -27.156 1.00 82.00 385 ALA A CA 1
ATOM 2977 C C . ALA A 1 385 ? 11.179 6.557 -26.371 1.00 82.00 385 ALA A C 1
ATOM 2979 O O . ALA A 1 385 ? 12.134 6.947 -25.700 1.00 82.00 385 ALA A O 1
ATOM 2980 N N . ASP A 1 386 ? 10.013 7.188 -26.389 1.00 87.94 386 ASP A N 1
ATOM 2981 C CA . ASP A 1 386 ? 9.700 8.254 -25.449 1.00 87.94 386 ASP A CA 1
ATOM 2982 C C . ASP A 1 386 ? 9.183 7.626 -24.159 1.00 87.94 386 ASP A C 1
ATOM 2984 O O . ASP A 1 386 ? 8.203 6.876 -24.164 1.00 87.94 386 ASP A O 1
ATOM 2988 N N . VAL A 1 387 ? 9.832 7.933 -23.039 1.00 92.56 387 VAL A N 1
ATOM 2989 C CA . VAL A 1 387 ? 9.422 7.426 -21.728 1.00 92.56 387 VAL A CA 1
ATOM 2990 C C . VAL A 1 387 ? 8.974 8.577 -20.849 1.00 92.56 387 VAL A C 1
ATOM 2992 O O . VAL A 1 387 ? 9.681 9.572 -20.683 1.00 92.56 387 VAL A O 1
ATOM 2995 N N . SER A 1 388 ? 7.804 8.426 -20.243 1.00 95.19 388 SER A N 1
ATOM 2996 C CA . SER A 1 388 ? 7.293 9.351 -19.239 1.00 95.19 388 SER A CA 1
ATOM 2997 C C . SER A 1 388 ? 6.806 8.597 -18.013 1.00 95.19 388 SER A C 1
ATOM 2999 O O . SER A 1 388 ? 6.409 7.436 -18.080 1.00 95.19 388 SER A O 1
ATOM 3001 N N . PHE A 1 389 ? 6.849 9.267 -16.873 1.00 97.62 389 PHE A N 1
ATOM 3002 C CA . PHE A 1 389 ? 6.359 8.762 -15.604 1.00 97.62 389 PHE A CA 1
ATOM 3003 C C . PHE A 1 389 ? 5.232 9.651 -15.122 1.00 97.62 389 PHE A C 1
ATOM 3005 O O . PHE A 1 389 ? 5.232 10.861 -15.363 1.00 97.62 389 PHE A O 1
ATOM 3012 N N . TYR A 1 390 ? 4.300 9.061 -14.387 1.00 97.62 390 TYR A N 1
ATOM 3013 C CA . TYR A 1 390 ? 3.249 9.811 -13.729 1.00 97.62 390 TYR A CA 1
ATOM 3014 C C . TYR A 1 390 ? 3.111 9.402 -12.274 1.00 97.62 390 TYR A C 1
ATOM 3016 O O . TYR A 1 390 ? 3.335 8.247 -11.908 1.00 97.62 390 TYR A O 1
ATOM 3024 N N . LYS A 1 391 ? 2.661 10.353 -11.461 1.00 98.00 391 LYS A N 1
ATOM 3025 C CA . LYS A 1 391 ? 2.126 10.104 -10.129 1.00 98.00 391 LYS A CA 1
ATOM 3026 C C . LYS A 1 391 ? 0.816 10.858 -9.986 1.00 98.00 391 LYS A C 1
ATOM 3028 O O . LYS A 1 391 ? 0.761 12.064 -10.197 1.00 98.00 391 LYS A O 1
ATOM 3033 N N . ARG A 1 392 ? -0.248 10.149 -9.627 1.00 97.62 392 ARG A N 1
ATOM 3034 C CA . ARG A 1 392 ? -1.581 10.708 -9.419 1.00 97.62 392 ARG A CA 1
ATOM 3035 C C . ARG A 1 392 ? -1.975 10.585 -7.959 1.00 97.62 392 ARG A C 1
ATOM 3037 O O . ARG A 1 392 ? -2.012 9.485 -7.415 1.00 97.62 392 ARG A O 1
ATOM 3044 N N . ASN A 1 393 ? -2.290 11.712 -7.335 1.00 96.19 393 ASN A N 1
ATOM 3045 C CA . ASN A 1 393 ? -2.854 11.746 -5.993 1.00 96.19 393 ASN A CA 1
ATOM 3046 C C . ASN A 1 393 ? -4.323 11.285 -6.054 1.00 96.19 393 ASN A C 1
ATOM 3048 O O . ASN A 1 393 ? -5.113 11.833 -6.821 1.00 96.19 393 ASN A O 1
ATOM 3052 N N . LEU A 1 394 ? -4.694 10.270 -5.273 1.00 95.75 394 LEU A N 1
ATOM 3053 C CA . LEU A 1 394 ? -6.030 9.661 -5.311 1.00 95.75 394 LEU A CA 1
ATOM 3054 C C . LEU A 1 394 ? -7.078 10.484 -4.540 1.00 95.75 394 LEU A C 1
ATOM 3056 O O . LEU A 1 394 ? -8.266 10.459 -4.878 1.00 95.75 394 LEU A O 1
ATOM 3060 N N . ASP A 1 395 ? -6.653 11.275 -3.552 1.00 91.69 395 ASP A N 1
ATOM 3061 C CA . ASP A 1 395 ? -7.535 12.196 -2.832 1.00 91.69 395 ASP A CA 1
ATOM 3062 C C . ASP A 1 395 ? -8.002 13.337 -3.752 1.00 91.69 395 ASP A C 1
ATOM 3064 O O . ASP A 1 395 ? -9.201 13.627 -3.844 1.00 91.69 395 ASP A O 1
ATOM 3068 N N . THR A 1 396 ? -7.067 13.963 -4.477 1.00 91.69 396 THR A N 1
ATOM 3069 C CA . THR A 1 396 ? -7.312 15.177 -5.278 1.00 91.69 396 THR A CA 1
ATOM 3070 C C . THR A 1 396 ? -7.524 14.923 -6.769 1.00 91.69 396 THR A C 1
ATOM 3072 O O . THR A 1 396 ? -8.129 15.757 -7.437 1.00 91.69 396 THR A O 1
ATOM 3075 N N . GLY A 1 397 ? -7.036 13.802 -7.303 1.00 92.19 397 GLY A N 1
ATOM 3076 C CA . GLY A 1 397 ? -7.016 13.499 -8.738 1.00 92.19 397 GLY A CA 1
ATOM 3077 C C . GLY A 1 397 ? -5.903 14.204 -9.525 1.00 92.19 397 GLY A C 1
ATOM 3078 O O . GLY A 1 397 ? -5.768 13.969 -10.726 1.00 92.19 397 GLY A O 1
ATOM 3079 N N . VAL A 1 398 ? -5.093 15.050 -8.877 1.00 95.56 398 VAL A N 1
ATOM 3080 C CA . VAL A 1 398 ? -3.991 15.775 -9.529 1.00 95.56 398 VAL A CA 1
ATOM 3081 C C . VAL A 1 398 ? -2.919 14.788 -9.982 1.00 95.56 398 VAL A C 1
ATOM 3083 O O . VAL A 1 398 ? -2.509 13.920 -9.212 1.00 95.56 398 VAL A O 1
ATOM 3086 N N . THR A 1 399 ? -2.477 14.926 -11.234 1.00 97.25 399 THR A N 1
ATOM 3087 C CA . THR A 1 399 ? -1.415 14.108 -11.834 1.00 97.25 399 THR A CA 1
ATOM 3088 C C . THR A 1 399 ? -0.183 14.962 -12.090 1.00 97.25 399 THR A C 1
ATOM 3090 O O . THR A 1 399 ? -0.261 15.978 -12.776 1.00 97.25 399 THR A O 1
ATOM 3093 N N . GLU A 1 400 ? 0.947 14.528 -11.550 1.00 97.62 400 GLU A N 1
ATOM 3094 C CA . GLU A 1 400 ? 2.276 15.034 -11.869 1.00 97.62 400 GLU A CA 1
ATOM 3095 C C . GLU A 1 400 ? 2.892 14.164 -12.965 1.00 97.62 400 GLU A C 1
ATOM 3097 O O . GLU A 1 400 ? 2.746 12.939 -12.941 1.00 97.62 400 GLU A O 1
ATOM 3102 N N . LEU A 1 401 ? 3.579 14.797 -13.916 1.00 97.38 401 LEU A N 1
ATOM 3103 C CA . LEU A 1 401 ? 4.255 14.130 -15.025 1.00 97.38 401 LEU A CA 1
ATOM 3104 C C . LEU A 1 401 ? 5.751 14.422 -14.980 1.00 97.38 401 LEU A C 1
ATOM 3106 O O . LEU A 1 401 ? 6.168 15.547 -14.708 1.00 97.38 401 LEU A O 1
ATOM 3110 N N . TYR A 1 402 ? 6.543 13.410 -15.308 1.00 96.88 402 TYR A N 1
ATOM 3111 C CA . TYR A 1 402 ? 7.971 13.531 -15.538 1.00 96.88 402 TYR A CA 1
ATOM 3112 C C . TYR A 1 402 ? 8.302 12.885 -16.878 1.00 96.88 402 TYR A C 1
ATOM 3114 O O . TYR A 1 402 ? 8.306 11.663 -17.011 1.00 96.88 402 TYR A O 1
ATOM 3122 N N . ASN A 1 403 ? 8.554 13.717 -17.883 1.00 89.50 403 ASN A N 1
ATOM 3123 C CA . ASN A 1 403 ? 9.069 13.261 -19.169 1.00 89.50 403 ASN A CA 1
ATOM 3124 C C . ASN A 1 403 ? 10.535 12.891 -18.928 1.00 89.50 403 ASN A C 1
ATO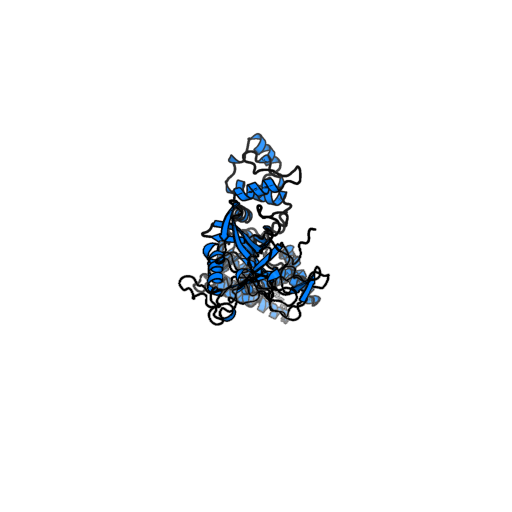M 3126 O O . ASN A 1 403 ? 11.265 13.718 -18.384 1.00 89.50 403 ASN A O 1
ATOM 3130 N N . GLY A 1 404 ? 10.915 11.645 -19.210 1.00 75.62 404 GLY A N 1
ATOM 3131 C CA . GLY A 1 404 ? 12.165 11.032 -18.765 1.00 75.62 404 GLY A CA 1
ATOM 3132 C C . GLY A 1 404 ? 13.421 11.877 -19.007 1.00 75.62 404 GLY A C 1
ATOM 3133 O O . GLY A 1 404 ? 13.444 12.809 -19.804 1.00 75.62 404 GLY A O 1
ATOM 3134 N N . ALA A 1 405 ? 14.507 11.533 -18.314 1.00 82.94 405 ALA A N 1
ATOM 3135 C CA . ALA A 1 405 ? 15.722 12.351 -18.293 1.00 82.94 405 ALA A CA 1
ATOM 3136 C C . ALA A 1 405 ? 16.446 12.477 -19.654 1.00 82.94 405 ALA A C 1
ATOM 3138 O O . ALA A 1 405 ? 17.351 13.298 -19.782 1.00 82.94 405 ALA A O 1
ATOM 3139 N N . THR A 1 406 ? 16.075 11.659 -20.642 1.00 85.06 406 THR A N 1
ATOM 3140 C CA . THR A 1 406 ? 16.653 11.606 -21.990 1.00 85.06 406 THR A CA 1
ATOM 3141 C C . THR A 1 406 ? 15.600 11.149 -23.002 1.00 85.06 406 THR A C 1
ATOM 3143 O O . THR A 1 406 ? 14.584 10.566 -22.622 1.00 85.06 406 THR A O 1
ATOM 3146 N N . THR A 1 407 ? 15.862 11.381 -24.287 1.00 80.75 407 THR A N 1
ATOM 3147 C CA . THR A 1 407 ? 15.086 10.848 -25.420 1.00 80.75 407 THR A CA 1
ATOM 3148 C C . THR A 1 407 ? 15.691 9.561 -25.993 1.00 80.75 407 THR A C 1
ATOM 3150 O O . THR A 1 407 ? 15.100 8.947 -26.870 1.00 80.75 407 THR A O 1
ATOM 3153 N N . ASN A 1 408 ? 16.871 9.140 -25.519 1.00 83.31 408 ASN A N 1
ATOM 3154 C CA . ASN A 1 408 ? 17.570 7.952 -26.012 1.00 83.31 408 ASN A CA 1
ATOM 3155 C C . ASN A 1 408 ? 17.377 6.781 -25.040 1.00 83.31 408 ASN A C 1
ATOM 3157 O O . ASN A 1 408 ? 17.894 6.805 -23.918 1.00 83.31 408 ASN A O 1
ATOM 3161 N N . TRP A 1 409 ? 16.670 5.743 -25.478 1.00 88.25 409 TRP A N 1
ATOM 3162 C CA . TRP A 1 409 ? 16.318 4.588 -24.654 1.00 88.25 409 TRP A CA 1
ATOM 3163 C C . TRP A 1 409 ? 16.715 3.282 -25.334 1.00 88.25 409 TRP A C 1
ATOM 3165 O O . TRP A 1 409 ? 16.871 3.230 -26.545 1.00 88.25 409 TRP A O 1
ATOM 3175 N N . ALA A 1 410 ? 16.920 2.241 -24.531 1.00 88.31 410 ALA A N 1
ATOM 3176 C CA . ALA A 1 410 ? 16.971 0.861 -24.986 1.00 88.31 410 ALA A CA 1
ATOM 3177 C C . ALA A 1 410 ? 15.691 0.141 -24.525 1.00 88.31 410 ALA A C 1
ATOM 3179 O O . ALA A 1 410 ? 15.264 0.324 -23.388 1.00 88.31 410 ALA A O 1
ATOM 3180 N N . SER A 1 411 ? 15.072 -0.657 -25.390 1.00 88.12 411 SER A N 1
ATOM 3181 C CA . SER A 1 411 ? 13.789 -1.347 -25.252 1.00 88.12 411 SER A CA 1
ATOM 3182 C C . SER A 1 411 ? 13.608 -2.605 -26.145 1.00 88.12 411 SER A C 1
ATOM 3184 O O . SER A 1 411 ? 12.648 -3.350 -25.927 1.00 88.12 411 SER A O 1
ATOM 3186 N N . ILE A 1 412 ? 14.491 -2.860 -27.120 1.00 87.62 412 ILE A N 1
ATOM 3187 C CA . ILE A 1 412 ? 14.462 -3.888 -28.169 1.00 87.62 412 ILE A CA 1
ATOM 3188 C C . ILE A 1 412 ? 15.841 -4.546 -28.255 1.00 87.62 412 ILE A C 1
ATOM 3190 O O . ILE A 1 412 ? 16.888 -3.903 -28.395 1.00 87.62 412 ILE A O 1
ATOM 3194 N N . ASP A 1 413 ? 15.871 -5.873 -28.193 1.00 86.00 413 ASP A N 1
ATOM 3195 C CA . ASP A 1 413 ? 17.129 -6.593 -28.320 1.00 86.00 413 ASP A CA 1
ATOM 3196 C C . ASP A 1 413 ? 17.658 -6.594 -29.764 1.00 86.00 413 ASP A C 1
ATOM 3198 O O . ASP A 1 413 ? 16.926 -6.750 -30.737 1.00 86.00 413 ASP A O 1
ATOM 3202 N N . LYS A 1 414 ? 18.978 -6.467 -29.898 1.00 84.19 414 LYS A N 1
ATOM 3203 C CA . LYS A 1 414 ? 19.722 -6.583 -31.159 1.00 84.19 414 LYS A CA 1
ATOM 3204 C C . LYS A 1 414 ? 20.985 -7.439 -31.061 1.00 84.19 414 LYS A C 1
ATOM 3206 O O . LYS A 1 414 ? 21.652 -7.638 -32.075 1.00 84.19 414 LYS A O 1
ATOM 3211 N N . LYS A 1 415 ? 21.353 -7.924 -29.865 1.00 81.31 415 LYS A N 1
ATOM 3212 C CA . LYS A 1 415 ? 22.637 -8.616 -29.626 1.00 81.31 415 LYS A CA 1
ATOM 3213 C C . LYS A 1 415 ? 22.506 -10.040 -29.091 1.00 81.31 415 LYS A C 1
ATOM 3215 O O . LYS A 1 415 ? 23.436 -10.805 -29.339 1.00 81.31 415 LYS A O 1
ATOM 3220 N N . SER A 1 416 ? 21.430 -10.422 -28.390 1.00 82.69 416 SER A N 1
ATOM 3221 C CA . SER A 1 416 ? 21.355 -11.784 -27.824 1.00 82.69 416 SER A CA 1
ATOM 3222 C C . SER A 1 416 ? 21.397 -12.827 -28.938 1.00 82.69 416 SER A C 1
ATOM 3224 O O . SER A 1 416 ? 20.786 -12.647 -29.989 1.00 82.69 416 SER A O 1
ATOM 3226 N N . SER A 1 417 ? 22.152 -13.903 -28.740 1.00 80.75 417 SER A N 1
ATOM 3227 C CA . SER A 1 417 ? 22.306 -14.973 -29.734 1.00 80.75 417 SER A CA 1
ATOM 3228 C C . SER A 1 417 ? 21.357 -16.132 -29.439 1.00 80.75 417 SER A C 1
ATOM 3230 O O . SER A 1 417 ? 21.108 -16.425 -28.271 1.00 80.75 417 SER A O 1
ATOM 3232 N N . GLY A 1 418 ? 20.831 -16.784 -30.482 1.00 81.25 418 GLY A N 1
ATOM 3233 C CA . GLY A 1 418 ? 19.945 -17.944 -30.334 1.00 81.25 418 GLY A CA 1
ATOM 3234 C C . GLY A 1 418 ? 18.541 -17.597 -29.833 1.00 81.25 418 GLY A C 1
ATOM 3235 O O . GLY A 1 418 ? 17.845 -18.463 -29.313 1.00 81.25 418 GLY A O 1
ATOM 3236 N N . THR A 1 419 ? 18.142 -16.331 -29.951 1.00 84.75 419 THR A N 1
ATOM 3237 C CA . THR A 1 419 ? 16.831 -15.818 -29.530 1.00 84.75 419 THR A CA 1
ATOM 3238 C C . THR A 1 419 ? 15.970 -15.423 -30.724 1.00 84.75 419 THR A C 1
ATOM 3240 O O . THR A 1 419 ? 14.942 -14.783 -30.556 1.00 84.75 419 THR A O 1
ATOM 3243 N N . GLU A 1 420 ? 16.398 -15.734 -31.943 1.00 88.75 420 GLU A N 1
ATOM 3244 C CA . GLU A 1 420 ? 15.742 -15.315 -33.172 1.00 88.75 420 GLU A CA 1
ATOM 3245 C C . GLU A 1 420 ? 14.333 -15.911 -33.326 1.00 88.75 420 GLU A C 1
ATOM 3247 O O . GLU A 1 420 ? 14.141 -17.121 -33.263 1.00 88.75 420 GLU A O 1
ATOM 3252 N N . VAL A 1 421 ? 13.348 -15.054 -33.606 1.00 87.75 421 VAL A N 1
ATOM 3253 C CA . VAL A 1 421 ? 11.938 -15.413 -33.809 1.00 87.75 421 VAL A CA 1
ATOM 3254 C C . VAL A 1 421 ? 11.498 -14.967 -35.201 1.00 87.75 421 VAL A C 1
ATOM 3256 O O . VAL A 1 421 ? 11.735 -13.825 -35.596 1.00 87.75 421 VAL A O 1
ATOM 3259 N N . SER A 1 422 ? 10.846 -15.853 -35.958 1.00 87.81 422 SER A N 1
ATOM 3260 C CA . SER A 1 422 ? 10.362 -15.551 -37.314 1.00 87.81 422 SER A CA 1
ATOM 3261 C C . SER A 1 422 ? 8.885 -15.154 -37.319 1.00 87.81 422 SER A C 1
ATOM 3263 O O . SER A 1 422 ? 8.029 -15.938 -36.920 1.00 87.81 422 SER A O 1
ATOM 3265 N N . ILE A 1 423 ? 8.580 -13.946 -37.800 1.00 84.00 423 ILE A N 1
ATOM 3266 C CA . ILE A 1 423 ? 7.231 -13.365 -37.856 1.00 84.00 423 ILE A CA 1
ATOM 3267 C C . ILE A 1 423 ? 7.045 -12.650 -39.193 1.00 84.00 423 ILE A C 1
ATOM 3269 O O . ILE A 1 423 ? 7.869 -11.829 -39.595 1.00 84.00 423 ILE A O 1
ATOM 3273 N N . GLY A 1 424 ? 5.952 -12.955 -39.899 1.00 81.19 424 GLY A N 1
ATOM 3274 C CA . GLY A 1 424 ? 5.598 -12.260 -41.143 1.00 81.19 424 GLY A CA 1
ATOM 3275 C C . GLY A 1 424 ? 6.679 -12.332 -42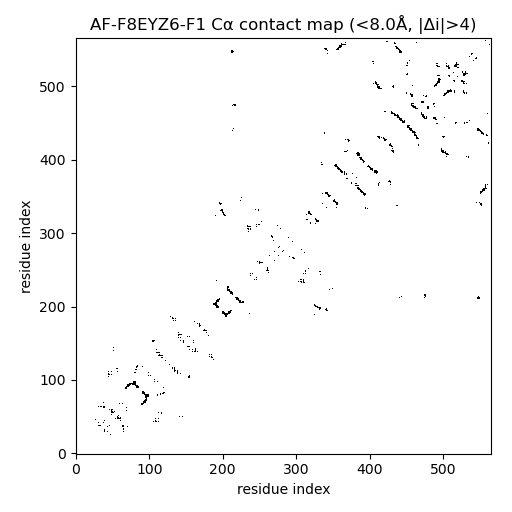.230 1.00 81.19 424 GLY A C 1
ATOM 3276 O O . GLY A 1 424 ? 6.886 -11.358 -42.948 1.00 81.19 424 GLY A O 1
ATOM 3277 N N . GLY A 1 425 ? 7.409 -13.451 -42.316 1.00 85.25 425 GLY A N 1
ATOM 3278 C CA . GLY A 1 425 ? 8.498 -13.648 -43.282 1.00 85.25 425 GLY A CA 1
ATOM 3279 C C . GLY A 1 425 ? 9.805 -12.918 -42.950 1.00 85.25 425 GLY A C 1
ATOM 3280 O O . GLY A 1 425 ? 10.745 -12.998 -43.734 1.00 85.25 425 GLY A O 1
ATOM 3281 N N . ASN A 1 426 ? 9.880 -12.236 -41.805 1.00 89.25 426 ASN A N 1
ATOM 3282 C CA . ASN A 1 426 ? 11.098 -11.623 -41.287 1.00 89.25 426 ASN A CA 1
ATOM 3283 C C . ASN A 1 426 ? 11.528 -12.302 -39.982 1.00 89.25 426 ASN A C 1
ATOM 3285 O O . ASN A 1 426 ? 10.716 -12.920 -39.296 1.00 89.25 426 ASN A O 1
ATOM 3289 N N . THR A 1 427 ? 12.795 -12.156 -39.617 1.00 89.88 427 THR A N 1
ATOM 3290 C CA . THR A 1 427 ? 13.359 -12.660 -38.362 1.00 89.88 427 THR A CA 1
ATOM 3291 C C . THR A 1 427 ? 13.738 -11.489 -37.459 1.00 89.88 427 THR A C 1
ATOM 3293 O O . THR A 1 427 ? 14.391 -10.551 -37.920 1.00 89.88 427 THR A O 1
ATOM 3296 N N . TYR A 1 428 ? 13.364 -11.571 -36.178 1.00 88.31 428 TYR A N 1
ATOM 3297 C CA . TYR A 1 428 ? 13.591 -10.565 -35.127 1.00 88.31 428 TYR A CA 1
ATOM 3298 C C . TYR A 1 428 ? 14.239 -11.189 -33.879 1.00 88.31 428 TYR A C 1
ATOM 3300 O O . TYR A 1 428 ? 14.276 -12.411 -33.763 1.00 88.31 428 TYR A O 1
ATOM 3308 N N . LYS A 1 429 ? 14.735 -10.383 -32.930 1.00 87.00 429 LYS A N 1
ATOM 3309 C CA . LYS A 1 429 ? 15.244 -10.885 -31.639 1.00 87.00 429 LYS A CA 1
ATOM 3310 C C . LYS A 1 429 ? 14.122 -11.070 -30.618 1.00 87.00 429 LYS A C 1
ATOM 3312 O O . LYS A 1 429 ? 13.417 -10.120 -30.283 1.00 87.00 429 LYS A O 1
ATOM 3317 N N . GLY A 1 430 ? 14.013 -12.277 -30.077 1.00 84.56 430 GLY A N 1
ATOM 3318 C CA . GLY A 1 430 ? 12.979 -12.695 -29.133 1.00 84.56 430 GLY A CA 1
ATOM 3319 C C . GLY A 1 430 ? 13.136 -12.160 -27.710 1.00 84.56 430 GLY A C 1
ATOM 3320 O O . GLY A 1 430 ? 12.154 -12.065 -26.988 1.00 84.56 430 GLY A O 1
ATOM 3321 N N . ASN A 1 431 ? 14.323 -11.714 -27.286 1.00 86.06 431 ASN A N 1
ATOM 3322 C CA . ASN A 1 431 ? 14.493 -11.102 -25.959 1.00 86.06 431 ASN A CA 1
ATOM 3323 C C . ASN A 1 431 ? 13.938 -9.661 -25.917 1.00 86.06 431 ASN A C 1
ATOM 3325 O O . ASN A 1 431 ? 14.655 -8.710 -25.633 1.00 86.06 431 ASN A O 1
ATOM 3329 N N . THR A 1 432 ? 12.652 -9.497 -26.221 1.00 88.31 432 THR A N 1
ATOM 3330 C CA . THR A 1 432 ? 11.973 -8.211 -26.363 1.00 88.31 432 THR A CA 1
ATOM 3331 C C . THR A 1 432 ? 10.580 -8.292 -25.742 1.00 88.31 432 THR A C 1
ATOM 3333 O O . THR A 1 432 ? 9.814 -9.200 -26.058 1.00 88.31 432 THR A O 1
ATOM 3336 N N . ILE A 1 433 ? 10.224 -7.338 -24.876 1.00 90.56 433 ILE A N 1
ATOM 3337 C CA . ILE A 1 433 ? 8.867 -7.237 -24.306 1.00 90.56 433 ILE A CA 1
ATOM 3338 C C . ILE A 1 433 ? 7.879 -6.788 -25.389 1.00 90.56 433 ILE A C 1
ATOM 3340 O O . ILE A 1 433 ? 8.175 -5.845 -26.125 1.00 90.56 433 ILE A O 1
ATOM 3344 N N . VAL A 1 434 ? 6.706 -7.425 -25.459 1.00 89.62 434 VAL A N 1
ATOM 3345 C CA . VAL A 1 434 ? 5.654 -7.145 -26.460 1.00 89.62 434 VAL A CA 1
ATOM 3346 C C . VAL A 1 434 ? 4.246 -6.973 -25.881 1.00 89.62 434 VAL A C 1
ATOM 3348 O O . VAL A 1 434 ? 3.312 -6.680 -26.623 1.00 89.62 434 VAL A O 1
ATOM 3351 N N . SER A 1 435 ? 4.068 -7.129 -24.568 1.00 90.12 435 SER A N 1
ATOM 3352 C CA . SER A 1 435 ? 2.798 -6.829 -23.894 1.00 90.12 435 SER A CA 1
ATOM 3353 C C . SER A 1 435 ? 2.549 -5.325 -23.799 1.00 90.12 435 SER A C 1
ATOM 3355 O O . SER A 1 435 ? 3.433 -4.592 -23.361 1.00 90.12 435 SER A O 1
ATOM 3357 N N . GLU A 1 436 ? 1.322 -4.891 -24.101 1.00 92.38 436 GLU A N 1
ATOM 3358 C CA . GLU A 1 436 ? 0.882 -3.504 -23.888 1.00 92.38 436 GLU A CA 1
ATOM 3359 C C . GLU A 1 436 ? 0.946 -3.099 -22.409 1.00 92.38 436 GLU A C 1
ATOM 3361 O O . GLU A 1 436 ? 1.440 -2.027 -22.081 1.00 92.38 436 GLU A O 1
ATOM 3366 N N . TRP A 1 437 ? 0.465 -3.957 -21.509 1.00 94.25 437 TRP A N 1
ATOM 3367 C CA . TRP A 1 437 ? 0.409 -3.682 -20.075 1.00 94.25 437 TRP A CA 1
ATOM 3368 C C . TRP A 1 437 ? 1.250 -4.688 -19.305 1.00 94.25 437 TRP A C 1
ATOM 3370 O O . TRP A 1 437 ? 1.128 -5.894 -19.519 1.00 94.25 437 TRP A O 1
ATOM 3380 N N . PHE A 1 438 ? 2.085 -4.187 -18.401 1.00 95.56 438 PHE A N 1
ATOM 3381 C CA . PHE A 1 438 ? 2.883 -4.992 -17.478 1.00 95.56 438 PHE A CA 1
ATOM 3382 C C . PHE A 1 438 ? 3.245 -4.176 -16.231 1.00 95.56 438 PHE A C 1
ATOM 3384 O O . PHE A 1 438 ? 2.710 -3.082 -16.023 1.00 95.56 438 PHE A O 1
ATOM 3391 N N . LYS A 1 439 ? 4.101 -4.722 -15.364 1.00 97.19 439 LYS A N 1
ATOM 3392 C CA . LYS A 1 439 ? 4.421 -4.145 -14.055 1.00 97.19 439 LYS A CA 1
ATOM 3393 C C . LYS A 1 439 ? 5.919 -3.963 -13.851 1.00 97.19 439 LYS A C 1
ATOM 3395 O O . LYS A 1 439 ? 6.731 -4.659 -14.461 1.00 97.19 439 LYS A O 1
ATOM 3400 N N . MET A 1 440 ? 6.291 -3.068 -12.944 1.00 97.31 440 MET A N 1
ATOM 3401 C CA . MET A 1 440 ? 7.678 -2.891 -12.511 1.00 97.31 440 MET A CA 1
ATOM 3402 C C . MET A 1 440 ? 7.744 -2.553 -11.022 1.00 97.31 440 MET A C 1
ATOM 3404 O O . MET A 1 440 ? 6.853 -1.889 -10.515 1.00 97.31 440 MET A O 1
ATOM 3408 N N . HIS A 1 441 ? 8.806 -2.940 -10.320 1.00 97.81 441 HIS A N 1
ATOM 3409 C CA . HIS A 1 441 ? 9.089 -2.438 -8.968 1.00 97.81 441 HIS A CA 1
ATOM 3410 C C . HIS A 1 441 ? 10.589 -2.196 -8.770 1.00 97.81 441 HIS A C 1
ATOM 3412 O O . HIS A 1 441 ? 11.411 -2.869 -9.387 1.00 97.81 441 HIS A O 1
ATOM 3418 N N . PHE A 1 442 ? 10.962 -1.228 -7.928 1.00 97.81 442 PHE A N 1
ATOM 3419 C CA . PHE A 1 442 ? 12.370 -0.933 -7.634 1.00 97.81 442 PHE A CA 1
ATOM 3420 C C . PHE A 1 442 ? 12.929 -1.829 -6.530 1.00 97.81 442 PHE A C 1
ATOM 3422 O O . PHE A 1 442 ? 12.268 -2.050 -5.512 1.00 97.81 442 PHE A O 1
ATOM 3429 N N . ILE A 1 443 ? 14.178 -2.262 -6.711 1.00 96.44 443 ILE A N 1
ATOM 3430 C CA . ILE A 1 443 ? 14.961 -3.018 -5.727 1.00 96.44 443 ILE A CA 1
ATOM 3431 C C . ILE A 1 443 ? 16.329 -2.369 -5.510 1.00 96.44 443 ILE A C 1
ATOM 3433 O O . ILE A 1 443 ? 16.824 -1.644 -6.376 1.00 96.44 443 ILE A O 1
ATOM 3437 N N . ASP A 1 444 ? 16.955 -2.673 -4.374 1.00 96.25 444 ASP A N 1
ATOM 3438 C CA . ASP A 1 444 ? 18.377 -2.398 -4.169 1.00 96.25 444 ASP A CA 1
ATOM 3439 C C . ASP A 1 444 ? 19.226 -3.202 -5.158 1.00 96.25 444 ASP A C 1
ATOM 3441 O O . ASP A 1 444 ? 18.964 -4.380 -5.417 1.00 96.25 444 ASP A O 1
ATOM 3445 N N . TYR A 1 445 ? 20.269 -2.570 -5.692 1.00 94.88 445 TYR A N 1
ATOM 3446 C CA . TYR A 1 445 ? 21.186 -3.207 -6.627 1.00 94.88 445 TYR A CA 1
ATOM 3447 C C . TYR A 1 445 ? 22.630 -2.730 -6.424 1.00 94.88 445 TYR A C 1
ATOM 3449 O O . TYR A 1 445 ? 22.851 -1.569 -6.070 1.00 94.88 445 TYR A O 1
ATOM 3457 N N . PRO A 1 446 ? 23.648 -3.584 -6.659 1.00 94.31 446 PRO A N 1
ATOM 3458 C CA . PRO A 1 446 ? 25.038 -3.162 -6.538 1.00 94.31 446 PRO A CA 1
ATOM 3459 C C . PRO A 1 446 ? 25.383 -2.019 -7.501 1.00 94.31 446 PRO A C 1
ATOM 3461 O O . PRO A 1 446 ? 25.374 -2.202 -8.722 1.00 94.31 446 PRO A O 1
ATOM 3464 N N . VAL A 1 447 ? 25.781 -0.872 -6.935 1.00 92.44 447 VAL A N 1
ATOM 3465 C CA . VAL A 1 447 ? 26.155 0.353 -7.673 1.00 92.44 447 VAL A CA 1
ATOM 3466 C C . VAL A 1 447 ? 27.223 0.083 -8.732 1.00 92.44 447 VAL A C 1
ATOM 3468 O O . VAL A 1 447 ? 27.169 0.655 -9.814 1.00 92.44 447 VAL A O 1
ATOM 3471 N N . ALA A 1 448 ? 28.157 -0.832 -8.464 1.00 90.62 448 ALA A N 1
ATOM 3472 C CA . ALA A 1 448 ? 29.218 -1.197 -9.402 1.00 90.62 448 ALA A CA 1
ATOM 3473 C C . ALA A 1 448 ? 28.701 -1.733 -10.754 1.00 90.62 448 ALA A C 1
ATOM 3475 O O . ALA A 1 448 ? 29.430 -1.678 -11.741 1.00 90.62 448 ALA A O 1
ATOM 3476 N N . THR A 1 449 ? 27.459 -2.229 -10.815 1.00 91.94 449 THR A N 1
ATOM 3477 C CA . THR A 1 449 ? 26.902 -2.833 -12.036 1.00 91.94 449 THR A CA 1
ATOM 3478 C C . THR A 1 449 ? 26.383 -1.781 -13.012 1.00 91.94 449 THR A C 1
ATOM 3480 O O . THR A 1 449 ? 26.760 -1.786 -14.179 1.00 91.94 449 THR A O 1
ATOM 3483 N N . TYR A 1 450 ? 25.544 -0.856 -12.533 1.00 93.81 450 TYR A N 1
ATOM 3484 C CA . TYR A 1 450 ? 24.812 0.099 -13.380 1.00 93.81 450 TYR A CA 1
ATOM 3485 C C . TYR A 1 450 ? 25.023 1.566 -12.979 1.00 93.81 450 TYR A C 1
ATOM 3487 O O . TYR A 1 450 ? 24.410 2.471 -13.543 1.00 93.81 450 TYR A O 1
ATOM 3495 N N . GLY A 1 451 ? 25.882 1.832 -11.996 1.00 93.62 451 GLY A N 1
ATOM 3496 C CA . GLY A 1 451 ? 26.181 3.184 -11.525 1.00 93.62 451 GLY A CA 1
ATOM 3497 C C . GLY A 1 451 ? 25.146 3.800 -10.597 1.00 93.62 451 GLY A C 1
ATOM 3498 O O . GLY A 1 451 ? 25.301 4.958 -10.219 1.00 93.62 451 GLY A O 1
ATOM 3499 N N . VAL A 1 452 ? 24.104 3.050 -10.241 1.00 95.12 452 VAL A N 1
ATOM 3500 C CA . VAL A 1 452 ? 22.978 3.497 -9.415 1.00 95.12 452 VAL A CA 1
ATOM 3501 C C . VAL A 1 452 ? 22.648 2.446 -8.359 1.00 95.12 452 VAL A C 1
ATOM 3503 O O . VAL A 1 452 ? 22.876 1.256 -8.569 1.00 95.12 452 VAL A O 1
ATOM 3506 N N . ALA A 1 453 ? 22.110 2.886 -7.222 1.00 95.06 453 ALA A N 1
ATOM 3507 C CA . ALA A 1 453 ? 21.748 2.001 -6.109 1.00 95.06 453 ALA A CA 1
ATOM 3508 C C . ALA A 1 453 ? 20.424 1.249 -6.327 1.00 95.06 453 ALA A C 1
ATOM 3510 O O . ALA A 1 453 ? 20.128 0.308 -5.594 1.00 95.06 453 ALA A O 1
ATOM 3511 N N . TYR A 1 454 ? 19.638 1.662 -7.325 1.00 96.00 454 TYR A N 1
ATOM 3512 C CA . TYR A 1 454 ? 18.302 1.142 -7.584 1.00 96.00 454 TYR A CA 1
ATOM 3513 C C . TYR A 1 454 ? 18.114 0.820 -9.060 1.00 96.00 454 TYR A C 1
ATOM 3515 O O . TYR A 1 454 ? 18.449 1.628 -9.927 1.00 96.00 454 TYR A O 1
ATOM 3523 N N . VAL A 1 455 ? 17.518 -0.337 -9.330 1.00 97.25 455 VAL A N 1
ATOM 3524 C CA . VAL A 1 455 ? 17.036 -0.728 -10.661 1.00 97.25 455 VAL A CA 1
ATOM 3525 C C . VAL A 1 455 ? 15.586 -1.165 -10.559 1.00 97.25 455 VAL A C 1
ATOM 3527 O O . VAL A 1 455 ? 15.152 -1.646 -9.508 1.00 97.25 455 VAL A O 1
ATOM 3530 N N . GLY A 1 456 ? 14.828 -0.986 -11.635 1.00 97.69 456 GLY A N 1
ATOM 3531 C CA . GLY A 1 456 ? 13.491 -1.562 -11.715 1.00 97.69 456 GLY A CA 1
ATOM 3532 C C . GLY A 1 456 ? 13.575 -3.022 -12.148 1.00 97.69 456 GLY A C 1
ATOM 3533 O O . GLY A 1 456 ? 14.446 -3.399 -12.924 1.00 97.69 456 GLY A O 1
ATOM 3534 N N . VAL A 1 457 ? 12.679 -3.856 -11.654 1.00 98.06 457 VAL A N 1
ATOM 3535 C CA . VAL A 1 457 ? 12.490 -5.236 -12.098 1.00 98.06 457 VAL A CA 1
ATOM 3536 C C . VAL A 1 457 ? 11.218 -5.263 -12.926 1.00 98.06 457 VAL A C 1
ATOM 3538 O O . VAL A 1 457 ? 10.163 -4.894 -12.416 1.00 98.06 457 VAL A O 1
ATOM 3541 N N . LEU A 1 458 ? 11.315 -5.664 -14.191 1.00 97.12 458 LEU A N 1
ATOM 3542 C CA . LEU A 1 458 ? 10.180 -5.767 -15.110 1.00 97.12 458 LEU A CA 1
ATOM 3543 C C . LEU A 1 458 ? 9.456 -7.093 -14.859 1.00 97.12 458 LEU A C 1
ATOM 3545 O O . LEU A 1 458 ? 10.091 -8.138 -14.770 1.00 97.12 458 LEU A O 1
ATOM 3549 N N . THR A 1 459 ? 8.135 -7.066 -14.722 1.00 95.81 459 THR A N 1
ATOM 3550 C CA . THR A 1 459 ? 7.327 -8.208 -14.259 1.00 95.81 459 THR A CA 1
ATOM 3551 C C . THR A 1 459 ? 6.000 -8.274 -15.004 1.00 95.81 459 THR A C 1
ATOM 3553 O O . THR A 1 459 ? 5.549 -7.268 -15.543 1.00 95.81 459 THR A O 1
ATOM 3556 N N . ASP A 1 460 ? 5.389 -9.457 -15.065 1.00 93.25 460 ASP A N 1
ATOM 3557 C CA . ASP A 1 460 ? 4.118 -9.745 -15.752 1.00 93.25 460 ASP A CA 1
ATOM 3558 C C . ASP A 1 460 ? 4.098 -9.428 -17.260 1.00 93.25 460 ASP A C 1
ATOM 3560 O O . ASP A 1 460 ? 3.060 -9.529 -17.910 1.00 93.25 460 ASP A O 1
ATOM 3564 N N . ALA A 1 461 ? 5.245 -9.070 -17.838 1.00 92.94 461 ALA A N 1
ATOM 3565 C CA . ALA A 1 461 ? 5.370 -8.761 -19.252 1.00 92.94 461 ALA A CA 1
ATOM 3566 C C . ALA A 1 461 ? 5.406 -10.037 -20.098 1.00 92.94 461 ALA A C 1
ATOM 3568 O O . ALA A 1 461 ? 6.019 -11.038 -19.714 1.00 92.94 461 ALA A O 1
ATOM 3569 N N . GLN A 1 462 ? 4.787 -9.971 -21.277 1.00 90.81 462 GLN A N 1
ATOM 3570 C CA . GLN A 1 462 ? 4.923 -10.994 -22.310 1.00 90.81 462 GLN A CA 1
ATOM 3571 C C . GLN A 1 462 ? 6.154 -10.704 -23.163 1.00 90.81 462 GLN A C 1
ATOM 3573 O O . GLN A 1 462 ? 6.391 -9.560 -23.564 1.00 90.81 462 GLN A O 1
ATOM 3578 N N . ILE A 1 463 ? 6.912 -11.755 -23.461 1.00 88.62 463 ILE A N 1
ATOM 3579 C CA . ILE A 1 463 ? 8.140 -11.688 -24.252 1.00 88.62 463 ILE A CA 1
ATOM 3580 C C . ILE A 1 463 ? 7.890 -12.251 -25.652 1.00 88.62 463 ILE A C 1
ATOM 3582 O O . ILE A 1 463 ? 7.123 -13.200 -25.826 1.00 88.62 463 ILE A O 1
ATOM 3586 N N . LEU A 1 464 ? 8.557 -11.675 -26.652 1.00 86.19 464 LEU A N 1
ATOM 3587 C CA . LEU A 1 464 ? 8.543 -12.152 -28.027 1.00 86.19 464 LEU A CA 1
ATOM 3588 C C . LEU A 1 464 ? 9.132 -13.570 -28.120 1.00 86.19 464 LEU A C 1
ATOM 3590 O O . LEU A 1 464 ? 10.331 -13.775 -27.994 1.00 86.19 464 LEU A O 1
ATOM 3594 N N . SER A 1 465 ? 8.300 -14.573 -28.377 1.00 76.75 465 SER A N 1
ATOM 3595 C CA . SER A 1 465 ? 8.738 -15.970 -28.480 1.00 76.75 465 SER A CA 1
ATOM 3596 C C . SER A 1 465 ? 8.214 -16.615 -29.760 1.00 76.75 465 SER A C 1
ATOM 3598 O O . SER A 1 465 ? 7.152 -16.252 -30.262 1.00 76.75 465 SER A O 1
ATOM 3600 N N . ASP A 1 466 ? 8.980 -17.571 -30.289 1.00 62.56 466 ASP A N 1
ATOM 3601 C CA . ASP A 1 466 ? 8.608 -18.461 -31.395 1.00 62.56 466 ASP A CA 1
ATOM 3602 C C . ASP A 1 466 ? 7.610 -19.550 -30.975 1.00 62.56 466 ASP A C 1
ATOM 3604 O O . ASP A 1 466 ? 6.964 -20.178 -31.816 1.00 62.56 466 ASP A O 1
ATOM 3608 N N . THR A 1 467 ? 7.476 -19.773 -29.669 1.00 56.59 467 THR A N 1
ATOM 3609 C CA . THR A 1 467 ? 6.660 -20.831 -29.102 1.00 56.59 467 THR A CA 1
ATOM 3610 C C . THR A 1 467 ? 5.275 -20.271 -28.793 1.00 56.59 467 THR A C 1
ATOM 3612 O O . THR A 1 467 ? 5.127 -19.313 -28.031 1.00 56.59 467 THR A O 1
ATOM 3615 N N . ALA A 1 468 ? 4.234 -20.875 -29.370 1.00 46.94 468 ALA A N 1
ATOM 3616 C CA . ALA A 1 468 ? 2.847 -20.561 -29.043 1.00 46.94 468 ALA A CA 1
ATOM 3617 C C . ALA A 1 468 ? 2.548 -20.997 -27.595 1.00 46.94 468 ALA A C 1
ATOM 3619 O O . ALA A 1 468 ? 2.165 -22.134 -27.336 1.00 46.94 468 ALA A O 1
ATOM 3620 N N . GLY A 1 469 ? 2.792 -20.100 -26.639 1.00 51.72 469 GLY A N 1
ATOM 3621 C CA . GLY A 1 469 ? 2.618 -20.355 -25.211 1.00 51.72 469 GLY A CA 1
ATOM 3622 C C . GLY A 1 469 ? 3.357 -19.320 -24.367 1.00 51.72 469 GLY A C 1
ATOM 3623 O O . GLY A 1 469 ? 4.539 -19.473 -24.091 1.00 51.72 469 GLY A O 1
ATOM 3624 N N . THR A 1 470 ? 2.642 -18.257 -23.999 1.00 56.03 470 THR A N 1
ATOM 3625 C CA . THR A 1 470 ? 2.955 -17.196 -23.019 1.00 56.03 470 THR A CA 1
ATOM 3626 C C . THR A 1 470 ? 4.231 -17.379 -22.175 1.00 56.03 470 THR A C 1
ATOM 3628 O O . THR A 1 470 ? 4.162 -17.817 -21.024 1.00 56.03 470 THR A O 1
ATOM 3631 N N . GLN A 1 471 ? 5.393 -16.963 -22.693 1.00 79.62 471 GLN A N 1
ATOM 3632 C CA . GLN A 1 471 ? 6.547 -16.669 -21.837 1.00 79.62 471 GLN A CA 1
ATOM 3633 C C . GLN A 1 471 ? 6.276 -15.344 -21.119 1.00 79.62 471 GLN A C 1
ATOM 3635 O O . GLN A 1 471 ? 6.378 -14.269 -21.712 1.00 79.62 471 GLN A O 1
ATOM 3640 N N . ILE A 1 472 ? 5.868 -15.444 -19.853 1.00 88.38 472 ILE A N 1
ATOM 3641 C CA . ILE A 1 472 ? 5.560 -14.303 -18.985 1.00 88.38 472 ILE A CA 1
ATOM 3642 C C . ILE A 1 472 ? 6.642 -14.172 -17.916 1.00 88.38 472 ILE A C 1
ATOM 3644 O O . ILE A 1 472 ? 7.131 -15.173 -17.372 1.00 88.38 472 ILE A O 1
ATOM 3648 N N . LEU A 1 473 ? 7.001 -12.928 -17.608 1.00 91.88 473 LEU A N 1
ATOM 3649 C CA . LEU A 1 473 ? 7.892 -12.598 -16.507 1.00 91.88 473 LEU A CA 1
ATOM 3650 C C . LEU A 1 473 ? 7.206 -12.782 -15.152 1.00 91.88 473 LEU A C 1
ATOM 3652 O O . LEU A 1 473 ? 6.143 -12.234 -14.887 1.00 91.88 473 LEU A O 1
ATOM 3656 N N . THR A 1 474 ? 7.861 -13.520 -14.266 1.00 93.44 474 THR A N 1
ATOM 3657 C CA . THR A 1 474 ? 7.500 -13.610 -12.849 1.00 93.44 474 THR A CA 1
ATOM 3658 C C . THR A 1 474 ? 7.694 -12.267 -12.146 1.00 93.44 474 THR A C 1
ATOM 3660 O O . THR A 1 474 ? 8.407 -11.388 -12.632 1.00 93.44 474 THR A O 1
ATOM 3663 N N . LYS A 1 475 ? 7.167 -12.147 -10.924 1.00 92.62 475 LYS A N 1
ATOM 3664 C CA . LYS A 1 475 ? 7.425 -11.006 -10.035 1.00 92.62 475 LYS A CA 1
ATOM 3665 C C . LYS A 1 475 ? 8.899 -10.841 -9.646 1.00 92.62 475 LYS A C 1
ATOM 3667 O O . LYS A 1 475 ? 9.277 -9.787 -9.169 1.00 92.62 475 LYS A O 1
ATOM 3672 N N . ALA A 1 476 ? 9.753 -11.840 -9.871 1.00 92.12 476 ALA A N 1
ATOM 3673 C CA . ALA A 1 476 ? 11.202 -11.706 -9.692 1.00 92.12 476 ALA A CA 1
ATOM 3674 C C . ALA A 1 476 ? 11.911 -11.107 -10.925 1.00 92.12 476 ALA A C 1
ATOM 3676 O O . ALA A 1 476 ? 13.131 -10.922 -10.901 1.00 92.12 476 ALA A O 1
ATOM 3677 N N . GLY A 1 477 ? 11.166 -10.859 -12.007 1.00 94.06 477 GLY A N 1
ATOM 3678 C CA . GLY A 1 477 ? 11.669 -10.433 -13.310 1.00 94.06 477 GLY A CA 1
ATOM 3679 C C . GLY A 1 477 ? 12.367 -11.532 -14.094 1.00 94.06 477 GLY A C 1
ATOM 3680 O O . GLY A 1 477 ? 13.247 -11.252 -14.894 1.00 94.06 477 GLY A O 1
ATOM 3681 N N . ARG A 1 478 ? 12.012 -12.795 -13.854 1.00 91.44 478 ARG A N 1
ATOM 3682 C CA . ARG A 1 478 ? 12.560 -13.950 -14.582 1.00 91.44 478 ARG A CA 1
ATOM 3683 C C . ARG A 1 478 ? 11.483 -14.641 -15.384 1.00 91.44 478 ARG A C 1
ATOM 3685 O O . ARG A 1 478 ? 10.325 -14.628 -14.963 1.00 91.44 478 ARG A O 1
ATOM 3692 N N . ARG A 1 479 ? 11.854 -15.303 -16.478 1.00 87.88 479 ARG A N 1
ATOM 3693 C CA . ARG A 1 479 ? 10.901 -16.099 -17.255 1.00 87.88 479 ARG A CA 1
ATOM 3694 C C . ARG A 1 479 ? 10.312 -17.217 -16.399 1.00 87.88 479 ARG A C 1
ATOM 3696 O O . ARG A 1 479 ? 11.016 -17.897 -15.650 1.00 87.88 479 ARG A O 1
ATOM 3703 N N . THR A 1 480 ? 9.001 -17.404 -16.506 1.00 84.56 480 THR A N 1
ATOM 3704 C CA . THR A 1 480 ? 8.299 -18.488 -15.811 1.00 84.56 480 THR A CA 1
ATOM 3705 C C . THR A 1 480 ? 8.890 -19.839 -16.222 1.00 84.56 480 THR A C 1
ATOM 3707 O O . THR A 1 480 ? 9.016 -20.125 -17.409 1.00 84.56 480 THR A O 1
ATOM 3710 N N . GLY A 1 481 ? 9.280 -20.657 -15.239 1.00 82.50 481 GLY A N 1
ATOM 3711 C CA . GLY A 1 481 ? 9.962 -21.938 -15.466 1.00 82.50 481 GLY A CA 1
ATOM 3712 C C . GLY A 1 481 ? 11.494 -21.863 -15.530 1.00 82.50 481 GLY A C 1
ATOM 3713 O O . GLY A 1 481 ? 12.135 -22.910 -15.517 1.00 82.50 481 GLY A O 1
ATOM 3714 N N . TYR A 1 482 ? 12.088 -20.662 -15.513 1.00 84.81 482 TYR A N 1
ATOM 3715 C CA . TYR A 1 482 ? 13.539 -20.453 -15.617 1.00 84.81 482 TYR A CA 1
ATOM 3716 C C . TYR A 1 482 ? 14.079 -19.571 -14.468 1.00 84.81 482 TYR A C 1
ATOM 3718 O O . TYR A 1 482 ? 14.515 -18.439 -14.676 1.00 84.81 482 TYR A O 1
ATOM 3726 N N . PRO A 1 483 ? 14.059 -20.058 -13.211 1.00 81.19 483 PRO A N 1
ATOM 3727 C CA . PRO A 1 483 ? 14.382 -19.249 -12.029 1.00 81.19 483 PRO A CA 1
ATOM 3728 C C . PRO A 1 483 ? 15.868 -18.877 -11.892 1.00 81.19 483 PRO A C 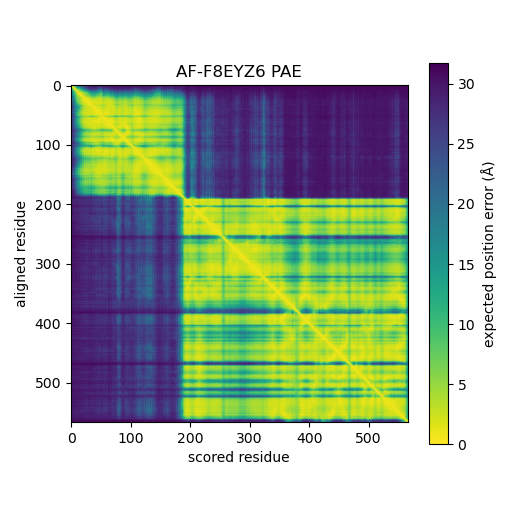1
ATOM 3730 O O . PRO A 1 483 ? 16.203 -18.032 -11.064 1.00 81.19 483 PRO A O 1
ATOM 3733 N N . THR A 1 484 ? 16.757 -19.503 -12.667 1.00 85.75 484 THR A N 1
ATOM 3734 C CA . THR A 1 484 ? 18.206 -19.240 -12.658 1.00 85.75 484 THR A CA 1
ATOM 3735 C C . THR A 1 484 ? 18.636 -18.188 -13.672 1.00 85.75 484 THR A C 1
ATOM 3737 O O . THR A 1 484 ? 19.808 -17.830 -13.697 1.00 85.75 484 THR A O 1
ATOM 3740 N N . GLU A 1 485 ? 17.725 -17.721 -14.525 1.00 86.56 485 GLU A N 1
ATOM 3741 C CA . GLU A 1 485 ? 18.044 -16.696 -15.513 1.00 86.56 485 GLU A CA 1
ATOM 3742 C C . GLU A 1 485 ? 18.263 -15.326 -14.881 1.00 86.56 485 GLU A C 1
ATOM 3744 O O . GLU A 1 485 ? 17.781 -15.018 -13.778 1.00 86.56 485 GLU A O 1
ATOM 3749 N N . ASP A 1 486 ? 18.986 -14.500 -15.632 1.00 89.75 486 ASP A N 1
ATOM 3750 C CA . ASP A 1 486 ? 19.130 -13.090 -15.329 1.00 89.75 486 ASP A CA 1
ATOM 3751 C C . ASP A 1 486 ? 17.768 -12.396 -15.338 1.00 89.75 486 ASP A C 1
ATOM 3753 O O . ASP A 1 486 ? 16.808 -12.797 -16.006 1.00 89.75 486 ASP A O 1
ATOM 3757 N N . ARG A 1 487 ? 17.680 -11.346 -14.525 1.00 93.19 487 ARG A N 1
ATOM 3758 C CA . ARG A 1 487 ? 16.457 -10.567 -14.392 1.00 93.19 487 ARG A CA 1
ATOM 3759 C C . ARG A 1 487 ? 16.294 -9.640 -15.585 1.00 93.19 487 ARG A C 1
ATOM 3761 O O . ARG A 1 487 ? 17.258 -9.059 -16.071 1.00 93.19 487 ARG A O 1
ATOM 3768 N N . TRP A 1 488 ? 15.046 -9.430 -15.959 1.00 94.56 488 TRP A N 1
ATOM 3769 C CA . TRP A 1 488 ? 14.613 -8.394 -16.875 1.00 94.56 488 TRP A CA 1
ATOM 3770 C C . TRP A 1 488 ? 14.463 -7.111 -16.071 1.00 94.56 488 TRP A C 1
ATOM 3772 O O . TRP A 1 488 ? 13.683 -7.039 -15.117 1.00 94.56 488 TRP A O 1
ATOM 3782 N N . LEU A 1 489 ? 15.282 -6.122 -16.404 1.00 96.50 489 LEU A N 1
ATOM 3783 C CA . LEU A 1 489 ? 15.519 -4.965 -15.556 1.00 96.50 489 LEU A CA 1
ATOM 3784 C C . LEU A 1 489 ? 15.227 -3.659 -16.288 1.00 96.50 489 LEU A C 1
ATOM 3786 O O . LEU A 1 489 ? 15.335 -3.552 -17.505 1.00 96.50 489 LEU A O 1
ATOM 3790 N N . PHE A 1 490 ? 14.912 -2.644 -15.499 1.00 96.06 490 PHE A N 1
ATOM 3791 C CA . PHE A 1 490 ? 14.918 -1.251 -15.883 1.00 96.06 490 PHE A CA 1
ATOM 3792 C C . PHE A 1 490 ? 16.196 -0.589 -15.339 1.00 96.06 490 PHE A C 1
ATOM 3794 O O . PHE A 1 490 ? 16.313 -0.402 -14.122 1.00 96.06 490 PHE A O 1
ATOM 3801 N N . HIS A 1 491 ? 17.179 -0.303 -16.200 1.00 95.69 491 HIS A N 1
ATOM 3802 C CA . HIS A 1 491 ? 18.518 0.152 -15.785 1.00 95.69 491 HIS A CA 1
ATOM 3803 C C . HIS A 1 491 ? 19.236 1.013 -16.836 1.00 95.69 491 HIS A C 1
ATOM 3805 O O . HIS A 1 491 ? 18.779 1.169 -17.957 1.00 95.69 491 HIS A O 1
ATOM 3811 N N . SER A 1 492 ? 20.385 1.589 -16.482 1.00 93.62 492 SER A N 1
ATOM 3812 C CA . SER A 1 492 ? 21.195 2.404 -17.395 1.00 93.62 492 SER A CA 1
ATOM 3813 C C . SER A 1 492 ? 21.928 1.578 -18.458 1.00 93.62 492 SER A C 1
ATOM 3815 O O . SER A 1 492 ? 22.354 0.452 -18.197 1.00 93.62 492 SER A O 1
ATOM 3817 N N . PHE A 1 493 ? 22.155 2.173 -19.630 1.00 89.88 493 PHE A N 1
ATOM 3818 C CA . PHE A 1 493 ? 22.859 1.538 -20.746 1.00 89.88 493 PHE A CA 1
ATOM 3819 C C . PHE A 1 493 ? 24.009 2.386 -21.299 1.00 89.88 493 PHE A C 1
ATOM 3821 O O . PHE A 1 493 ? 24.018 3.618 -21.221 1.00 89.88 493 PHE A O 1
ATOM 3828 N N . ASP A 1 494 ? 24.975 1.710 -21.924 1.00 87.69 494 ASP A N 1
ATOM 3829 C CA . ASP A 1 494 ? 25.956 2.345 -22.805 1.00 87.69 494 ASP A CA 1
ATOM 3830 C C . ASP A 1 494 ? 25.317 2.808 -24.138 1.00 87.69 494 ASP A C 1
ATOM 3832 O O . ASP A 1 494 ? 24.224 2.380 -24.511 1.00 87.69 494 ASP A O 1
ATOM 3836 N N . LYS A 1 495 ? 26.005 3.679 -24.890 1.00 83.69 495 LYS A N 1
ATOM 3837 C CA . LYS A 1 495 ? 25.510 4.279 -26.150 1.00 83.69 495 LYS A CA 1
ATOM 3838 C C . LYS A 1 495 ? 25.229 3.278 -27.287 1.00 83.69 495 LYS A C 1
ATOM 3840 O O . LYS A 1 495 ? 24.528 3.576 -28.256 1.00 83.69 495 LYS A O 1
ATOM 3845 N N . GLY A 1 496 ? 25.848 2.107 -27.250 1.00 76.88 496 GLY A N 1
ATOM 3846 C CA . GLY A 1 496 ? 25.730 1.048 -28.249 1.00 76.88 496 GLY A CA 1
ATOM 3847 C C . GLY A 1 496 ? 25.068 -0.215 -27.711 1.00 76.88 496 GLY A C 1
ATOM 3848 O O . GLY A 1 496 ? 25.116 -1.245 -28.397 1.00 76.88 496 GLY A O 1
ATOM 3849 N N . ALA A 1 497 ? 24.500 -0.173 -26.508 1.00 77.38 497 ALA A N 1
ATOM 3850 C CA . ALA A 1 497 ? 24.030 -1.351 -25.809 1.00 77.38 497 ALA A CA 1
ATOM 3851 C C . ALA A 1 497 ? 22.843 -1.998 -26.529 1.00 77.38 497 ALA A C 1
ATOM 3853 O O . ALA A 1 497 ? 22.239 -1.425 -27.441 1.00 77.38 497 ALA A O 1
ATOM 3854 N N . SER A 1 498 ? 22.571 -3.240 -26.151 1.00 77.50 498 SER A N 1
ATOM 3855 C CA . SER A 1 498 ? 21.336 -3.934 -26.497 1.00 77.50 498 SER A CA 1
ATOM 3856 C C . SER A 1 498 ? 20.469 -3.990 -25.259 1.00 77.50 498 SER A C 1
ATOM 3858 O O . SER A 1 498 ? 21.018 -4.211 -24.182 1.00 77.50 498 SER A O 1
ATOM 3860 N N . SER A 1 499 ? 19.155 -3.873 -25.429 1.00 81.44 499 SER A N 1
ATOM 3861 C CA . SER A 1 499 ? 18.192 -4.144 -24.363 1.00 81.44 499 SER A CA 1
ATOM 3862 C C . SER A 1 499 ? 18.421 -5.529 -23.748 1.00 81.44 499 SER A C 1
ATOM 3864 O O . SER A 1 499 ? 18.446 -5.651 -22.530 1.00 81.44 499 SER A O 1
ATOM 3866 N N . ALA A 1 500 ? 18.624 -6.568 -24.573 1.00 81.88 500 ALA A N 1
ATOM 3867 C CA . ALA A 1 500 ? 18.689 -7.965 -24.123 1.00 81.88 500 ALA A CA 1
ATOM 3868 C C . ALA A 1 500 ? 17.515 -8.358 -23.192 1.00 81.88 500 ALA A C 1
ATOM 3870 O O . ALA A 1 500 ? 17.661 -9.214 -22.325 1.00 81.88 500 ALA A O 1
ATOM 3871 N N . GLY A 1 501 ? 16.353 -7.722 -23.378 1.00 81.44 501 GLY A N 1
ATOM 3872 C CA . GLY A 1 501 ? 15.156 -7.872 -22.552 1.00 81.44 501 GLY A CA 1
ATOM 3873 C C . GLY A 1 501 ? 14.965 -6.777 -21.495 1.00 81.44 501 GLY A C 1
ATOM 3874 O O . GLY A 1 501 ? 13.870 -6.582 -20.976 1.00 81.44 501 GLY A O 1
ATOM 3875 N N . CYS A 1 502 ? 15.995 -5.997 -21.202 1.00 91.38 502 CYS A N 1
ATOM 3876 C CA . CYS A 1 502 ? 15.930 -4.882 -20.267 1.00 91.38 502 CYS A CA 1
ATOM 3877 C C . CYS A 1 502 ? 15.490 -3.575 -20.951 1.00 91.38 502 CYS A C 1
ATOM 3879 O O . CYS A 1 502 ? 15.567 -3.436 -22.168 1.00 91.38 502 CYS A O 1
ATOM 3881 N N . ILE A 1 503 ? 15.035 -2.588 -20.186 1.00 92.19 503 ILE A N 1
ATOM 3882 C CA . ILE A 1 503 ? 14.634 -1.273 -20.708 1.00 92.19 503 ILE A CA 1
ATOM 3883 C C . ILE A 1 503 ? 15.392 -0.183 -19.961 1.00 92.19 503 ILE A C 1
ATOM 3885 O O . ILE A 1 503 ? 15.640 -0.325 -18.770 1.00 92.19 503 ILE A O 1
ATOM 3889 N N . GLY A 1 504 ? 15.773 0.918 -20.599 1.00 92.88 504 GLY A N 1
ATOM 3890 C CA . GLY A 1 504 ? 16.280 2.052 -19.832 1.00 92.88 504 GLY A CA 1
ATOM 3891 C C . GLY A 1 504 ? 17.098 3.080 -20.595 1.00 92.88 504 GLY A C 1
ATOM 3892 O O . GLY A 1 504 ? 17.285 2.954 -21.806 1.00 92.88 504 GLY A O 1
ATOM 3893 N N . PRO A 1 505 ? 17.555 4.133 -19.898 1.00 92.31 505 PRO A N 1
ATOM 3894 C CA . PRO A 1 505 ? 18.162 5.283 -20.545 1.00 92.31 505 PRO A CA 1
ATOM 3895 C C . PRO A 1 505 ? 19.560 4.950 -21.067 1.00 92.31 505 PRO A C 1
ATOM 3897 O O . PRO A 1 505 ? 20.401 4.383 -20.357 1.00 92.31 505 PRO A O 1
ATOM 3900 N N . MET A 1 506 ? 19.826 5.357 -22.304 1.00 89.00 506 MET A N 1
ATOM 3901 C CA . MET A 1 506 ? 21.125 5.194 -22.946 1.00 89.00 506 MET A CA 1
ATOM 3902 C C . MET A 1 506 ? 22.036 6.391 -22.683 1.00 89.00 506 MET A C 1
ATOM 3904 O O . MET A 1 506 ? 21.598 7.530 -22.537 1.00 89.00 506 MET A O 1
ATOM 3908 N N . SER A 1 507 ? 23.341 6.129 -22.639 1.00 89.50 507 SER A N 1
ATOM 3909 C CA . SER A 1 507 ? 24.351 7.182 -22.571 1.00 89.50 507 SER A CA 1
ATOM 3910 C C . SER A 1 507 ? 24.506 7.916 -23.903 1.00 89.50 507 SER A C 1
ATOM 3912 O O . SER A 1 507 ? 24.604 7.284 -24.952 1.00 89.50 507 SER A O 1
ATOM 3914 N N . ASP A 1 508 ? 24.707 9.234 -23.854 1.00 86.06 508 ASP A N 1
ATOM 3915 C CA . ASP A 1 508 ? 25.123 10.009 -25.035 1.00 86.06 508 ASP A CA 1
ATOM 3916 C C . ASP A 1 508 ? 26.623 9.862 -25.334 1.00 86.06 508 ASP A C 1
ATOM 3918 O O . ASP A 1 508 ? 27.118 10.271 -26.394 1.00 86.06 508 ASP A O 1
ATOM 3922 N N . ILE A 1 509 ? 27.366 9.250 -24.410 1.00 81.81 509 ILE A N 1
ATOM 3923 C CA . ILE A 1 509 ? 28.819 9.147 -24.429 1.00 81.81 509 ILE A CA 1
ATOM 3924 C C . ILE A 1 509 ? 29.219 7.836 -25.084 1.00 81.81 509 ILE A C 1
ATOM 3926 O O . ILE A 1 509 ? 28.830 6.748 -24.663 1.00 81.81 509 ILE A O 1
ATOM 3930 N N . ASN A 1 510 ? 30.093 7.927 -26.079 1.00 77.56 510 ASN A N 1
ATOM 3931 C CA . ASN A 1 510 ? 30.695 6.754 -26.695 1.00 77.56 510 ASN A CA 1
ATOM 3932 C C . ASN A 1 510 ? 31.902 6.258 -25.875 1.00 77.56 510 ASN A C 1
ATOM 3934 O O . ASN A 1 510 ? 33.035 6.291 -26.351 1.00 77.56 510 ASN A O 1
ATOM 3938 N N . SER A 1 511 ? 31.677 5.877 -24.613 1.00 73.94 511 SER A N 1
ATOM 3939 C CA . SER A 1 511 ? 32.724 5.364 -23.723 1.00 73.94 511 SER A CA 1
ATOM 3940 C C . SER A 1 511 ? 32.237 4.141 -22.942 1.00 73.94 511 SER A C 1
ATOM 3942 O O . SER A 1 511 ? 31.359 4.277 -22.086 1.00 73.94 511 SER A O 1
ATOM 3944 N N . PRO A 1 512 ? 32.834 2.955 -23.165 1.00 66.31 512 PRO A N 1
ATOM 3945 C CA . PRO A 1 512 ? 32.435 1.725 -22.484 1.00 66.31 512 PRO A CA 1
ATOM 3946 C C . PRO A 1 512 ? 32.794 1.712 -20.988 1.00 66.31 512 PRO A C 1
ATOM 3948 O O . PRO A 1 512 ? 32.362 0.815 -20.275 1.00 66.31 512 PRO A O 1
ATOM 3951 N N . ILE A 1 513 ? 33.561 2.696 -20.503 1.00 68.81 513 ILE A N 1
ATOM 3952 C CA . ILE A 1 513 ? 34.048 2.753 -19.113 1.00 68.81 513 ILE A CA 1
ATOM 3953 C C . ILE A 1 513 ? 33.197 3.688 -18.238 1.00 68.81 513 ILE A C 1
ATOM 3955 O O . ILE A 1 513 ? 33.182 3.539 -17.025 1.00 68.81 513 ILE A O 1
ATOM 3959 N N . ILE A 1 514 ? 32.511 4.673 -18.828 1.00 84.31 514 ILE A N 1
ATOM 3960 C CA . ILE A 1 514 ? 31.955 5.814 -18.073 1.00 84.31 514 ILE A CA 1
ATOM 3961 C C . ILE A 1 514 ? 30.414 5.811 -18.046 1.00 84.31 514 ILE A C 1
ATOM 3963 O O . ILE A 1 514 ? 29.796 6.540 -17.269 1.00 84.31 514 ILE A O 1
ATOM 3967 N N . TRP A 1 515 ? 29.762 4.967 -18.852 1.00 85.25 515 TRP A N 1
ATOM 3968 C CA . TRP A 1 515 ? 28.297 4.909 -18.942 1.00 85.25 515 TRP A CA 1
ATOM 3969 C C . TRP A 1 515 ? 27.610 4.545 -17.612 1.00 85.25 515 TRP A C 1
ATOM 3971 O O . TRP A 1 515 ? 26.484 4.985 -17.375 1.00 85.25 515 TRP A O 1
ATOM 3981 N N . ASN A 1 516 ? 28.299 3.806 -16.735 1.00 90.06 516 ASN A N 1
ATOM 3982 C CA . ASN A 1 516 ? 27.854 3.410 -15.398 1.00 90.06 516 ASN A CA 1
ATOM 3983 C C . ASN A 1 516 ? 28.317 4.389 -14.293 1.00 90.06 516 ASN A C 1
ATOM 3985 O O . ASN A 1 516 ? 28.435 4.004 -13.134 1.00 90.06 516 ASN A O 1
ATOM 3989 N N . SER A 1 517 ? 28.609 5.653 -14.619 1.00 91.25 517 SER A N 1
ATOM 3990 C CA . SER A 1 517 ? 28.966 6.682 -13.632 1.00 91.25 517 SER A CA 1
ATOM 3991 C C . SER A 1 517 ? 27.875 7.742 -13.515 1.00 91.25 517 SER A C 1
ATOM 3993 O O . SER A 1 517 ? 27.772 8.615 -14.377 1.00 91.25 517 SER A O 1
ATOM 3995 N N . ALA A 1 518 ? 27.084 7.717 -12.437 1.00 90.50 518 ALA A N 1
ATOM 3996 C CA . ALA A 1 518 ? 26.015 8.698 -12.206 1.00 90.50 518 ALA A CA 1
ATOM 3997 C C . ALA A 1 518 ? 26.516 10.144 -12.016 1.00 90.50 518 ALA A C 1
ATOM 3999 O O . ALA A 1 518 ? 25.744 11.087 -12.165 1.00 90.50 518 ALA A O 1
ATOM 4000 N N . ALA A 1 519 ? 27.805 10.333 -11.716 1.00 87.31 519 ALA A N 1
ATOM 4001 C CA . ALA A 1 519 ? 28.419 11.650 -11.551 1.00 87.31 519 ALA A CA 1
ATOM 4002 C C . ALA A 1 519 ? 28.882 12.280 -12.875 1.00 87.31 519 ALA A C 1
ATOM 4004 O O . ALA A 1 519 ? 29.222 13.462 -12.909 1.00 87.31 519 ALA A O 1
ATOM 4005 N N . TYR A 1 520 ? 28.943 11.509 -13.965 1.00 83.50 520 TYR A N 1
ATOM 4006 C CA . TYR A 1 520 ? 29.467 12.029 -15.217 1.00 83.50 520 TYR A CA 1
ATOM 4007 C C . TYR A 1 520 ? 28.422 12.870 -15.958 1.00 83.50 520 TYR A C 1
ATOM 4009 O O . TYR A 1 520 ? 27.448 12.354 -16.506 1.00 83.50 520 TYR A O 1
ATOM 4017 N N . SER A 1 521 ? 28.694 14.170 -16.035 1.00 79.81 521 SER A N 1
ATOM 4018 C CA . SER A 1 521 ? 27.973 15.130 -16.864 1.00 79.81 521 SER A CA 1
ATOM 4019 C C . SER A 1 521 ? 28.966 16.164 -17.390 1.00 79.81 521 SER A C 1
ATOM 4021 O O . SER A 1 521 ? 29.605 16.870 -16.610 1.00 79.81 521 SER A O 1
ATOM 4023 N N . THR A 1 522 ? 29.101 16.268 -18.711 1.00 79.25 522 THR A N 1
ATOM 4024 C CA . THR A 1 522 ? 29.839 17.356 -19.376 1.00 79.25 522 THR A CA 1
ATOM 4025 C C . THR A 1 522 ? 28.888 18.132 -20.285 1.00 79.25 522 THR A C 1
ATOM 4027 O O . THR A 1 522 ? 27.762 17.694 -20.516 1.00 79.25 522 THR A O 1
ATOM 4030 N N . SER A 1 523 ? 29.286 19.322 -20.748 1.00 74.00 523 SER A N 1
ATOM 4031 C CA . SER A 1 523 ? 28.408 20.189 -21.550 1.00 74.00 523 SER A CA 1
ATOM 4032 C C . SER A 1 523 ? 27.867 19.442 -22.779 1.00 74.00 523 SER A C 1
ATOM 4034 O O . SER A 1 523 ? 28.614 19.180 -23.719 1.00 74.00 523 SER A O 1
ATOM 4036 N N . GLY A 1 524 ? 26.579 19.084 -22.744 1.00 70.81 524 GLY A N 1
ATOM 4037 C CA . GLY A 1 524 ? 25.881 18.367 -23.815 1.00 70.81 524 GLY A CA 1
ATOM 4038 C C . GLY A 1 524 ? 26.118 16.851 -23.890 1.00 70.81 524 GLY A C 1
ATOM 4039 O O . GLY A 1 524 ? 25.858 16.268 -24.939 1.00 70.81 524 GLY A O 1
ATOM 4040 N N . SER A 1 525 ? 26.650 16.193 -22.852 1.00 83.19 525 SER A N 1
ATOM 4041 C CA . SER A 1 525 ? 26.796 14.726 -22.839 1.00 83.19 525 SER A CA 1
ATOM 4042 C C . SER A 1 525 ? 26.738 14.131 -21.434 1.00 83.19 525 SER A C 1
ATOM 4044 O O . SER A 1 525 ? 27.543 14.480 -20.561 1.00 83.19 525 SER A O 1
ATOM 4046 N N . GLN A 1 526 ? 25.834 13.170 -21.242 1.00 91.38 526 GLN A N 1
ATOM 4047 C CA . GLN A 1 526 ? 25.599 12.504 -19.964 1.00 91.38 526 GLN A CA 1
ATOM 4048 C C . GLN A 1 526 ? 25.665 10.973 -20.079 1.00 91.38 526 GLN A C 1
ATOM 4050 O O . GLN A 1 526 ? 25.495 10.364 -21.144 1.00 91.38 526 GLN A O 1
ATOM 4055 N N . SER A 1 527 ? 25.988 10.328 -18.958 1.00 92.81 527 SER A N 1
ATOM 4056 C CA . SER A 1 527 ? 26.013 8.869 -18.863 1.00 92.81 527 SER A CA 1
ATOM 4057 C C . SER A 1 527 ? 24.598 8.296 -18.726 1.00 92.81 527 SER A C 1
ATOM 4059 O O . SER A 1 527 ? 23.691 8.965 -18.230 1.00 92.81 527 SER A O 1
ATOM 4061 N N . GLY A 1 528 ? 24.399 7.032 -19.113 1.00 92.38 528 GLY A N 1
ATOM 4062 C CA . GLY A 1 528 ? 23.122 6.353 -18.873 1.00 92.38 528 GLY A CA 1
ATOM 4063 C C . GLY A 1 528 ? 22.804 6.296 -17.374 1.00 92.38 528 GLY A C 1
ATOM 4064 O O . GLY A 1 528 ? 21.663 6.496 -16.965 1.00 92.38 528 GLY A O 1
ATOM 4065 N N . ALA A 1 529 ? 23.824 6.091 -16.533 1.00 95.19 529 ALA A N 1
ATOM 4066 C CA . ALA A 1 529 ? 23.681 6.112 -15.079 1.00 95.19 529 ALA A CA 1
ATOM 4067 C C . ALA A 1 529 ? 23.281 7.487 -14.533 1.00 95.19 529 ALA A C 1
ATOM 4069 O O . ALA A 1 529 ? 22.509 7.546 -13.581 1.00 95.19 529 ALA A O 1
ATOM 4070 N N . TYR A 1 530 ? 23.751 8.587 -15.131 1.00 95.38 530 TYR A N 1
ATOM 4071 C CA . TYR A 1 530 ? 23.314 9.934 -14.759 1.00 95.38 530 TYR A CA 1
ATOM 4072 C C . TYR A 1 530 ? 21.810 10.087 -14.995 1.00 95.38 530 TYR A C 1
ATOM 4074 O O . TYR A 1 530 ? 21.085 10.489 -14.086 1.00 95.38 530 TYR A O 1
ATOM 4082 N N . TYR A 1 531 ? 21.326 9.704 -16.181 1.00 94.75 531 TYR A N 1
ATOM 4083 C CA . TYR A 1 531 ? 19.903 9.762 -16.517 1.00 94.75 531 TYR A CA 1
ATOM 4084 C C . TYR A 1 531 ? 19.054 8.869 -15.615 1.00 94.75 531 TYR A C 1
ATOM 4086 O O . TYR A 1 531 ? 18.038 9.313 -15.080 1.00 94.75 531 TYR A O 1
ATOM 4094 N N . MET A 1 532 ? 19.512 7.639 -15.377 1.00 95.88 532 MET A N 1
ATOM 4095 C CA . MET A 1 532 ? 18.867 6.718 -14.448 1.00 95.88 532 MET A CA 1
ATOM 4096 C C . MET A 1 532 ? 18.801 7.299 -13.029 1.00 95.88 532 MET A C 1
ATOM 4098 O O . MET A 1 532 ? 17.764 7.216 -12.376 1.00 95.88 532 MET A O 1
ATOM 4102 N N . GLN A 1 533 ? 19.865 7.959 -12.564 1.00 96.12 533 GLN A N 1
ATOM 4103 C CA . GLN A 1 533 ? 19.876 8.618 -11.261 1.00 96.12 533 GLN A CA 1
ATOM 4104 C C . GLN A 1 533 ? 18.887 9.791 -11.193 1.00 96.12 533 GLN A C 1
ATOM 4106 O O . GLN A 1 533 ? 18.254 9.967 -10.156 1.00 96.12 533 GLN A O 1
ATOM 4111 N N . GLN A 1 534 ? 18.702 10.569 -12.268 1.00 95.88 534 GLN A N 1
ATOM 4112 C CA . GLN A 1 534 ? 17.679 11.628 -12.296 1.00 95.88 534 GLN A CA 1
ATOM 4113 C C . GLN A 1 534 ? 16.264 11.053 -12.176 1.00 95.88 534 GLN A C 1
ATOM 4115 O O . GLN A 1 534 ? 15.466 11.564 -11.393 1.00 95.88 534 GLN A O 1
ATOM 4120 N N . ILE A 1 535 ? 15.981 9.952 -12.881 1.00 96.56 535 ILE A N 1
ATOM 4121 C CA . ILE A 1 535 ? 14.706 9.230 -12.766 1.00 96.56 535 ILE A CA 1
ATOM 4122 C C . ILE A 1 535 ? 14.508 8.748 -11.325 1.00 96.56 535 ILE A C 1
ATOM 4124 O O . ILE A 1 535 ? 13.490 9.048 -10.710 1.00 96.56 535 ILE A O 1
ATOM 4128 N N . VAL A 1 536 ? 15.497 8.067 -10.742 1.00 95.94 536 VAL A N 1
ATOM 4129 C CA . VAL A 1 536 ? 15.439 7.587 -9.352 1.00 95.94 536 VAL A CA 1
ATOM 4130 C C . VAL A 1 536 ? 15.231 8.740 -8.363 1.00 95.94 536 VAL A C 1
ATOM 4132 O O . VAL A 1 536 ? 14.385 8.632 -7.478 1.00 95.94 536 VAL A O 1
ATOM 4135 N N . ASN A 1 537 ? 15.933 9.864 -8.525 1.00 96.19 537 ASN A N 1
ATOM 4136 C CA . ASN A 1 537 ? 15.761 11.048 -7.679 1.00 96.19 537 ASN A CA 1
ATOM 4137 C C . ASN A 1 537 ? 14.337 11.609 -7.786 1.00 96.19 537 ASN A C 1
ATOM 4139 O O . ASN A 1 537 ? 13.725 11.939 -6.768 1.00 96.19 537 ASN A O 1
ATOM 4143 N N . GLN A 1 538 ? 13.790 11.696 -9.000 1.00 97.19 538 GLN A N 1
ATOM 4144 C CA . GLN A 1 538 ? 12.424 12.160 -9.206 1.00 97.19 538 GLN A CA 1
ATOM 4145 C C . GLN A 1 538 ? 11.420 11.224 -8.527 1.00 97.19 538 GLN A C 1
ATOM 4147 O O . GLN A 1 538 ? 10.620 11.664 -7.702 1.00 97.19 538 GLN A O 1
ATOM 4152 N N . LEU A 1 539 ? 11.476 9.929 -8.838 1.00 97.00 539 LEU A N 1
ATOM 4153 C CA . LEU A 1 539 ? 10.483 8.954 -8.391 1.00 97.00 539 LEU A CA 1
ATOM 4154 C C . LEU A 1 539 ? 10.590 8.667 -6.888 1.00 97.00 539 LEU A C 1
ATOM 4156 O O . LEU A 1 539 ? 9.589 8.689 -6.175 1.00 97.00 539 LEU A O 1
ATOM 4160 N N . MET A 1 540 ? 11.796 8.407 -6.387 1.00 95.19 540 MET A N 1
ATOM 4161 C CA . MET A 1 540 ? 11.999 7.926 -5.020 1.00 95.19 540 MET A CA 1
ATOM 4162 C C . MET A 1 540 ? 12.307 9.036 -4.018 1.00 95.19 540 MET A C 1
ATOM 4164 O O . MET A 1 540 ? 11.966 8.889 -2.852 1.00 95.19 540 MET A O 1
ATOM 4168 N N . SER A 1 541 ? 12.933 10.145 -4.424 1.00 94.06 541 SER A N 1
ATOM 4169 C CA . SER A 1 541 ? 13.251 11.237 -3.489 1.00 94.06 541 SER A CA 1
ATOM 4170 C C . SER A 1 541 ? 12.203 12.345 -3.517 1.00 94.06 541 SER A C 1
ATOM 4172 O O . SER A 1 541 ? 11.711 12.735 -2.463 1.00 94.06 541 SER A O 1
ATOM 4174 N N . GLN A 1 542 ? 11.819 12.837 -4.700 1.00 95.50 542 GLN A N 1
ATOM 4175 C CA . GLN A 1 542 ? 10.850 13.937 -4.803 1.00 95.50 542 GLN A CA 1
ATOM 4176 C C . GLN A 1 542 ? 9.408 13.440 -4.659 1.00 95.50 542 GLN A C 1
ATOM 4178 O O . GLN A 1 542 ? 8.643 13.928 -3.828 1.00 95.50 542 GLN A O 1
ATOM 4183 N N . TRP A 1 543 ? 9.033 12.421 -5.431 1.00 96.50 543 TRP A N 1
ATOM 4184 C CA . TRP A 1 543 ? 7.705 11.815 -5.356 1.00 96.50 543 TRP A CA 1
ATOM 4185 C C . TRP A 1 543 ? 7.551 10.847 -4.183 1.00 96.50 543 TRP A C 1
ATOM 4187 O O . TRP A 1 543 ? 6.416 10.559 -3.799 1.00 96.50 543 TRP A O 1
ATOM 4197 N N . GLY A 1 544 ? 8.668 10.401 -3.594 1.00 95.25 544 GLY A N 1
ATOM 4198 C CA . GLY A 1 544 ? 8.754 9.456 -2.477 1.00 95.25 544 GLY A CA 1
ATOM 4199 C C . GLY A 1 544 ? 8.020 8.145 -2.706 1.00 95.25 544 GLY A C 1
ATOM 4200 O O . GLY A 1 544 ? 7.318 7.658 -1.819 1.00 95.25 544 GLY A O 1
ATOM 4201 N N . ILE A 1 545 ? 8.185 7.595 -3.908 1.00 96.25 545 ILE A N 1
ATOM 4202 C CA . ILE A 1 545 ? 7.829 6.218 -4.214 1.00 96.25 545 ILE A CA 1
ATOM 4203 C C . ILE A 1 545 ? 8.821 5.293 -3.501 1.00 96.25 545 ILE A C 1
ATOM 4205 O O . ILE A 1 545 ? 10.037 5.468 -3.584 1.00 96.25 545 ILE A O 1
ATOM 4209 N N . TYR A 1 546 ? 8.288 4.316 -2.778 1.00 94.88 546 TYR A N 1
ATOM 4210 C CA . TYR A 1 546 ? 9.054 3.387 -1.955 1.00 94.88 546 TYR A CA 1
ATOM 4211 C C . TYR A 1 546 ? 9.492 2.143 -2.745 1.00 94.88 546 TYR A C 1
ATOM 4213 O O . TYR A 1 546 ? 8.972 1.847 -3.824 1.00 94.88 546 TYR A O 1
ATOM 4221 N N . LYS A 1 547 ? 10.476 1.411 -2.209 1.00 95.06 547 LYS A N 1
ATOM 4222 C CA . LYS A 1 547 ? 10.971 0.159 -2.807 1.00 95.06 547 LYS A CA 1
ATOM 4223 C C . LYS A 1 547 ? 9.861 -0.887 -2.823 1.00 95.06 547 LYS A C 1
ATOM 4225 O O . LYS A 1 547 ? 9.069 -0.955 -1.893 1.00 95.06 547 LYS A O 1
ATOM 4230 N N . GLY A 1 548 ? 9.800 -1.696 -3.873 1.00 96.12 548 GLY A N 1
ATOM 4231 C CA . GLY A 1 548 ? 8.744 -2.699 -4.001 1.00 96.12 548 GLY A CA 1
ATOM 4232 C C . GLY A 1 548 ? 7.353 -2.152 -4.340 1.00 96.12 548 GLY A C 1
ATOM 4233 O O . GLY A 1 548 ? 6.443 -2.960 -4.516 1.00 96.12 548 GLY A O 1
ATOM 4234 N N . TYR A 1 549 ? 7.169 -0.829 -4.478 1.00 98.00 549 TYR A N 1
ATOM 4235 C CA . TYR A 1 549 ? 5.953 -0.279 -5.078 1.00 98.00 549 TYR A CA 1
ATOM 4236 C C . TYR A 1 549 ? 5.805 -0.789 -6.513 1.00 98.00 549 TYR A C 1
ATOM 4238 O O . TYR A 1 549 ? 6.746 -0.715 -7.308 1.00 98.00 549 TYR A O 1
ATOM 4246 N N . GLU A 1 550 ? 4.617 -1.287 -6.842 1.00 96.38 550 GLU A N 1
ATOM 4247 C CA . GLU A 1 550 ? 4.329 -1.874 -8.142 1.00 96.38 550 GLU A CA 1
ATOM 4248 C C . GLU A 1 550 ? 3.795 -0.821 -9.125 1.00 96.38 550 GLU A C 1
ATOM 4250 O O . GLU A 1 550 ? 2.618 -0.468 -9.131 1.00 96.38 550 GLU A O 1
ATOM 4255 N N . PHE A 1 551 ? 4.668 -0.334 -9.996 1.00 96.81 551 PHE A N 1
ATOM 4256 C CA . PHE A 1 551 ? 4.318 0.560 -11.090 1.00 96.81 551 PHE A CA 1
ATOM 4257 C C . PHE A 1 551 ? 3.460 -0.154 -12.129 1.00 96.81 551 PHE A C 1
ATOM 4259 O O . PHE A 1 551 ? 3.765 -1.277 -12.539 1.00 96.81 551 PHE A O 1
ATOM 4266 N N . SER A 1 552 ? 2.453 0.555 -12.638 1.00 96.75 552 SER A N 1
ATOM 4267 C CA . SER A 1 552 ? 1.839 0.205 -13.918 1.00 96.75 552 SER A CA 1
ATOM 4268 C C . SER A 1 552 ? 2.747 0.652 -15.058 1.00 96.75 552 SER A C 1
ATOM 4270 O O . SER A 1 552 ? 3.199 1.798 -15.060 1.00 96.75 552 SER A O 1
ATOM 4272 N N . VAL A 1 553 ? 3.014 -0.224 -16.022 1.00 97.06 553 VAL A N 1
ATOM 4273 C CA . VAL A 1 553 ? 3.753 0.133 -17.233 1.00 97.06 553 VAL A CA 1
ATOM 4274 C C . VAL A 1 553 ? 2.853 -0.042 -18.448 1.00 97.06 553 VAL A C 1
ATOM 4276 O O . VAL A 1 553 ? 2.325 -1.133 -18.677 1.00 97.06 553 VAL A O 1
ATOM 4279 N N . HIS A 1 554 ? 2.696 1.037 -19.216 1.00 96.31 554 HIS A N 1
ATOM 4280 C CA . HIS A 1 554 ? 1.956 1.074 -20.473 1.00 96.31 554 HIS A CA 1
ATOM 4281 C C . HIS A 1 554 ? 2.922 1.230 -21.642 1.00 96.31 554 HIS A C 1
ATOM 4283 O O . HIS A 1 554 ? 3.525 2.284 -21.830 1.00 96.31 554 HIS A O 1
ATOM 4289 N N . LEU A 1 555 ? 3.082 0.176 -22.429 1.00 93.62 555 LEU A N 1
ATOM 4290 C CA . LEU A 1 555 ? 3.850 0.190 -23.662 1.00 93.62 555 LEU A CA 1
ATOM 4291 C C . LEU A 1 555 ? 2.919 0.455 -24.845 1.00 93.62 555 LEU A C 1
ATOM 4293 O O . LEU A 1 555 ? 2.057 -0.359 -25.171 1.00 93.62 555 LEU A O 1
ATOM 4297 N N . VAL A 1 556 ? 3.132 1.573 -25.526 1.00 92.56 556 VAL A N 1
ATOM 4298 C CA . VAL A 1 556 ? 2.365 2.028 -26.691 1.00 92.56 556 VAL A CA 1
ATOM 4299 C C . VAL A 1 556 ? 3.272 2.222 -27.909 1.00 92.56 556 VAL A C 1
ATOM 4301 O O . VAL A 1 556 ? 4.497 2.126 -27.820 1.00 92.56 556 VAL A O 1
ATOM 4304 N N . GLY A 1 557 ? 2.672 2.498 -29.070 1.00 89.50 557 GLY A N 1
ATOM 4305 C CA . GLY A 1 557 ? 3.398 2.599 -30.339 1.00 89.50 557 GLY A CA 1
ATOM 4306 C C . GLY A 1 557 ? 3.626 1.222 -30.965 1.00 89.50 557 GLY A C 1
ATOM 4307 O O . GLY A 1 557 ? 2.706 0.400 -30.993 1.00 89.50 557 GLY A O 1
ATOM 4308 N N . GLN A 1 558 ? 4.831 0.956 -31.476 1.00 87.69 558 GLN A N 1
ATOM 4309 C CA . GLN A 1 558 ? 5.148 -0.331 -32.105 1.00 87.69 558 GLN A CA 1
ATOM 4310 C C . GLN A 1 558 ? 5.428 -1.413 -31.044 1.00 87.69 558 GLN A C 1
ATOM 4312 O O . GLN A 1 558 ? 6.551 -1.588 -30.573 1.00 87.69 558 GLN A O 1
ATOM 4317 N N . GLN A 1 559 ? 4.395 -2.161 -30.651 1.00 86.31 559 GLN A N 1
ATOM 4318 C CA . GLN A 1 559 ? 4.502 -3.214 -29.627 1.00 86.31 559 GLN A CA 1
ATOM 4319 C C . GLN A 1 559 ? 5.075 -4.534 -30.162 1.00 86.31 559 GLN A C 1
ATOM 4321 O O . GLN A 1 559 ? 5.791 -5.224 -29.442 1.00 86.31 559 GLN A O 1
ATOM 4326 N N . THR A 1 560 ? 4.774 -4.888 -31.416 1.00 83.69 560 THR A N 1
ATOM 4327 C CA . THR A 1 560 ? 5.196 -6.145 -32.064 1.00 83.69 560 THR A CA 1
ATOM 4328 C C . THR A 1 560 ? 5.863 -5.880 -33.422 1.00 83.69 560 THR A C 1
ATOM 4330 O O . THR A 1 560 ? 5.621 -4.828 -34.007 1.00 83.69 560 THR A O 1
ATOM 4333 N N . PRO A 1 561 ? 6.687 -6.797 -33.971 1.00 78.19 561 PRO A N 1
ATOM 4334 C CA . PRO A 1 561 ? 7.457 -6.543 -35.200 1.00 78.19 561 PRO A CA 1
ATOM 4335 C C . PRO A 1 561 ? 6.642 -6.374 -36.493 1.00 78.19 561 PRO A C 1
ATOM 4337 O O . PRO A 1 561 ? 7.157 -5.909 -37.509 1.00 78.19 561 PRO A O 1
ATOM 4340 N N . THR A 1 562 ? 5.370 -6.763 -36.472 1.00 67.94 562 THR A N 1
ATOM 4341 C CA . THR A 1 562 ? 4.405 -6.567 -37.558 1.00 67.94 562 THR A CA 1
ATOM 4342 C C . THR A 1 562 ? 3.171 -5.891 -36.988 1.00 67.94 562 THR A C 1
ATOM 4344 O O . THR A 1 562 ? 2.783 -6.209 -35.870 1.00 67.94 562 THR A O 1
ATOM 4347 N N . TYR A 1 563 ? 2.512 -5.014 -37.752 1.00 49.59 563 TYR A N 1
ATOM 4348 C CA . TYR A 1 563 ? 1.171 -4.532 -37.407 1.00 49.59 563 TYR A CA 1
ATOM 4349 C C . TYR A 1 563 ? 0.203 -5.724 -37.345 1.00 49.59 563 TYR A C 1
ATOM 4351 O O . TYR A 1 563 ? -0.425 -6.080 -38.342 1.00 49.59 563 TYR A O 1
ATOM 4359 N N . TYR A 1 564 ? 0.069 -6.351 -36.179 1.00 39.88 564 TYR A N 1
ATOM 4360 C CA . TYR A 1 564 ? -1.109 -7.143 -35.869 1.00 39.88 564 TYR A CA 1
ATOM 4361 C C . TYR A 1 564 ? -2.256 -6.149 -35.705 1.00 39.88 564 TYR A C 1
ATOM 4363 O O . TYR A 1 564 ? -2.490 -5.603 -34.631 1.00 39.88 564 TYR A O 1
ATOM 4371 N N . LYS A 1 565 ? -2.961 -5.868 -36.805 1.00 30.16 565 LYS A N 1
ATOM 4372 C CA . LYS A 1 565 ? -4.373 -5.526 -36.674 1.00 30.16 565 LYS A CA 1
ATOM 4373 C C . LYS A 1 565 ? -5.041 -6.794 -36.154 1.00 30.16 565 LYS A C 1
ATOM 4375 O O . LYS A 1 565 ? -5.099 -7.776 -36.892 1.00 30.16 565 LYS A O 1
ATOM 4380 N N . TYR A 1 566 ? -5.425 -6.781 -34.880 1.00 34.59 566 TYR A N 1
ATOM 4381 C CA . TYR A 1 566 ? -6.430 -7.711 -34.374 1.00 34.59 566 TYR A CA 1
ATOM 4382 C C . TYR A 1 566 ? -7.691 -7.635 -35.236 1.00 34.59 566 TYR A C 1
ATOM 4384 O O . TYR A 1 566 ? -8.042 -6.504 -35.661 1.00 34.59 566 TYR A O 1
#

Foldseek 3Di:
DDDDDDDDDPDPVVVVVVVVVVVVVVLVVLLVPAPAVCSVVVVVLLVLLVPLPDPLSVVLSVCRSVVLEEEAEDQQDPDQWAWADPVPSHIYIYGYVNVVPDPQQCSVSLVSQLCSLPPRDCPDLVVLLVSQLVSVVSSLSSLVSCCVVPNNPRSDDVSSVLVVQVVCCVVVVPCPSVVVVSVVRDSFAWEWEQEQQQWTFIDGHQFYKYWFAALQLDIDIDGFPPRHDDDDPLVSVCQQCDPLQLQVLQCPLDDDPLGHNGQDPWAPVNADPVLCCVLVVDDPVNVVVCVVVSPIPVNDDPVSSSSRSSVSSLVSQPWDQDPNITDHGSDGRDDDDPQWTWDWHQDPNHIWIKTKAKEKEWAQLQQVCAKQNDHDPDLCNQNWIWMKMWMATSSPRDIDIDGALDRRKAAFFHDDPPQWADDPNMITGFLGFQDQKWKKFKDADPLVPFVDRIKIFTFQTFTRHNDPDTQGARSSQDTVPCSPDDHAIEGFEESPDHSSNHMFAYWPDNDPPPLSHLPDDDDPTDHSNVRVVVVCCVVCVVVNDDGRNMHMYGYHHCSDPDPPPD

Radius of gyration: 33.54 Å; Cα contacts (8 Å, |Δi|>4): 1091; chains: 1; bounding box: 74×62×129 Å

pLDDT: mean 82.89, std 13.6, range [30.16, 98.31]

Solvent-accessible surface area (backbone atoms only — not comparable to full-atom values): 30150 Å² total; per-residue (Å²): 140,86,86,81,86,77,83,82,77,85,45,74,66,50,53,51,51,51,52,54,51,52,51,55,48,50,55,52,50,51,36,72,70,45,89,34,68,59,37,67,75,39,40,70,30,48,54,41,22,54,67,63,67,45,72,46,23,39,46,41,41,51,29,36,66,68,66,40,33,48,80,46,80,37,74,86,35,96,38,42,68,47,55,38,47,70,84,80,81,34,32,37,38,36,33,10,36,56,45,76,68,52,84,49,85,43,49,62,30,31,49,52,29,21,52,30,47,52,76,33,68,94,68,48,74,68,46,41,39,52,36,39,49,50,15,50,52,38,24,41,50,38,44,43,52,48,22,74,75,67,35,56,82,47,59,38,72,71,52,43,55,50,37,49,42,50,51,50,19,68,75,68,75,46,53,64,67,38,50,52,49,52,69,69,48,79,58,57,60,54,17,40,38,34,39,41,81,25,33,45,33,54,48,46,37,47,30,36,30,37,47,30,37,46,85,74,30,44,83,42,76,44,75,46,75,87,42,62,60,80,82,59,68,52,53,52,52,41,66,61,55,32,71,69,43,49,40,49,48,27,53,69,59,75,83,59,96,90,55,63,62,53,78,74,79,47,60,55,82,78,56,52,72,65,47,47,24,73,70,68,67,44,49,80,65,51,52,54,51,38,58,74,73,64,61,36,46,84,78,48,54,74,66,54,50,46,38,45,55,41,49,45,51,40,46,65,31,62,30,43,83,58,95,88,35,46,50,46,70,61,44,54,64,66,84,71,59,90,79,48,26,53,42,77,50,64,54,96,89,40,73,45,45,30,36,42,33,36,42,37,36,29,38,89,55,29,55,58,24,21,40,69,95,40,67,55,85,50,74,82,42,46,21,28,28,53,40,34,35,40,41,30,35,46,83,80,64,54,69,49,78,44,74,45,74,57,70,48,23,30,50,41,20,62,68,71,79,95,36,74,22,79,54,96,95,40,36,34,48,16,43,18,64,44,44,47,61,32,34,32,28,39,33,84,42,68,39,90,76,34,27,35,57,60,32,32,34,37,15,58,30,33,44,41,65,79,60,98,65,87,51,33,24,32,65,50,8,20,49,68,97,38,86,86,54,75,62,25,31,35,45,39,27,41,56,82,61,53,21,63,43,19,34,32,34,34,12,72,41,95,41,98,84,50,19,44,31,42,84,46,70,54,98,94,39,38,17,1,5,25,36,42,45,50,48,47,44,45,45,41,63,72,69,56,51,59,73,12,43,56,27,20,32,40,45,40,72,50,46,56,92,58,91,76,77,125